Protein AF-0000000076760971 (afdb_homodimer)

Foldseek 3Di:
DQAAEEEEEEFAQLCRQVLQVLLCVVVVHAEDEVVLLVVLCVVVVHDSVVLVVQLLVQDDALVVLVVCVPDVDDDVLVPDRPNVNSLVSSLVVLVVSSVVHYYYYYASCSLVSCVPGQNYAYEYGYADPVSSLVSCCPPVVDDSVCSSVVSCSVVVSSQSSNCSNRVDGSPDCVSHPYYDHCSVQPSVRSSVVSNVVSVVRRD/DQAAEEEEEEFAQLCRQVLQVLLCVVVVHAEDEVVLLVVLCVVVVHDSVVLVVQLLVQDDALVVLVVCVPDVDDDVLVPDRPNVNSLVSSLVSLVVVSVVHYYYYYASCSLVSCVPGQNYAYEYGYADPVSSLVSCCPPVVDDSVCSSVVSCSVVVSSQSSNCSNRVDGSPDCVSHPYYDHCSVQPSVRSSVVSNVVSVVRRD

pLDDT: mean 87.45, std 17.47, range [37.47, 98.94]

Nearest PDB structures (foldseek):
  3hdt-assembly1_B  TM=9.175E-01  e=8.389E-13  [Clostridium] symbiosum ATCC 14940
  3fdi-assembly1_A  TM=9.090E-01  e=4.815E-12  Eubacterium ventriosum ATCC 27560
  3fdi-assembly1_B  TM=8.509E-01  e=5.353E-12  Eubacterium ventriosum ATCC 27560
  2f6r-assembly1_A  TM=5.759E-01  e=5.386E-04  Mus musculus
  1jjv-assembly1_A  TM=5.891E-01  e=8.914E-03  Haemophilus influenzae

InterPro domains:
  IPR027417 P-loop containing nucleoside triphosphate hydrolase [G3DSA:3.40.50.300] (1-201)
  IPR027417 P-loop containing nucleoside triphosphate hydrolase [SSF52540] (1-198)

Secondary structure (DSSP, 8-state):
----EEEEEE-TTSSHHHHHHHHHHHHT--EESHHHHHHHHHHHT--HHHHHHHHHS--S-SHHHHHHHH---GGGGTTS-HHHHHHHHHHHHHHHHHHHS-EEEESTTHHHHTTT-TTEEEEEEE--HHHHHHHHHHHH---GGGHHHHHHHHHHHHHHHHHHHHSS-TT-GGG-SEEEEHHHH-HHHHHHHHHHHHHHHT-/----EEEEEE-TTSSHHHHHHHHHHHHT--EESHHHHHHHHHHHT--HHHHHHHHHS----SHHHHHHHH---GGGGTTS-HHHHHHHHHHHHHHHHHHHS-EEEESTTHHHHTTT-TTEEEEEEE--HHHHHHHHHHHH---GGGHHHHHHHHHHHHHHHHHHHHSS-TT-GGG-SEEEEHHHH-HHHHHHHHHHHHHHHT-

Organism: NCBI:txid411473

Radius of gyration: 23.27 Å; Cα contacts (8 Å, |Δi|>4): 644; chains: 2; bounding box: 52×71×53 Å

Sequence (406 aa):
MSHRIITIEREYASGGREIGEMIAERLGIPCYNREILQMASERCNVSMDYLETAEEAAPKSFLYTLMLTSSPTRTIEENLPLSDKVYIIETNIIRELAEKGDCVIVGRCASYILRDLENLFNVFIYADTKSRSERAVQEYHVDERRVEAMLRKIDKRRETFYSINTGGNWYDKDNYHLCLNSGALGLELCADIVVETAKKTIYMSHRIITIEREYASGGREIGEMIAERLGIPCYNREILQMASERCNVSMDYLETAEEAAPKSFLYTLMLTSSPTRTIEENLPLSDKVYIIETNIIRELAEKGDCVIVGRCASYILRDLENLFNVFIYADTKSRSERAVQEYHVDERRVEAMLRKIDKRRETFYSINTGGNWYDKDNYHLCLNSGALGLELCADIVVETAKKTIY

Solvent-accessible surface area (backbone atoms only — not comparable to full-atom values): 21547 Å² total; per-residue (Å²): 131,88,36,40,35,36,24,35,41,55,40,63,50,28,49,39,68,59,26,40,45,50,34,13,62,75,70,72,35,53,60,42,46,70,58,50,52,49,51,37,18,63,73,67,72,40,59,51,67,56,49,56,53,34,60,68,45,64,60,85,67,43,69,56,51,60,49,52,75,72,59,79,70,77,74,66,64,79,79,45,58,66,34,55,51,50,50,53,46,42,50,52,49,51,52,50,51,48,70,73,36,50,33,28,36,47,39,90,54,42,50,66,74,49,58,84,49,85,30,56,48,28,33,34,30,32,47,47,68,68,51,19,43,52,38,28,35,72,77,66,65,40,57,74,94,47,33,68,62,48,41,52,52,54,38,49,48,52,35,48,52,34,25,37,62,68,72,47,62,68,81,44,65,84,72,30,46,35,36,39,20,25,57,78,60,31,54,68,51,49,23,49,53,50,49,56,50,42,50,74,68,52,94,130,88,39,40,37,36,23,36,42,57,41,62,50,30,49,40,67,60,27,42,46,50,35,13,60,76,69,72,36,52,59,42,49,72,57,49,51,49,51,36,17,62,72,66,72,40,58,50,67,56,50,55,51,34,62,69,46,67,58,83,67,45,68,55,49,60,49,52,75,71,58,78,72,77,76,66,64,81,80,45,58,66,35,53,51,50,49,54,46,41,50,51,48,52,52,50,51,48,70,73,37,50,32,27,37,47,41,91,52,42,50,64,75,49,60,84,50,84,30,57,48,28,32,34,30,31,47,48,67,67,51,19,42,52,39,29,35,72,75,67,64,40,55,76,94,47,34,69,60,48,40,51,51,53,37,48,49,52,35,49,52,33,25,37,64,67,72,48,61,66,82,44,62,84,73,30,47,34,36,41,20,25,57,80,60,31,54,67,51,49,24,49,52,51,49,56,50,42,50,72,68,51,94

Structure (mmCIF, N/CA/C/O backbone):
data_AF-0000000076760971-model_v1
#
loop_
_entity.id
_entity.type
_entity.pdbx_description
1 polymer 'Cytidylate kinase'
#
loop_
_atom_site.group_PDB
_atom_site.id
_atom_site.type_symbol
_atom_site.label_atom_id
_atom_site.label_alt_id
_atom_site.label_comp_id
_atom_site.label_asym_id
_atom_site.label_entity_id
_atom_site.label_seq_id
_atom_site.pdbx_PDB_ins_code
_atom_site.Cartn_x
_atom_site.Cartn_y
_atom_site.Cartn_z
_atom_site.occupancy
_atom_site.B_iso_or_equiv
_atom_site.auth_seq_id
_atom_site.auth_comp_id
_atom_site.auth_asym_id
_atom_site.auth_atom_id
_atom_site.pdbx_PDB_model_num
ATOM 1 N N . MET A 1 1 ? -8.703 -28.734 6.965 1 53.41 1 MET A N 1
ATOM 2 C CA . MET A 1 1 ? -8.133 -27.656 7.766 1 53.41 1 MET A CA 1
ATOM 3 C C . MET A 1 1 ? -7.566 -26.562 6.871 1 53.41 1 MET A C 1
ATOM 5 O O . MET A 1 1 ? -6.93 -26.844 5.855 1 53.41 1 MET A O 1
ATOM 9 N N . SER A 1 2 ? -8.016 -25.328 6.926 1 79.31 2 SER A N 1
ATOM 10 C CA . SER A 1 2 ? -7.664 -24.266 5.984 1 79.31 2 SER A CA 1
ATOM 11 C C . SER A 1 2 ? -6.223 -23.812 6.176 1 79.31 2 SER A C 1
ATOM 13 O O . SER A 1 2 ? -5.758 -23.656 7.309 1 79.31 2 SER A O 1
ATOM 15 N N . HIS A 1 3 ? -5.363 -24.125 5.141 1 93.38 3 HIS A N 1
ATOM 16 C CA . HIS A 1 3 ? -3.939 -23.797 5.168 1 93.38 3 HIS A CA 1
ATOM 17 C C . HIS A 1 3 ? -3.713 -22.297 5.109 1 93.38 3 HIS A C 1
ATOM 19 O O . HIS A 1 3 ? -4.602 -21.547 4.699 1 93.38 3 HIS A O 1
ATOM 25 N N . ARG A 1 4 ? -2.584 -22.016 5.695 1 97.12 4 ARG A N 1
ATOM 26 C CA . ARG A 1 4 ? -2.207 -20.594 5.684 1 97.12 4 ARG A CA 1
ATOM 27 C C . ARG A 1 4 ? -1.41 -20.25 4.43 1 97.12 4 ARG A C 1
ATOM 29 O O . ARG A 1 4 ? -0.337 -20.812 4.199 1 97.12 4 ARG A O 1
ATOM 36 N N . ILE A 1 5 ? -1.946 -19.297 3.695 1 98.62 5 ILE A N 1
ATOM 37 C CA . ILE A 1 5 ? -1.324 -18.969 2.418 1 98.62 5 ILE A CA 1
ATOM 38 C C . ILE A 1 5 ? -0.935 -17.5 2.4 1 98.62 5 ILE A C 1
ATOM 40 O O . ILE A 1 5 ? -1.746 -16.625 2.736 1 98.62 5 ILE A O 1
ATOM 44 N N . ILE A 1 6 ? 0.295 -17.203 2.061 1 98.81 6 ILE A N 1
ATOM 45 C CA . ILE A 1 6 ? 0.765 -15.844 1.809 1 98.81 6 ILE A CA 1
ATOM 46 C C . ILE A 1 6 ? 0.992 -15.641 0.312 1 98.81 6 ILE A C 1
ATOM 48 O O . ILE A 1 6 ? 1.713 -16.422 -0.321 1 98.81 6 ILE A O 1
ATOM 52 N N . THR A 1 7 ? 0.343 -14.711 -0.308 1 98.75 7 THR A N 1
ATOM 53 C CA . THR A 1 7 ? 0.592 -14.383 -1.708 1 98.75 7 THR A CA 1
ATOM 54 C C . THR A 1 7 ? 1.334 -13.055 -1.828 1 98.75 7 THR A C 1
ATOM 56 O O . THR A 1 7 ? 1.112 -12.141 -1.033 1 98.75 7 THR A O 1
ATOM 59 N N . ILE A 1 8 ? 2.199 -12.961 -2.789 1 98.81 8 ILE A N 1
ATOM 60 C CA . ILE A 1 8 ? 2.975 -11.75 -3.027 1 98.81 8 ILE A CA 1
ATOM 61 C C . ILE A 1 8 ? 2.867 -11.352 -4.496 1 98.81 8 ILE A C 1
ATOM 63 O O . ILE A 1 8 ? 3.285 -12.102 -5.383 1 98.81 8 ILE A O 1
ATOM 67 N N . GLU A 1 9 ? 2.242 -10.273 -4.77 1 98.38 9 GLU A N 1
ATOM 68 C CA . GLU A 1 9 ? 2.428 -9.547 -6.02 1 98.38 9 GLU A CA 1
ATOM 69 C C . GLU A 1 9 ? 3.494 -8.461 -5.875 1 98.38 9 GLU A C 1
ATOM 71 O O . GLU A 1 9 ? 3.707 -7.934 -4.785 1 98.38 9 GLU A O 1
ATOM 76 N N . ARG A 1 10 ? 4.148 -8.18 -7.016 1 98.62 10 ARG A N 1
ATOM 77 C CA . ARG A 1 10 ? 5.312 -7.316 -6.848 1 98.62 10 ARG A CA 1
ATOM 78 C C . ARG A 1 10 ? 5.668 -6.609 -8.148 1 98.62 10 ARG A C 1
ATOM 80 O O . ARG A 1 10 ? 5.473 -7.164 -9.234 1 98.62 10 ARG A O 1
ATOM 87 N N . GLU A 1 11 ? 6.199 -5.48 -8.039 1 98.44 11 GLU A N 1
ATOM 88 C CA . GLU A 1 11 ? 6.809 -4.793 -9.172 1 98.44 11 GLU A CA 1
ATOM 89 C C . GLU A 1 11 ? 8.141 -5.43 -9.555 1 98.44 11 GLU A C 1
ATOM 91 O O . GLU A 1 11 ? 8.852 -5.957 -8.695 1 98.44 11 GLU A O 1
ATOM 96 N N . TYR A 1 12 ? 8.438 -5.344 -10.859 1 97.5 12 TYR A N 1
ATOM 97 C CA . TYR A 1 12 ? 9.711 -5.867 -11.328 1 97.5 12 TYR A CA 1
ATOM 98 C C . TYR A 1 12 ? 10.875 -5.168 -10.633 1 97.5 12 TYR A C 1
ATOM 100 O O . TYR A 1 12 ? 10.875 -3.943 -10.484 1 97.5 12 TYR A O 1
ATOM 108 N N . ALA A 1 13 ? 11.82 -5.961 -10.102 1 98.38 13 ALA A N 1
ATOM 109 C CA . ALA A 1 13 ? 13.07 -5.523 -9.484 1 98.38 13 ALA A CA 1
ATOM 110 C C . ALA A 1 13 ? 12.82 -4.879 -8.125 1 98.38 13 ALA A C 1
ATOM 112 O O . ALA A 1 13 ? 13.664 -4.137 -7.617 1 98.38 13 ALA A O 1
ATOM 113 N N . SER A 1 14 ? 11.648 -5.121 -7.539 1 98.56 14 SER A N 1
ATOM 114 C CA . SER A 1 14 ? 11.375 -4.66 -6.184 1 98.56 14 SER A CA 1
ATOM 115 C C . SER A 1 14 ? 11.969 -5.609 -5.148 1 98.56 14 SER A C 1
ATOM 117 O O . SER A 1 14 ? 12.055 -5.273 -3.965 1 98.56 14 SER A O 1
ATOM 119 N N . GLY A 1 15 ? 12.336 -6.766 -5.578 1 98.44 15 GLY A N 1
ATOM 120 C CA . GLY A 1 15 ? 12.859 -7.77 -4.668 1 98.44 15 GLY A CA 1
ATOM 121 C C . GLY A 1 15 ? 11.781 -8.672 -4.098 1 98.44 15 GLY A C 1
ATOM 122 O O . GLY A 1 15 ? 12.031 -9.422 -3.152 1 98.44 15 GLY A O 1
ATOM 123 N N . GLY A 1 16 ? 10.586 -8.664 -4.664 1 98.38 16 GLY A N 1
ATOM 124 C CA . GLY A 1 16 ? 9.445 -9.406 -4.148 1 98.38 16 GLY A CA 1
ATOM 125 C C . GLY A 1 16 ? 9.688 -10.906 -4.113 1 98.38 16 GLY A C 1
ATOM 126 O O . GLY A 1 16 ? 9.242 -11.594 -3.188 1 98.38 16 GLY A O 1
ATOM 127 N N . ARG A 1 17 ? 10.359 -11.438 -5.109 1 97.5 17 ARG A N 1
ATOM 128 C CA . ARG A 1 17 ? 10.672 -12.867 -5.137 1 97.5 17 ARG A CA 1
ATOM 129 C C . ARG A 1 17 ? 11.57 -13.25 -3.965 1 97.5 17 ARG A C 1
ATOM 131 O O . ARG A 1 17 ? 11.297 -14.227 -3.264 1 97.5 17 ARG A O 1
ATOM 138 N N . GLU A 1 18 ? 12.602 -12.492 -3.75 1 98.31 18 GLU A N 1
ATOM 139 C CA . GLU A 1 18 ? 13.531 -12.758 -2.66 1 98.31 18 GLU A CA 1
ATOM 140 C C . GLU A 1 18 ? 12.852 -12.625 -1.302 1 98.31 18 GLU A C 1
ATOM 142 O O . GLU A 1 18 ? 13.078 -13.43 -0.401 1 98.31 18 GLU A O 1
ATOM 147 N N . ILE A 1 19 ? 12.031 -11.617 -1.181 1 98.88 19 ILE A N 1
ATOM 148 C CA . ILE A 1 19 ? 11.266 -11.43 0.049 1 98.88 19 ILE A CA 1
ATOM 149 C C . ILE A 1 19 ? 10.383 -12.648 0.302 1 98.88 19 ILE A C 1
ATOM 151 O O . ILE A 1 19 ? 10.312 -13.148 1.429 1 98.88 19 ILE A O 1
ATOM 155 N N . GLY A 1 20 ? 9.695 -13.148 -0.76 1 98.75 20 GLY A N 1
ATOM 156 C CA . GLY A 1 20 ? 8.898 -14.359 -0.636 1 98.75 20 GLY A CA 1
ATOM 157 C C . GLY A 1 20 ? 9.703 -15.555 -0.15 1 98.75 20 GLY A C 1
ATOM 158 O O . GLY A 1 20 ? 9.242 -16.297 0.712 1 98.75 20 GLY A O 1
ATOM 159 N N . GLU A 1 21 ? 10.891 -15.703 -0.662 1 98.56 21 GLU A N 1
ATOM 160 C CA . GLU A 1 21 ? 11.773 -16.781 -0.255 1 98.56 21 GLU A CA 1
ATOM 161 C C . GLU A 1 21 ? 12.18 -16.656 1.209 1 98.56 21 GLU A C 1
ATOM 163 O O . GLU A 1 21 ? 12.203 -17.641 1.947 1 98.56 21 GLU A O 1
ATOM 168 N N . MET A 1 22 ? 12.508 -15.43 1.617 1 98.81 22 MET A N 1
ATOM 169 C CA . MET A 1 22 ? 12.883 -15.172 3.006 1 98.81 22 MET A CA 1
ATOM 170 C C . MET A 1 22 ? 11.734 -15.5 3.949 1 98.81 22 MET A C 1
ATOM 172 O O . MET A 1 22 ? 11.938 -16.109 5 1 98.81 22 MET A O 1
ATOM 176 N N . ILE A 1 23 ? 10.516 -15.102 3.559 1 98.81 23 ILE A N 1
ATOM 177 C CA . ILE A 1 23 ? 9.328 -15.367 4.363 1 98.81 23 ILE A CA 1
ATOM 178 C C . ILE A 1 23 ? 9.148 -16.875 4.531 1 98.81 23 ILE A C 1
ATOM 180 O O . ILE A 1 23 ? 8.938 -17.359 5.645 1 98.81 23 ILE A O 1
ATOM 184 N N . ALA A 1 24 ? 9.227 -17.609 3.414 1 98.75 24 ALA A N 1
ATOM 185 C CA . ALA A 1 24 ? 9.055 -19.047 3.412 1 98.75 24 ALA A CA 1
ATOM 186 C C . ALA A 1 24 ? 10.086 -19.734 4.305 1 98.75 24 ALA A C 1
ATOM 188 O O . ALA A 1 24 ? 9.758 -20.641 5.07 1 98.75 24 ALA A O 1
ATOM 189 N N . GLU A 1 25 ? 11.336 -19.266 4.199 1 98.62 25 GLU A N 1
ATOM 190 C CA . GLU A 1 25 ? 12.414 -19.812 5.008 1 98.62 25 GLU A CA 1
ATOM 191 C C . GLU A 1 25 ? 12.164 -19.594 6.496 1 98.62 25 GLU A C 1
ATOM 193 O O . GLU A 1 25 ? 12.312 -20.5 7.305 1 98.62 25 GLU A O 1
ATOM 198 N N . ARG A 1 26 ? 11.742 -18.453 6.859 1 98.25 26 ARG A N 1
ATOM 199 C CA . ARG A 1 26 ? 11.523 -18.078 8.258 1 98.25 26 ARG A CA 1
ATOM 200 C C . ARG A 1 26 ? 10.352 -18.859 8.852 1 98.25 26 ARG A C 1
ATOM 202 O O . ARG A 1 26 ? 10.352 -19.172 10.039 1 98.25 26 ARG A O 1
ATOM 209 N N . LEU A 1 27 ? 9.406 -19.156 8.008 1 98.38 27 LEU A N 1
ATOM 210 C CA . LEU A 1 27 ? 8.203 -19.844 8.477 1 98.38 27 LEU A CA 1
ATOM 211 C C . LEU A 1 27 ? 8.336 -21.359 8.32 1 98.38 27 LEU A C 1
ATOM 213 O O . LEU A 1 27 ? 7.5 -22.109 8.82 1 98.38 27 LEU A O 1
ATOM 217 N N . GLY A 1 28 ? 9.312 -21.812 7.629 1 98.06 28 GLY A N 1
ATOM 218 C CA . GLY A 1 28 ? 9.516 -23.234 7.387 1 98.06 28 GLY A CA 1
ATOM 219 C C . GLY A 1 28 ? 8.5 -23.812 6.426 1 98.06 28 GLY A C 1
ATOM 220 O O . GLY A 1 28 ? 8.016 -24.938 6.637 1 98.06 28 GLY A O 1
ATOM 221 N N . ILE A 1 29 ? 8.102 -23.078 5.422 1 98.25 29 ILE A N 1
ATOM 222 C CA . ILE A 1 29 ? 7.113 -23.531 4.445 1 98.25 29 ILE A CA 1
ATOM 223 C C . ILE A 1 29 ? 7.656 -23.328 3.031 1 98.25 29 ILE A C 1
ATOM 225 O O . ILE A 1 29 ? 8.617 -22.578 2.828 1 98.25 29 ILE A O 1
ATOM 229 N N . PRO A 1 30 ? 7.105 -23.969 1.982 1 98.25 30 PRO A N 1
ATOM 230 C CA . PRO A 1 30 ? 7.594 -23.797 0.612 1 98.25 30 PRO A CA 1
ATOM 231 C C . PRO A 1 30 ? 7.215 -22.438 0.014 1 98.25 30 PRO A C 1
ATOM 233 O O . PRO A 1 30 ? 6.238 -21.828 0.448 1 98.25 30 PRO A O 1
ATOM 236 N N . CYS A 1 31 ? 7.992 -22.047 -0.921 1 98.44 31 CYS A N 1
ATOM 237 C CA . CYS A 1 31 ? 7.734 -20.875 -1.747 1 98.44 31 CYS A CA 1
ATOM 238 C C . CYS A 1 31 ? 7.629 -21.25 -3.219 1 98.44 31 CYS A C 1
ATOM 240 O O . CYS A 1 31 ? 8.523 -21.906 -3.762 1 98.44 31 CYS A O 1
ATOM 242 N N . TYR A 1 32 ? 6.488 -20.875 -3.842 1 97.81 32 TYR A N 1
ATOM 243 C CA . TYR A 1 32 ? 6.289 -21.188 -5.25 1 97.81 32 TYR A CA 1
ATOM 244 C C . TYR A 1 32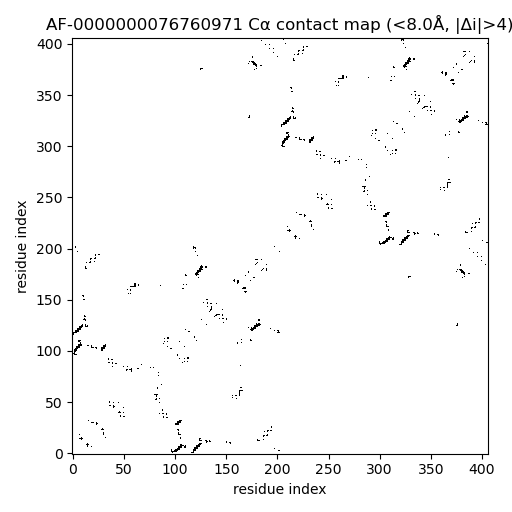 ? 6.266 -19.922 -6.098 1 97.81 32 TYR A C 1
ATOM 246 O O . TYR A 1 32 ? 5.559 -18.969 -5.777 1 97.81 32 TYR A O 1
ATOM 254 N N . ASN A 1 33 ? 7.07 -19.859 -7.07 1 92.88 33 ASN A N 1
ATOM 255 C CA . ASN A 1 33 ? 7.113 -18.797 -8.07 1 92.88 33 ASN A CA 1
ATOM 256 C C . ASN A 1 33 ? 7.258 -19.375 -9.484 1 92.88 33 ASN A C 1
ATOM 258 O O . ASN A 1 33 ? 6.266 -19.766 -10.102 1 92.88 33 ASN A O 1
ATOM 262 N N . ARG A 1 34 ? 8.453 -19.672 -9.984 1 86.06 34 ARG A N 1
ATOM 263 C CA . ARG A 1 34 ? 8.719 -20.234 -11.305 1 86.06 34 ARG A CA 1
ATOM 264 C C . ARG A 1 34 ? 8.289 -21.688 -11.375 1 86.06 34 ARG A C 1
ATOM 266 O O . ARG A 1 34 ? 7.984 -22.203 -12.453 1 86.06 34 ARG A O 1
ATOM 273 N N . GLU A 1 35 ? 8.219 -22.297 -10.234 1 89.62 35 GLU A N 1
ATOM 274 C CA . GLU A 1 35 ? 7.844 -23.719 -10.156 1 89.62 35 GLU A CA 1
ATOM 275 C C . GLU A 1 35 ? 6.43 -23.938 -10.695 1 89.62 35 GLU A C 1
ATOM 277 O O . GLU A 1 35 ? 6.133 -25 -11.25 1 89.62 35 GLU A O 1
ATOM 282 N N . ILE A 1 36 ? 5.629 -22.953 -10.531 1 90.94 36 ILE A N 1
ATOM 283 C CA . ILE A 1 36 ? 4.25 -23.062 -10.992 1 90.94 36 ILE A CA 1
ATOM 284 C C . ILE A 1 36 ? 4.215 -23.156 -12.516 1 90.94 36 ILE A C 1
ATOM 286 O O . ILE A 1 36 ? 3.484 -23.984 -13.078 1 90.94 36 ILE A O 1
ATOM 290 N N . LEU A 1 37 ? 5.008 -22.312 -13.125 1 84.38 37 LEU A N 1
ATOM 291 C CA . LEU A 1 37 ? 5.109 -22.359 -14.578 1 84.38 37 LEU A CA 1
ATOM 292 C C . LEU A 1 37 ? 5.648 -23.719 -15.039 1 84.38 37 LEU A C 1
ATOM 294 O O . LEU A 1 37 ? 5.203 -24.25 -16.047 1 84.38 37 LEU A O 1
ATOM 298 N N . GLN A 1 38 ? 6.602 -24.188 -14.312 1 89.56 38 GLN A N 1
ATOM 299 C CA . GLN A 1 38 ? 7.176 -25.5 -14.625 1 89.56 38 GLN A CA 1
ATOM 300 C C . GLN A 1 38 ? 6.133 -26.609 -14.508 1 89.56 38 GLN A C 1
ATOM 302 O O . GLN A 1 38 ? 6.039 -27.469 -15.375 1 89.56 38 GLN A O 1
ATOM 307 N N . MET A 1 39 ? 5.398 -26.562 -13.484 1 90.94 39 MET A N 1
ATOM 308 C CA . MET A 1 39 ? 4.336 -27.531 -13.281 1 90.94 39 MET A CA 1
ATOM 309 C C . MET A 1 39 ? 3.283 -27.438 -14.383 1 90.94 39 MET A C 1
ATOM 311 O O . MET A 1 39 ? 2.779 -28.453 -14.859 1 90.94 39 MET A O 1
ATOM 315 N N . ALA A 1 40 ? 3.006 -26.203 -14.719 1 86.62 40 ALA A N 1
ATOM 316 C CA . ALA A 1 40 ? 2.039 -25.984 -15.797 1 86.62 40 ALA A CA 1
ATOM 317 C C . ALA A 1 40 ? 2.555 -26.562 -17.109 1 86.62 40 ALA A C 1
ATOM 319 O O . ALA A 1 40 ? 1.803 -27.188 -17.859 1 86.62 40 ALA A O 1
ATOM 320 N N . SER A 1 41 ? 3.791 -26.281 -17.391 1 85.06 41 SER A N 1
ATOM 321 C CA . SER A 1 41 ? 4.41 -26.797 -18.609 1 85.06 41 SER A CA 1
ATOM 322 C C . SER A 1 41 ? 4.359 -28.328 -18.656 1 85.06 41 SER A C 1
ATOM 324 O O . SER A 1 41 ? 4.105 -28.906 -19.703 1 85.06 41 SER A O 1
ATOM 326 N N . GLU A 1 42 ? 4.613 -28.953 -17.562 1 88.31 42 GLU A N 1
ATOM 327 C CA . GLU A 1 42 ? 4.609 -30.406 -17.453 1 88.31 42 GLU A CA 1
ATOM 328 C C . GLU A 1 42 ? 3.201 -30.969 -17.641 1 88.31 42 GLU A C 1
ATOM 330 O O . GLU A 1 42 ? 3.018 -31.984 -18.312 1 88.31 42 GLU A O 1
ATOM 335 N N . ARG A 1 43 ? 2.277 -30.297 -17.141 1 84.62 43 ARG A N 1
ATOM 336 C CA . ARG A 1 43 ? 0.894 -30.75 -17.234 1 84.62 43 ARG A CA 1
ATOM 337 C C . ARG A 1 43 ? 0.364 -30.594 -18.656 1 84.62 43 ARG A C 1
ATOM 339 O O . ARG A 1 43 ? -0.426 -31.422 -19.125 1 84.62 43 ARG A O 1
ATOM 346 N N . CYS A 1 44 ? 0.734 -29.516 -19.297 1 78.25 44 CYS A N 1
ATOM 347 C CA . CYS A 1 44 ? 0.264 -29.25 -20.656 1 78.25 44 CYS A CA 1
ATOM 348 C C . CYS A 1 44 ? 1.172 -29.906 -21.688 1 78.25 44 CYS A C 1
ATOM 350 O O . CYS A 1 44 ? 0.846 -29.938 -22.875 1 78.25 44 CYS A O 1
ATOM 352 N N . ASN A 1 45 ? 2.193 -30.469 -21.219 1 80.75 45 ASN A N 1
ATOM 353 C CA . ASN A 1 45 ? 3.195 -31.047 -22.109 1 80.75 45 ASN A CA 1
ATOM 354 C C . ASN A 1 45 ? 3.688 -30.016 -23.141 1 80.75 45 ASN A C 1
ATOM 356 O O . ASN A 1 45 ? 3.721 -30.297 -24.328 1 80.75 45 ASN A O 1
ATOM 360 N N . VAL A 1 46 ? 3.812 -28.828 -22.672 1 78.12 46 VAL A N 1
ATOM 361 C CA . VAL A 1 46 ? 4.363 -27.719 -23.469 1 78.12 46 VAL A CA 1
ATOM 362 C C . VAL A 1 46 ? 5.605 -27.172 -22.766 1 78.12 46 VAL A C 1
ATOM 364 O O . VAL A 1 46 ? 5.688 -27.156 -21.547 1 78.12 46 VAL A O 1
ATOM 367 N N . SER A 1 47 ? 6.629 -26.828 -23.625 1 78.94 47 SER A N 1
ATOM 368 C CA . SER A 1 47 ? 7.859 -26.297 -23.047 1 78.94 47 SER A CA 1
ATOM 369 C C . SER A 1 47 ? 7.59 -25.016 -22.25 1 78.94 47 SER A C 1
ATOM 371 O O . SER A 1 47 ? 6.688 -24.25 -22.594 1 78.94 47 SER A O 1
ATOM 373 N N . MET A 1 48 ? 8.359 -24.875 -21.234 1 77.44 48 MET A N 1
ATOM 374 C CA . MET A 1 48 ? 8.258 -23.688 -20.375 1 77.44 48 MET A CA 1
ATOM 375 C C . MET A 1 48 ? 8.484 -22.422 -21.188 1 77.44 48 MET A C 1
ATOM 377 O O . MET A 1 48 ? 7.812 -21.406 -20.953 1 77.44 48 MET A O 1
ATOM 381 N N . ASP A 1 49 ? 9.398 -22.516 -22.062 1 75.5 49 ASP A N 1
ATOM 382 C CA . ASP A 1 49 ? 9.703 -21.359 -22.906 1 75.5 49 ASP A CA 1
ATOM 383 C C . ASP A 1 49 ? 8.484 -20.938 -23.734 1 75.5 49 ASP A C 1
ATOM 385 O O . ASP A 1 49 ? 8.219 -19.75 -23.891 1 75.5 49 ASP A O 1
ATOM 389 N N . TYR A 1 50 ? 7.887 -21.938 -24.156 1 72.75 50 TYR A N 1
ATOM 390 C CA . TYR A 1 50 ? 6.699 -21.656 -24.969 1 72.75 50 TYR A CA 1
ATOM 391 C C . TYR A 1 50 ? 5.594 -21.047 -24.109 1 72.75 50 TYR A C 1
ATOM 393 O O . TYR A 1 50 ? 4.906 -20.125 -24.547 1 72.75 50 TYR A O 1
ATOM 401 N N . LEU A 1 51 ? 5.496 -21.516 -22.938 1 75.06 51 LEU A N 1
ATOM 402 C CA . LEU A 1 51 ? 4.469 -21 -22.047 1 75.06 51 LEU A CA 1
ATOM 403 C C . LEU A 1 51 ? 4.781 -19.562 -21.625 1 75.06 51 LEU A C 1
ATOM 405 O O . LEU A 1 51 ? 3.881 -18.734 -21.531 1 75.06 51 LEU A O 1
ATOM 409 N N . GLU A 1 52 ? 6.031 -19.312 -21.391 1 72.56 52 GLU A N 1
ATOM 410 C CA . GLU A 1 52 ? 6.461 -17.969 -21.016 1 72.56 52 GLU A CA 1
ATOM 411 C C . GLU A 1 52 ? 6.156 -16.953 -22.125 1 72.56 52 GLU A C 1
ATOM 413 O O . GLU A 1 52 ? 5.719 -15.836 -21.844 1 72.56 52 GLU A O 1
ATOM 418 N N . THR A 1 53 ? 6.367 -17.422 -23.328 1 68.25 53 THR A N 1
ATOM 419 C CA . THR A 1 53 ? 6.105 -16.578 -24.484 1 68.25 53 THR A CA 1
ATOM 420 C C . THR A 1 53 ? 4.605 -16.359 -24.656 1 68.25 53 THR A C 1
ATOM 422 O O . THR A 1 53 ? 4.172 -15.258 -25.031 1 68.25 53 THR A O 1
ATOM 425 N N . ALA A 1 54 ? 3.912 -17.406 -24.375 1 65.12 54 ALA A N 1
ATOM 426 C CA . ALA A 1 54 ? 2.461 -17.328 -24.516 1 65.12 54 ALA A CA 1
ATOM 427 C C . ALA A 1 54 ? 1.862 -16.375 -23.469 1 65.12 54 ALA A C 1
ATOM 429 O O . ALA A 1 54 ? 0.903 -15.656 -23.766 1 65.12 54 ALA A O 1
ATOM 430 N N . GLU A 1 55 ? 2.357 -16.422 -22.266 1 65.19 55 GLU A N 1
ATOM 431 C CA . GLU A 1 55 ? 1.905 -15.508 -21.219 1 65.19 55 GLU A CA 1
ATOM 432 C C . GLU A 1 55 ? 2.145 -14.055 -21.594 1 65.19 55 GLU A C 1
ATOM 434 O O . GLU A 1 55 ? 1.38 -13.164 -21.203 1 65.19 55 GLU A O 1
ATOM 439 N N . GLU A 1 56 ? 3.205 -13.961 -22.281 1 61.69 56 GLU A N 1
ATOM 440 C CA . GLU A 1 56 ? 3.562 -12.609 -22.719 1 61.69 56 GLU A CA 1
ATOM 441 C C . GLU A 1 56 ? 2.631 -12.125 -23.828 1 61.69 56 GLU A C 1
ATOM 443 O O . GLU A 1 56 ? 2.445 -10.922 -24 1 61.69 56 GLU A O 1
ATOM 448 N N . ALA A 1 57 ? 2.109 -13.188 -24.484 1 56.22 57 ALA A N 1
ATOM 449 C CA . ALA A 1 57 ? 1.198 -12.859 -25.578 1 56.22 57 ALA A CA 1
ATOM 450 C C . ALA A 1 57 ? -0.223 -12.656 -25.062 1 56.22 57 ALA A C 1
ATOM 452 O O . ALA A 1 57 ? -0.813 -13.562 -24.469 1 56.22 57 ALA A O 1
ATOM 453 N N . ALA A 1 58 ? -0.525 -11.664 -24.328 1 50.69 58 ALA A N 1
ATOM 454 C CA . ALA A 1 58 ? -1.763 -11.391 -23.609 1 50.69 58 ALA A CA 1
ATOM 455 C C . ALA A 1 58 ? -2.982 -11.805 -24.422 1 50.69 58 ALA A C 1
ATOM 457 O O . ALA A 1 58 ? -3.152 -11.367 -25.562 1 50.69 58 ALA A O 1
ATOM 458 N N . PRO A 1 59 ? -3.633 -12.867 -23.922 1 46.09 59 PRO A N 1
ATOM 459 C CA . PRO A 1 59 ? -4.902 -13.094 -24.625 1 46.09 59 PRO A CA 1
ATOM 460 C C . PRO A 1 59 ? -5.926 -11.992 -24.359 1 46.09 59 PRO A C 1
ATOM 462 O O . PRO A 1 59 ? -5.871 -11.336 -23.312 1 46.09 59 PRO A O 1
ATOM 465 N N . LYS A 1 60 ? -6.625 -11.609 -25.391 1 45.25 60 LYS A N 1
ATOM 466 C CA . LYS A 1 60 ? -7.68 -10.602 -25.406 1 45.25 60 LYS A CA 1
ATOM 467 C C . LYS A 1 60 ? -8.852 -11.016 -24.516 1 45.25 60 LYS A C 1
ATOM 469 O O . LYS A 1 60 ? -9.789 -10.242 -24.312 1 45.25 60 LYS A O 1
ATOM 474 N N . SER A 1 61 ? -9.266 -12.219 -24.094 1 42.78 61 SER A N 1
ATOM 475 C CA . SER A 1 61 ? -10.695 -12.344 -23.812 1 42.78 61 SER A CA 1
ATOM 476 C C . SER A 1 61 ? -10.953 -12.578 -22.328 1 42.78 61 SER A C 1
ATOM 478 O O . SER A 1 61 ? -10.484 -13.57 -21.766 1 42.78 61 SER A O 1
ATOM 480 N N . PHE A 1 62 ? -11.312 -11.781 -21.375 1 45.19 62 PHE A N 1
ATOM 481 C CA . PHE A 1 62 ? -11.914 -11.711 -20.047 1 45.19 62 PHE A CA 1
ATOM 482 C C . PHE A 1 62 ? -13.031 -12.734 -19.906 1 45.19 62 PHE A C 1
ATOM 484 O O . PHE A 1 62 ? -13.156 -13.383 -18.859 1 45.19 62 PHE A O 1
ATOM 491 N N . LEU A 1 63 ? -13.812 -12.789 -20.828 1 43.62 63 LEU A N 1
ATOM 492 C CA . LEU A 1 63 ? -15.055 -13.547 -20.844 1 43.62 63 LEU A CA 1
ATOM 493 C C . LEU A 1 63 ? -14.797 -15.008 -20.5 1 43.62 63 LEU A C 1
ATOM 495 O O . LEU A 1 63 ? -15.609 -15.648 -19.812 1 43.62 63 LEU A O 1
ATOM 499 N N . TYR A 1 64 ? -13.742 -15.492 -20.812 1 43.38 64 TYR A N 1
ATOM 500 C CA . TYR A 1 64 ? -13.523 -16.922 -20.625 1 43.38 64 TYR A CA 1
ATOM 501 C C . TYR A 1 64 ? -13.242 -17.234 -19.156 1 43.38 64 TYR A C 1
ATOM 503 O O . TYR A 1 64 ? -13.734 -18.234 -18.625 1 43.38 64 TYR A O 1
ATOM 511 N N . THR A 1 65 ? -12.57 -16.328 -18.438 1 44.31 65 THR A N 1
ATOM 512 C CA . THR A 1 65 ? -12.297 -16.547 -17.016 1 44.31 65 THR A CA 1
ATOM 513 C C . THR A 1 65 ? -13.602 -16.656 -16.219 1 44.31 65 THR A C 1
ATOM 515 O O . THR A 1 65 ? -13.719 -17.5 -15.336 1 44.31 65 THR A O 1
ATOM 518 N N . LEU A 1 66 ? -14.508 -15.859 -16.578 1 45.72 66 LEU A N 1
ATOM 519 C CA . LEU A 1 66 ? -15.82 -15.93 -15.953 1 45.72 66 LEU A CA 1
ATOM 520 C C . LEU A 1 66 ? -16.469 -17.281 -16.203 1 45.72 66 LEU A C 1
ATOM 522 O O . LEU A 1 66 ? -17.141 -17.828 -15.328 1 45.72 66 LEU A O 1
ATOM 526 N N . MET A 1 67 ? -16.344 -17.781 -17.328 1 43.62 67 MET A N 1
ATOM 527 C CA . MET A 1 67 ? -17 -19.016 -17.703 1 43.62 67 MET A CA 1
ATOM 528 C C . MET A 1 67 ? -16.422 -20.203 -16.938 1 43.62 67 MET A C 1
ATOM 530 O O . MET A 1 67 ? -17.141 -21.156 -16.641 1 43.62 67 MET A O 1
ATOM 534 N N . LEU A 1 68 ? -15.148 -20.141 -16.625 1 45.25 68 LEU A N 1
ATOM 535 C CA . LEU A 1 68 ? -14.5 -21.266 -15.961 1 45.25 68 LEU A CA 1
ATOM 536 C C . LEU A 1 68 ? -14.938 -21.359 -14.5 1 45.25 68 LEU A C 1
ATOM 538 O O . LEU A 1 68 ? -14.898 -22.453 -13.914 1 45.25 68 LEU A O 1
ATOM 542 N N . THR A 1 69 ? -15.141 -20.266 -13.812 1 44.5 69 THR A N 1
ATOM 543 C CA . THR A 1 69 ? -15.586 -20.359 -12.43 1 44.5 69 THR A CA 1
ATOM 544 C C . THR A 1 69 ? -16.969 -21.031 -12.352 1 44.5 69 THR A C 1
ATOM 546 O O . THR A 1 69 ? -17.359 -21.516 -11.289 1 44.5 69 THR A O 1
ATOM 549 N N . SER A 1 70 ? -17.859 -20.781 -13.32 1 44.16 70 SER A N 1
ATOM 550 C CA . SER A 1 70 ? -19.203 -21.312 -13.172 1 44.16 70 SER A CA 1
ATOM 551 C C . SER A 1 70 ? -19.25 -22.812 -13.422 1 44.16 70 SER A C 1
ATOM 553 O O . SER A 1 70 ? -20.047 -23.531 -12.805 1 44.16 70 SER A O 1
ATOM 555 N N . SER A 1 71 ? -19.094 -23.438 -14.68 1 39.78 71 SER A N 1
ATOM 556 C CA . SER A 1 71 ? -19.219 -24.859 -14.945 1 39.78 71 SER A CA 1
ATOM 557 C C . SER A 1 71 ? -17.953 -25.422 -15.555 1 39.78 71 SER A C 1
ATOM 559 O O . SER A 1 71 ? -17.578 -25.078 -16.688 1 39.78 71 SER A O 1
ATOM 561 N N . PRO A 1 72 ? -17.062 -26.109 -14.758 1 40.34 72 PRO A N 1
ATOM 562 C CA . PRO A 1 72 ? -15.789 -26.734 -15.156 1 40.34 72 PRO A CA 1
ATOM 563 C C . PRO A 1 72 ? -15.945 -27.672 -16.344 1 40.34 72 PRO A C 1
ATOM 565 O O . PRO A 1 72 ? -15.117 -28.562 -16.547 1 40.34 72 PRO A O 1
ATOM 568 N N . THR A 1 73 ? -17 -27.75 -17.172 1 37.56 73 THR A N 1
ATOM 569 C CA . THR A 1 73 ? -17.062 -28.875 -18.109 1 37.56 73 THR A CA 1
ATOM 570 C C . THR A 1 73 ? -15.922 -28.797 -19.109 1 37.56 73 THR A C 1
ATOM 572 O O . THR A 1 73 ? -15.484 -27.703 -19.469 1 37.56 73 THR A O 1
ATOM 575 N N . ARG A 1 74 ? -15.344 -29.953 -19.688 1 40.31 74 ARG A N 1
ATOM 576 C CA . ARG A 1 74 ? -14.273 -30.5 -20.516 1 40.31 74 ARG A CA 1
ATOM 577 C C . ARG A 1 74 ? -14.117 -29.703 -21.812 1 40.31 74 ARG A C 1
ATOM 579 O O . ARG A 1 74 ? -13.016 -29.594 -22.344 1 40.31 74 ARG A O 1
ATOM 586 N N . THR A 1 75 ? -15.195 -29.484 -22.594 1 38.5 75 THR A N 1
ATOM 587 C CA . THR A 1 75 ? -15.102 -29.281 -24.031 1 38.5 75 THR A CA 1
ATOM 588 C C . THR A 1 75 ? -14.547 -27.906 -24.359 1 38.5 75 THR A C 1
ATOM 590 O O . THR A 1 75 ? -14.289 -27.578 -25.516 1 38.5 75 THR A O 1
ATOM 593 N N . ILE A 1 76 ? -14.688 -26.922 -23.578 1 41.91 76 ILE A N 1
ATOM 594 C CA . ILE A 1 76 ? -14.406 -25.547 -23.969 1 41.91 76 ILE A CA 1
ATOM 595 C C . ILE A 1 76 ? -12.891 -25.344 -24.062 1 41.91 76 ILE A C 1
ATOM 597 O O . ILE A 1 76 ? -12.43 -24.281 -24.484 1 41.91 76 ILE A O 1
ATOM 601 N N . GLU A 1 77 ? -12.062 -26.234 -23.531 1 46.53 77 GLU A N 1
ATOM 602 C CA . GLU A 1 77 ? -10.609 -26.156 -23.5 1 46.53 77 GLU A CA 1
ATOM 603 C C . GLU A 1 77 ? -10.031 -26.141 -24.922 1 46.53 77 GLU A C 1
ATOM 605 O O . GLU A 1 77 ? -9.008 -25.516 -25.172 1 46.53 77 GLU A O 1
ATOM 610 N N . GLU A 1 78 ? -10.688 -26.891 -25.828 1 47.25 78 GLU A N 1
ATOM 611 C CA . GLU A 1 78 ? -10.047 -27.109 -27.109 1 47.25 78 GLU A CA 1
ATOM 612 C C . GLU A 1 78 ? -9.875 -25.797 -27.875 1 47.25 78 GLU A C 1
ATOM 614 O O . GLU A 1 78 ? -8.922 -25.641 -28.641 1 47.25 78 GLU A O 1
ATOM 619 N N . ASN A 1 79 ? -10.805 -24.812 -27.734 1 51.81 79 ASN A N 1
ATOM 620 C CA . ASN A 1 79 ? -10.719 -23.672 -28.625 1 51.81 79 ASN A CA 1
ATOM 621 C C . ASN A 1 79 ? -10.227 -22.422 -27.906 1 51.81 79 ASN A C 1
ATOM 623 O O . ASN A 1 79 ? -10.461 -21.297 -28.359 1 51.81 79 ASN A O 1
ATOM 627 N N . LEU A 1 80 ? -9.602 -22.641 -26.781 1 59.25 80 LEU A N 1
ATOM 628 C CA . LEU A 1 80 ? -9.164 -21.438 -26.078 1 59.25 80 LEU A CA 1
ATOM 629 C C . LEU A 1 80 ? -7.777 -21.016 -26.547 1 59.25 80 LEU A C 1
ATOM 631 O O . LEU A 1 80 ? -6.926 -21.859 -26.828 1 59.25 80 LEU A O 1
ATOM 635 N N . PRO A 1 81 ? -7.652 -19.688 -26.688 1 69.25 81 PRO A N 1
ATOM 636 C CA . PRO A 1 81 ? -6.273 -19.234 -26.875 1 69.25 81 PRO A CA 1
ATOM 637 C C . PRO A 1 81 ? -5.316 -19.812 -25.828 1 69.25 81 PRO A C 1
ATOM 639 O O . PRO A 1 81 ? -5.723 -20.078 -24.703 1 69.25 81 PRO A O 1
ATOM 642 N N . LEU A 1 82 ? -4.188 -20.141 -26.234 1 70 82 LEU A N 1
ATOM 643 C CA . LEU A 1 82 ? -3.178 -20.797 -25.406 1 70 82 LEU A CA 1
ATOM 644 C C . LEU A 1 82 ? -2.994 -20.062 -24.078 1 70 82 LEU A C 1
ATOM 646 O O . LEU A 1 82 ? -2.836 -20.688 -23.031 1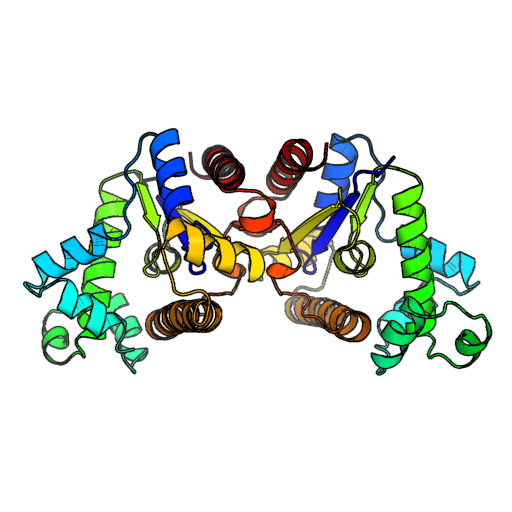 70 82 LEU A O 1
ATOM 650 N N . SER A 1 83 ? -3.08 -18.719 -24.109 1 73.31 83 SER A N 1
ATOM 651 C CA . SER A 1 83 ? -2.926 -17.906 -22.891 1 73.31 83 SER A CA 1
ATOM 652 C C . SER A 1 83 ? -4.008 -18.25 -21.859 1 73.31 83 SER A C 1
ATOM 654 O O . SER A 1 83 ? -3.727 -18.344 -20.672 1 73.31 83 SER A O 1
ATOM 656 N N . ASP A 1 84 ? -5.133 -18.516 -22.328 1 76.62 84 ASP A N 1
ATOM 657 C CA . ASP A 1 84 ? -6.238 -18.844 -21.438 1 76.62 84 ASP A CA 1
ATOM 658 C C . ASP A 1 84 ? -6.062 -20.234 -20.828 1 76.62 84 ASP A C 1
ATOM 660 O O . ASP A 1 84 ? -6.355 -20.453 -19.656 1 76.62 84 ASP A O 1
ATOM 664 N N . LYS A 1 85 ? -5.645 -21.094 -21.703 1 76.88 85 LYS A N 1
ATOM 665 C CA . LYS A 1 85 ? -5.398 -22.453 -21.234 1 76.88 85 LYS A CA 1
ATOM 666 C C . LYS A 1 85 ? -4.332 -22.469 -20.141 1 76.88 85 LYS A C 1
ATOM 668 O O . LYS A 1 85 ? -4.484 -23.141 -19.125 1 76.88 85 LYS A O 1
ATOM 673 N N . VAL A 1 86 ? -3.344 -21.703 -20.312 1 79.75 86 VAL A N 1
ATOM 674 C CA . VAL A 1 86 ? -2.244 -21.625 -19.359 1 79.75 86 VAL A CA 1
ATOM 675 C C . VAL A 1 86 ? -2.746 -21.078 -18.031 1 79.75 86 VAL A C 1
ATOM 677 O O . VAL A 1 86 ? -2.428 -21.609 -16.969 1 79.75 86 VAL A O 1
ATOM 680 N N . TYR A 1 87 ? -3.557 -20.078 -18.062 1 85.25 87 TYR A N 1
ATOM 681 C CA . TYR A 1 87 ? -4.098 -19.484 -16.844 1 85.25 87 TYR A CA 1
ATOM 682 C C . TYR A 1 87 ? -4.949 -20.484 -16.078 1 85.25 87 TYR A C 1
ATOM 684 O O . TYR A 1 87 ? -4.887 -20.547 -14.852 1 85.25 87 TYR A O 1
ATOM 692 N N . ILE A 1 88 ? -5.699 -21.203 -16.812 1 87.06 88 ILE A N 1
ATOM 693 C CA . ILE A 1 88 ? -6.566 -22.203 -16.188 1 87.06 88 ILE A CA 1
ATOM 694 C C . ILE A 1 88 ? -5.719 -23.266 -15.492 1 87.06 88 ILE A C 1
ATOM 696 O O . ILE A 1 88 ? -6 -23.625 -14.344 1 87.06 88 ILE A O 1
ATOM 700 N N . ILE A 1 89 ? -4.766 -23.656 -16.172 1 87.38 89 ILE A N 1
ATOM 701 C CA . ILE A 1 89 ? -3.889 -24.688 -15.625 1 87.38 89 ILE A CA 1
ATOM 702 C C . ILE A 1 89 ? -3.162 -24.141 -14.398 1 87.38 89 ILE A C 1
ATOM 704 O O . ILE A 1 89 ? -3.082 -24.812 -13.367 1 87.38 89 ILE A O 1
ATOM 708 N N . GLU A 1 90 ? -2.605 -22.938 -14.469 1 90.88 90 GLU A N 1
ATOM 709 C CA . GLU A 1 90 ? -1.937 -22.312 -13.336 1 90.88 90 GLU A CA 1
ATOM 710 C C . GLU A 1 90 ? -2.895 -22.141 -12.156 1 90.88 90 GLU A C 1
ATOM 712 O O . GLU A 1 90 ? -2.514 -22.328 -11 1 90.88 90 GLU A O 1
ATOM 717 N N . THR A 1 91 ? -4.129 -21.734 -12.445 1 93.5 91 THR A N 1
ATOM 718 C CA . THR A 1 91 ? -5.156 -21.578 -11.422 1 93.5 91 THR A CA 1
ATOM 719 C C . THR A 1 91 ? -5.344 -22.875 -10.641 1 93.5 91 THR A C 1
ATOM 721 O O . THR A 1 91 ? -5.367 -22.875 -9.414 1 93.5 91 THR A O 1
ATOM 724 N N . ASN A 1 92 ? -5.457 -23.969 -11.43 1 93.56 92 ASN A N 1
ATOM 725 C CA . ASN A 1 92 ? -5.637 -25.266 -10.797 1 93.56 92 ASN A CA 1
ATOM 726 C C . ASN A 1 92 ? -4.426 -25.656 -9.953 1 93.56 92 ASN A C 1
ATOM 728 O O . ASN A 1 92 ? -4.57 -26.188 -8.852 1 93.56 92 ASN A O 1
ATOM 732 N N . ILE A 1 93 ? -3.285 -25.406 -10.43 1 94.94 93 ILE A N 1
ATOM 733 C CA . ILE A 1 93 ? -2.049 -25.719 -9.719 1 94.94 93 ILE A CA 1
ATOM 734 C C . ILE A 1 93 ? -1.977 -24.922 -8.422 1 94.94 93 ILE A C 1
ATOM 736 O O . ILE A 1 93 ? -1.672 -25.469 -7.363 1 94.94 93 ILE A O 1
ATOM 740 N N . ILE A 1 94 ? -2.248 -23.656 -8.484 1 96.56 94 ILE A N 1
ATOM 741 C CA . ILE A 1 94 ? -2.195 -22.781 -7.324 1 96.56 94 ILE A CA 1
ATOM 742 C C . ILE A 1 94 ? -3.188 -23.25 -6.266 1 96.56 94 ILE A C 1
ATOM 744 O O . ILE A 1 94 ? -2.854 -23.312 -5.082 1 96.56 94 ILE A O 1
ATOM 748 N N . ARG A 1 95 ? -4.355 -23.625 -6.672 1 96.31 95 ARG A N 1
ATOM 749 C CA . ARG A 1 95 ? -5.359 -24.125 -5.742 1 96.31 95 ARG A CA 1
ATOM 750 C C . ARG A 1 95 ? -4.898 -25.438 -5.102 1 96.31 95 ARG A C 1
ATOM 752 O O . ARG A 1 95 ? -5.074 -25.641 -3.896 1 96.31 95 ARG A O 1
ATOM 759 N N . GLU A 1 96 ? -4.32 -26.297 -5.922 1 95.62 96 GLU A N 1
ATOM 760 C CA . GLU A 1 96 ? -3.807 -27.578 -5.418 1 95.62 96 GLU A CA 1
ATOM 761 C C . GLU A 1 96 ? -2.691 -27.359 -4.398 1 95.62 96 GLU A C 1
ATOM 763 O O . GLU A 1 96 ? -2.645 -28.031 -3.365 1 95.62 96 GLU A O 1
ATOM 768 N N . LEU A 1 97 ? -1.758 -26.438 -4.707 1 96.56 97 LEU A N 1
ATOM 769 C CA . LEU A 1 97 ? -0.667 -26.125 -3.789 1 96.56 97 LEU A CA 1
ATOM 770 C C . LEU A 1 97 ? -1.205 -25.609 -2.461 1 96.56 97 LEU A C 1
ATOM 772 O O . LEU A 1 97 ? -0.708 -25.984 -1.396 1 96.56 97 LEU A O 1
ATOM 776 N N . ALA A 1 98 ? -2.227 -24.734 -2.529 1 96.44 98 ALA A N 1
ATOM 777 C CA . ALA A 1 98 ? -2.832 -24.156 -1.335 1 96.44 98 ALA A CA 1
ATOM 778 C C . ALA A 1 98 ? -3.551 -25.219 -0.508 1 96.44 98 ALA A C 1
ATOM 780 O O . ALA A 1 98 ? -3.682 -25.078 0.711 1 96.44 98 ALA A O 1
ATOM 781 N N . GLU A 1 99 ? -4.008 -26.281 -1.15 1 95.81 99 GLU A N 1
ATOM 782 C CA . GLU A 1 99 ? -4.684 -27.375 -0.467 1 95.81 99 GLU A CA 1
ATOM 783 C C . GLU A 1 99 ? -3.684 -28.344 0.158 1 95.81 99 GLU A C 1
ATOM 785 O O . GLU A 1 99 ? -4.008 -29.047 1.112 1 95.81 99 GLU A O 1
ATOM 790 N N . LYS A 1 100 ? -2.549 -28.375 -0.392 1 95.94 100 LYS A N 1
ATOM 791 C CA . LYS A 1 100 ? -1.536 -29.328 0.055 1 95.94 100 LYS A CA 1
ATOM 792 C C . LYS A 1 100 ? -0.936 -28.906 1.393 1 95.94 100 LYS A C 1
ATOM 794 O O . LYS A 1 100 ? -0.566 -29.75 2.209 1 95.94 100 LYS A O 1
ATOM 799 N N . GLY A 1 101 ? -0.735 -27.562 1.625 1 96.88 101 GLY A N 1
ATOM 800 C CA . GLY A 1 101 ? -0.142 -27.078 2.863 1 96.88 101 GLY A CA 1
ATOM 801 C C . GLY A 1 101 ? 0.121 -25.578 2.861 1 96.88 101 GLY A C 1
ATOM 802 O O . GLY A 1 101 ? -0.169 -24.906 1.879 1 96.88 101 GLY A O 1
ATOM 803 N N . ASP A 1 102 ? 0.626 -25.141 4.004 1 98.31 102 ASP A N 1
ATOM 804 C CA . ASP A 1 102 ? 1.049 -23.75 4.109 1 98.31 102 ASP A CA 1
ATOM 805 C C . ASP A 1 102 ? 2.109 -23.422 3.062 1 98.31 102 ASP A C 1
ATOM 807 O O . ASP A 1 102 ? 3.014 -24.219 2.811 1 98.31 102 ASP A O 1
ATOM 811 N N . CYS A 1 103 ? 1.986 -22.281 2.426 1 98.5 103 CYS A N 1
ATOM 812 C CA . CYS A 1 103 ? 3.006 -21.922 1.444 1 98.5 103 CYS A CA 1
ATOM 813 C C . CYS A 1 103 ? 2.969 -20.438 1.134 1 98.5 103 CYS A C 1
ATOM 815 O O . CYS A 1 103 ? 2.037 -19.734 1.537 1 98.5 103 CYS A O 1
ATOM 817 N N . VAL A 1 104 ? 3.996 -19.953 0.524 1 98.75 104 VAL A N 1
ATOM 818 C CA . VAL A 1 104 ? 4.09 -18.625 -0.081 1 98.75 104 VAL A CA 1
ATOM 819 C C . VAL A 1 104 ? 4.004 -18.734 -1.601 1 98.75 104 VAL A C 1
ATOM 821 O O . VAL A 1 104 ? 4.684 -19.578 -2.203 1 98.75 104 VAL A O 1
ATOM 824 N N . ILE A 1 105 ? 3.148 -18.016 -2.219 1 98.62 105 ILE A N 1
ATOM 825 C CA . ILE A 1 105 ? 3.027 -18 -3.672 1 98.62 105 ILE A CA 1
ATOM 826 C C . ILE A 1 105 ? 3.32 -16.609 -4.203 1 98.62 105 ILE A C 1
ATOM 828 O O . ILE A 1 105 ? 2.695 -15.625 -3.777 1 98.62 105 ILE A O 1
ATOM 832 N N . VAL A 1 106 ? 4.27 -16.5 -5.129 1 98.19 106 VAL A N 1
ATOM 833 C CA . VAL A 1 106 ? 4.668 -15.203 -5.68 1 98.19 106 VAL A CA 1
ATOM 834 C C . VAL A 1 106 ? 4.133 -15.055 -7.098 1 98.19 106 VAL A C 1
ATOM 836 O O . VAL A 1 106 ? 4.52 -15.805 -8 1 98.19 106 VAL A O 1
ATOM 839 N N . GLY A 1 107 ? 3.244 -14.125 -7.246 1 96.19 107 GLY A N 1
ATOM 840 C CA . GLY A 1 107 ? 2.773 -13.773 -8.578 1 96.19 107 GLY A CA 1
ATOM 841 C C . GLY A 1 107 ? 1.62 -14.641 -9.047 1 96.19 107 GLY A C 1
ATOM 842 O O . GLY A 1 107 ? 0.954 -15.289 -8.242 1 96.19 107 GLY A O 1
ATOM 843 N N . ARG A 1 108 ? 1.223 -14.352 -10.383 1 93 108 ARG A N 1
ATOM 844 C CA . ARG A 1 108 ? 0.319 -15.172 -11.18 1 93 108 ARG A CA 1
ATOM 845 C C . ARG A 1 108 ? -1.119 -15.039 -10.695 1 93 108 ARG A C 1
ATOM 847 O O . ARG A 1 108 ? -1.869 -16.016 -10.688 1 93 108 ARG A O 1
ATOM 854 N N . CYS A 1 109 ? -1.413 -13.93 -10.133 1 94.44 109 CYS A N 1
ATOM 855 C CA . CYS A 1 109 ? -2.773 -13.617 -9.711 1 94.44 109 CYS A CA 1
ATOM 856 C C . CYS A 1 109 ? -3.201 -14.508 -8.547 1 94.44 109 CYS A C 1
ATOM 858 O O . CYS A 1 109 ? -4.395 -14.719 -8.336 1 94.44 109 CYS A O 1
ATOM 860 N N . ALA A 1 110 ? -2.238 -14.977 -7.809 1 97 110 ALA A N 1
ATOM 861 C CA . ALA A 1 110 ? -2.57 -15.898 -6.727 1 97 110 ALA A CA 1
ATOM 862 C C . ALA A 1 110 ? -3.49 -15.242 -5.703 1 97 110 ALA A C 1
ATOM 864 O O . ALA A 1 110 ? -4.367 -15.898 -5.133 1 97 110 ALA A O 1
ATOM 865 N N . SER A 1 111 ? -3.279 -13.938 -5.453 1 96.38 111 SER A N 1
ATOM 866 C CA . SER A 1 111 ? -4.117 -13.211 -4.508 1 96.38 111 SER A CA 1
ATOM 867 C C . SER A 1 111 ? -5.582 -13.242 -4.934 1 96.38 111 SER A C 1
ATOM 869 O O . SER A 1 111 ? -6.477 -13.336 -4.086 1 96.38 111 SER A O 1
ATOM 871 N N . TYR A 1 112 ? -5.82 -13.148 -6.219 1 96.19 112 TYR A N 1
ATOM 872 C CA . TYR A 1 112 ? -7.176 -13.188 -6.754 1 96.19 112 TYR A CA 1
ATOM 873 C C . TYR A 1 112 ? -7.699 -14.617 -6.809 1 96.19 112 TYR A C 1
ATOM 875 O O . TYR A 1 112 ? -8.852 -14.875 -6.457 1 96.19 112 TYR A O 1
ATOM 883 N N . ILE A 1 113 ? -6.871 -15.516 -7.316 1 95.88 113 ILE A N 1
ATOM 884 C CA . ILE A 1 113 ? -7.262 -16.906 -7.5 1 95.88 113 ILE A CA 1
ATOM 885 C C . ILE A 1 113 ? -7.723 -17.5 -6.168 1 95.88 113 ILE A C 1
ATOM 887 O O . ILE A 1 113 ? -8.688 -18.266 -6.121 1 95.88 113 ILE A O 1
ATOM 891 N N . LEU A 1 114 ? -7.031 -17.125 -5.078 1 97.25 114 LEU A N 1
ATOM 892 C CA . LEU A 1 114 ? -7.27 -17.75 -3.781 1 97.25 114 LEU A CA 1
ATOM 893 C C . LEU A 1 114 ? -8.109 -16.844 -2.889 1 97.25 114 LEU A C 1
ATOM 895 O O . LEU A 1 114 ? -8.148 -17.016 -1.671 1 97.25 114 LEU A O 1
ATOM 899 N N . ARG A 1 115 ? -8.812 -15.828 -3.42 1 95.12 115 ARG A N 1
ATOM 900 C CA . ARG A 1 115 ? -9.43 -14.711 -2.703 1 95.12 115 ARG A CA 1
ATOM 901 C C . ARG A 1 115 ? -10.508 -15.211 -1.743 1 95.12 115 ARG A C 1
ATOM 903 O O . ARG A 1 115 ? -10.852 -14.523 -0.782 1 95.12 115 ARG A O 1
ATOM 910 N N . ASP A 1 116 ? -10.984 -16.453 -1.878 1 93 116 ASP A N 1
ATOM 911 C CA . ASP A 1 116 ? -12.086 -16.953 -1.063 1 93 116 ASP A CA 1
ATOM 912 C C . ASP A 1 116 ? -11.57 -17.734 0.148 1 93 116 ASP A C 1
ATOM 914 O O . ASP A 1 116 ? -12.344 -18.141 1.01 1 93 116 ASP A O 1
ATOM 918 N N . LEU A 1 117 ? -10.289 -17.859 0.247 1 94.25 117 LEU A N 1
ATOM 919 C CA . LEU A 1 117 ? -9.711 -18.562 1.393 1 94.25 117 LEU A CA 1
ATOM 920 C C . LEU A 1 117 ? -9.719 -17.672 2.631 1 94.25 117 LEU A C 1
ATOM 922 O O . LEU A 1 117 ? -9.461 -16.469 2.539 1 94.25 117 LEU A O 1
ATOM 926 N N . GLU A 1 118 ? -9.992 -18.203 3.746 1 91 118 GLU A N 1
ATOM 927 C CA . GLU A 1 118 ? -10.07 -17.469 5.004 1 91 118 GLU A CA 1
ATOM 928 C C . GLU A 1 118 ? -8.68 -17.109 5.523 1 91 118 GLU A C 1
ATOM 930 O O . GLU A 1 118 ? -8.477 -16.016 6.062 1 91 118 GLU A O 1
ATOM 935 N N . ASN A 1 119 ? -7.746 -18.062 5.398 1 95.81 119 ASN A N 1
ATOM 936 C CA . ASN A 1 119 ? -6.398 -17.844 5.918 1 95.81 119 ASN A CA 1
ATOM 937 C C . ASN A 1 119 ? -5.434 -17.422 4.816 1 95.81 119 ASN A C 1
ATOM 939 O O . ASN A 1 119 ? -4.387 -18.047 4.629 1 95.81 119 ASN A O 1
ATOM 943 N N . LEU A 1 120 ? -5.84 -16.391 4.168 1 97.69 120 LEU A N 1
ATOM 944 C CA . LEU A 1 120 ? -5.062 -15.812 3.074 1 97.69 120 LEU A CA 1
ATOM 945 C C . LEU A 1 120 ? -4.496 -14.453 3.467 1 97.69 120 LEU A C 1
ATOM 947 O O . LEU A 1 120 ? -5.211 -13.617 4.027 1 97.69 120 LEU A O 1
ATOM 951 N N . PHE A 1 121 ? -3.221 -14.242 3.275 1 98.44 121 PHE A N 1
ATOM 952 C CA . PHE A 1 121 ? -2.543 -12.977 3.527 1 98.44 121 PHE A CA 1
ATOM 953 C C . PHE A 1 121 ? -1.876 -12.453 2.26 1 98.44 121 PHE A C 1
ATOM 955 O O . PHE A 1 121 ? -0.837 -12.969 1.844 1 98.44 121 PHE A O 1
ATOM 962 N N . ASN A 1 122 ? -2.49 -11.445 1.613 1 98.5 122 ASN A N 1
ATOM 963 C CA . ASN A 1 122 ? -2.047 -10.883 0.341 1 98.5 122 ASN A CA 1
ATOM 964 C C . ASN A 1 122 ? -1.142 -9.672 0.545 1 98.5 122 ASN A C 1
ATOM 966 O O . ASN A 1 122 ? -1.529 -8.711 1.206 1 98.5 122 ASN A O 1
ATOM 970 N N . VAL A 1 123 ? 0.011 -9.695 -0.092 1 98.88 123 VAL A N 1
ATOM 971 C CA . VAL A 1 123 ? 1.005 -8.641 0.068 1 98.88 123 VAL A CA 1
ATOM 972 C C . VAL A 1 123 ? 1.42 -8.109 -1.303 1 98.88 123 VAL A C 1
ATOM 974 O O . VAL A 1 123 ? 1.492 -8.867 -2.273 1 98.88 123 VAL A O 1
ATOM 977 N N . PHE A 1 124 ? 1.667 -6.809 -1.366 1 98.94 124 PHE A N 1
ATOM 978 C CA . PHE A 1 124 ? 2.229 -6.184 -2.559 1 98.94 124 PHE A CA 1
ATOM 979 C C . PHE A 1 124 ? 3.564 -5.523 -2.246 1 98.94 124 PHE A C 1
ATOM 981 O O . PHE A 1 124 ? 3.66 -4.703 -1.329 1 98.94 124 PHE A O 1
ATOM 988 N N . ILE A 1 125 ? 4.582 -5.902 -3.029 1 98.94 125 ILE A N 1
ATOM 989 C CA . ILE A 1 125 ? 5.91 -5.324 -2.848 1 98.94 125 ILE A CA 1
ATOM 990 C C . ILE A 1 125 ? 6.219 -4.367 -3.996 1 98.94 125 ILE A C 1
ATOM 992 O O . ILE A 1 125 ? 6.113 -4.738 -5.168 1 98.94 125 ILE A O 1
ATOM 996 N N . TYR A 1 126 ? 6.598 -3.146 -3.637 1 98.81 126 TYR A N 1
ATOM 997 C CA . TYR A 1 126 ? 6.934 -2.125 -4.621 1 98.81 126 TYR A CA 1
ATOM 998 C C . TYR A 1 126 ? 8.172 -1.349 -4.203 1 98.81 126 TYR A C 1
ATOM 1000 O O . TYR A 1 126 ? 8.703 -1.561 -3.109 1 98.81 126 TYR A O 1
ATOM 1008 N N . ALA A 1 127 ? 8.727 -0.586 -5.109 1 98.44 127 ALA A N 1
ATOM 1009 C CA . ALA A 1 127 ? 9.844 0.316 -4.832 1 98.44 127 ALA A CA 1
ATOM 1010 C C . ALA A 1 127 ? 9.914 1.436 -5.867 1 98.44 127 ALA A C 1
ATOM 1012 O O . ALA A 1 127 ? 9.32 1.33 -6.945 1 98.44 127 ALA A O 1
ATOM 1013 N N . ASP A 1 128 ? 10.648 2.479 -5.465 1 96.56 128 ASP A N 1
ATOM 1014 C CA . ASP A 1 128 ? 10.82 3.588 -6.398 1 96.56 128 ASP A CA 1
ATOM 1015 C C . ASP A 1 128 ? 11.695 3.178 -7.582 1 96.56 128 ASP A C 1
ATOM 1017 O O . ASP A 1 128 ? 12.453 2.209 -7.496 1 96.56 128 ASP A O 1
ATOM 1021 N N . THR A 1 129 ? 11.57 3.914 -8.633 1 96.81 129 THR A N 1
ATOM 1022 C CA . THR A 1 129 ? 12.25 3.605 -9.891 1 96.81 129 THR A CA 1
ATOM 1023 C C . THR A 1 129 ? 13.766 3.537 -9.68 1 96.81 129 THR A C 1
ATOM 1025 O O . THR A 1 129 ? 14.43 2.664 -10.234 1 96.81 129 THR A O 1
ATOM 1028 N N . LYS A 1 130 ? 14.297 4.418 -8.906 1 96.81 130 LYS A N 1
ATOM 1029 C CA . LYS A 1 130 ? 15.734 4.449 -8.672 1 96.81 130 LYS A CA 1
ATOM 1030 C C . LYS A 1 130 ? 16.219 3.152 -8.023 1 96.81 130 LYS A C 1
ATOM 1032 O O . LYS A 1 130 ? 17.141 2.514 -8.508 1 96.81 130 LYS A O 1
ATOM 1037 N N . SER A 1 131 ? 15.562 2.785 -6.949 1 97.69 131 SER A N 1
ATOM 1038 C CA . SER A 1 131 ? 15.922 1.563 -6.238 1 97.69 131 SER A CA 1
ATOM 1039 C C . SER A 1 131 ? 15.773 0.338 -7.133 1 97.69 131 SER A C 1
ATOM 1041 O O . SER A 1 131 ? 16.641 -0.546 -7.133 1 97.69 131 SER A O 1
ATOM 1043 N N . ARG A 1 132 ? 14.734 0.272 -7.895 1 98.44 132 ARG A N 1
ATOM 1044 C CA . ARG A 1 132 ? 14.484 -0.862 -8.781 1 98.44 132 ARG A CA 1
ATOM 1045 C C . ARG A 1 132 ? 15.508 -0.921 -9.906 1 98.44 132 ARG A C 1
ATOM 1047 O O . ARG A 1 132 ? 15.984 -2 -10.258 1 98.44 132 ARG A O 1
ATOM 1054 N N . SER A 1 133 ? 15.812 0.245 -10.453 1 98.19 133 SER A N 1
ATOM 1055 C CA . SER A 1 133 ? 16.812 0.3 -11.523 1 98.19 133 SER A CA 1
ATOM 1056 C C . SER A 1 133 ? 18.172 -0.19 -11.031 1 98.19 133 SER A C 1
ATOM 1058 O O . SER A 1 133 ? 18.844 -0.96 -11.727 1 98.19 133 SER A O 1
ATOM 1060 N N . GLU A 1 134 ? 18.547 0.261 -9.93 1 98.12 134 GLU A N 1
ATOM 1061 C CA . GLU A 1 134 ? 19.812 -0.155 -9.352 1 98.12 134 GLU A CA 1
ATOM 1062 C C . GLU A 1 134 ? 19.859 -1.665 -9.133 1 98.12 134 GLU A C 1
ATOM 1064 O O . GLU A 1 134 ? 20.844 -2.322 -9.484 1 98.12 134 GLU A O 1
ATOM 1069 N N . ARG A 1 135 ? 18.797 -2.172 -8.617 1 97.88 135 ARG A N 1
ATOM 1070 C CA . ARG A 1 135 ? 18.734 -3.607 -8.367 1 97.88 135 ARG A CA 1
ATOM 1071 C C . ARG A 1 135 ? 18.766 -4.395 -9.672 1 97.88 135 ARG A C 1
ATOM 1073 O O . ARG A 1 135 ? 19.453 -5.402 -9.781 1 97.88 135 ARG A O 1
ATOM 1080 N N . ALA A 1 136 ? 17.984 -3.965 -10.641 1 97.88 136 ALA A N 1
ATOM 1081 C CA . ALA A 1 136 ? 17.906 -4.648 -11.93 1 97.88 136 ALA A CA 1
ATOM 1082 C C . ALA A 1 136 ? 19.281 -4.719 -12.586 1 97.88 136 ALA A C 1
ATOM 1084 O O . ALA A 1 136 ? 19.672 -5.754 -13.133 1 97.88 136 ALA A O 1
ATOM 1085 N N . VAL A 1 137 ? 20.031 -3.635 -12.492 1 97.75 137 VAL A N 1
ATOM 1086 C CA . VAL A 1 137 ? 21.359 -3.566 -13.109 1 97.75 137 VAL A CA 1
ATOM 1087 C C . VAL A 1 137 ? 22.344 -4.426 -12.312 1 97.75 137 VAL A C 1
ATOM 1089 O O . VAL A 1 137 ? 23.062 -5.23 -12.891 1 97.75 137 VAL A O 1
ATOM 1092 N N . GLN A 1 138 ? 22.281 -4.355 -11.039 1 97.44 138 GLN A N 1
ATOM 1093 C CA . GLN A 1 138 ? 23.281 -4.977 -10.188 1 97.44 138 GLN A CA 1
ATOM 1094 C C . GLN A 1 138 ? 23 -6.465 -9.984 1 97.44 138 GLN A C 1
ATOM 1096 O O . GLN A 1 138 ? 23.922 -7.285 -9.977 1 97.44 138 GLN A O 1
ATOM 1101 N N . GLU A 1 139 ? 21.734 -6.793 -9.828 1 95.75 139 GLU A N 1
ATOM 1102 C CA . GLU A 1 139 ? 21.375 -8.148 -9.422 1 95.75 139 GLU A CA 1
ATOM 1103 C C . GLU A 1 139 ? 20.922 -8.977 -10.617 1 95.75 139 GLU A C 1
ATOM 1105 O O . GLU A 1 139 ? 21.125 -10.195 -10.656 1 95.75 139 GLU A O 1
ATOM 1110 N N . TYR A 1 140 ? 20.234 -8.297 -11.57 1 94 140 TYR A N 1
ATOM 1111 C CA . TYR A 1 140 ? 19.688 -9.055 -12.688 1 94 140 TYR A CA 1
ATOM 1112 C C . TYR A 1 140 ? 20.484 -8.82 -13.961 1 94 140 TYR A C 1
ATOM 1114 O O . TYR A 1 140 ? 20.172 -9.383 -15.008 1 94 140 TYR A O 1
ATOM 1122 N N . HIS A 1 141 ? 21.438 -7.926 -13.922 1 95 141 HIS A N 1
ATOM 1123 C CA . HIS A 1 141 ? 22.375 -7.66 -15.008 1 95 141 HIS A CA 1
ATOM 1124 C C . HIS A 1 141 ? 21.641 -7.117 -16.234 1 95 141 HIS A C 1
ATOM 1126 O O . HIS A 1 141 ? 21.953 -7.512 -17.359 1 95 141 HIS A O 1
ATOM 1132 N N . VAL A 1 142 ? 20.734 -6.352 -15.93 1 94.31 142 VAL A N 1
ATOM 1133 C CA . VAL A 1 142 ? 20.031 -5.637 -17 1 94.31 142 VAL A CA 1
ATOM 1134 C C . VAL A 1 142 ? 20.906 -4.477 -17.484 1 94.31 142 VAL A C 1
ATOM 1136 O O . VAL A 1 142 ? 21.578 -3.826 -16.688 1 94.31 142 VAL A O 1
ATOM 1139 N N . ASP A 1 143 ? 20.844 -4.223 -18.797 1 95.75 143 ASP A N 1
ATOM 1140 C CA . ASP A 1 143 ? 21.562 -3.082 -19.375 1 95.75 143 ASP A CA 1
ATOM 1141 C C . ASP A 1 143 ? 21.016 -1.765 -18.828 1 95.75 143 ASP A C 1
ATOM 1143 O O . ASP A 1 143 ? 19.812 -1.496 -18.922 1 95.75 143 ASP A O 1
ATOM 1147 N N . GLU A 1 144 ? 21.953 -0.954 -18.312 1 94.94 144 GLU A N 1
ATOM 1148 C CA . GLU A 1 144 ? 21.562 0.303 -17.672 1 94.94 144 GLU A CA 1
ATOM 1149 C C . GLU A 1 144 ? 20.797 1.195 -18.625 1 94.94 144 GLU A C 1
ATOM 1151 O O . GLU A 1 144 ? 19.891 1.931 -18.219 1 94.94 144 GLU A O 1
ATOM 1156 N N . ARG A 1 145 ? 21.219 1.176 -19.875 1 95.06 145 ARG A N 1
ATOM 1157 C CA . ARG A 1 145 ? 20.609 2.025 -20.891 1 95.06 145 ARG A CA 1
ATOM 1158 C C . ARG A 1 145 ? 19.172 1.604 -21.156 1 95.06 145 ARG A C 1
ATOM 1160 O O . ARG A 1 145 ? 18.375 2.375 -21.703 1 95.06 145 ARG A O 1
ATOM 1167 N N . ARG A 1 146 ? 18.703 0.431 -20.719 1 96.44 146 ARG A N 1
ATOM 1168 C CA . ARG A 1 146 ? 17.391 -0.118 -21.062 1 96.44 146 ARG A CA 1
ATOM 1169 C C . ARG A 1 146 ? 16.578 -0.419 -19.797 1 96.44 146 ARG A C 1
ATOM 1171 O O . ARG A 1 146 ? 15.461 -0.934 -19.875 1 96.44 146 ARG A O 1
ATOM 1178 N N . VAL A 1 147 ? 17.078 -0.125 -18.703 1 97 147 VAL A N 1
ATOM 1179 C CA . VAL A 1 147 ? 16.547 -0.614 -17.453 1 97 147 VAL A CA 1
ATOM 1180 C C . VAL A 1 147 ? 15.148 -0.031 -17.219 1 97 147 VAL A C 1
ATOM 1182 O O . VAL A 1 147 ? 14.219 -0.753 -16.859 1 97 147 VAL A O 1
ATOM 1185 N N . GLU A 1 148 ? 14.93 1.23 -17.391 1 96 148 GLU A N 1
ATOM 1186 C CA . GLU A 1 148 ? 13.633 1.856 -17.156 1 96 148 GLU A CA 1
ATOM 1187 C C . GLU A 1 148 ? 12.57 1.294 -18.094 1 96 148 GLU A C 1
ATOM 1189 O O . GLU A 1 148 ? 11.43 1.076 -17.688 1 96 148 GLU A O 1
ATOM 1194 N N . ALA A 1 149 ? 12.977 1.137 -19.312 1 96.12 149 ALA A N 1
ATOM 1195 C CA . ALA A 1 149 ? 12.062 0.543 -20.281 1 96.12 149 ALA A CA 1
ATOM 1196 C C . ALA A 1 149 ? 11.672 -0.875 -19.875 1 96.12 149 ALA A C 1
ATOM 1198 O O . ALA A 1 149 ? 10.516 -1.277 -20.016 1 96.12 149 ALA A O 1
ATOM 1199 N N . MET A 1 150 ? 12.594 -1.587 -19.391 1 96.25 150 MET A N 1
ATOM 1200 C CA . MET A 1 150 ? 12.344 -2.961 -18.969 1 96.25 150 MET A CA 1
ATOM 1201 C C . MET A 1 150 ? 11.422 -2.998 -17.766 1 96.25 150 MET A C 1
ATOM 1203 O O . MET A 1 150 ? 10.523 -3.84 -17.688 1 96.25 150 MET A O 1
ATOM 1207 N N . LEU A 1 151 ? 11.656 -2.117 -16.766 1 97.69 151 LEU A N 1
ATOM 1208 C CA . LEU A 1 151 ? 10.781 -2.021 -15.602 1 97.69 151 LEU A CA 1
ATOM 1209 C C . LEU A 1 151 ? 9.336 -1.793 -16.031 1 97.69 151 LEU A C 1
ATOM 1211 O O . LEU A 1 151 ? 8.43 -2.504 -15.586 1 97.69 151 LEU A O 1
ATOM 1215 N N . ARG A 1 152 ? 9.141 -0.856 -16.891 1 96.62 152 ARG A N 1
ATOM 1216 C CA . ARG A 1 152 ? 7.805 -0.497 -17.359 1 96.62 152 ARG A CA 1
ATOM 1217 C C . ARG A 1 152 ? 7.172 -1.649 -18.141 1 96.62 152 ARG A C 1
ATOM 1219 O O . ARG A 1 152 ? 5.988 -1.943 -17.969 1 96.62 152 ARG A O 1
ATOM 1226 N N . LYS A 1 153 ? 7.941 -2.254 -19.016 1 95.19 153 LYS A N 1
ATOM 1227 C CA . LYS A 1 153 ? 7.453 -3.338 -19.859 1 95.19 153 LYS A CA 1
ATOM 1228 C C . LYS A 1 153 ? 6.961 -4.516 -19.016 1 95.19 153 LYS A C 1
ATOM 1230 O O . LYS A 1 153 ? 5.855 -5.016 -19.234 1 95.19 153 LYS A O 1
ATOM 1235 N N . ILE A 1 154 ? 7.73 -4.934 -18.094 1 94.94 154 ILE A N 1
ATOM 1236 C CA . ILE A 1 154 ? 7.402 -6.102 -17.281 1 94.94 154 ILE A CA 1
ATOM 1237 C C . ILE A 1 154 ? 6.211 -5.789 -16.375 1 94.94 154 ILE A C 1
ATOM 1239 O O . ILE A 1 154 ? 5.297 -6.602 -16.25 1 94.94 154 ILE A O 1
ATOM 1243 N N . ASP A 1 155 ? 6.219 -4.609 -15.758 1 96.81 155 ASP A N 1
ATOM 1244 C CA . ASP A 1 155 ? 5.102 -4.234 -14.898 1 96.81 155 ASP A CA 1
ATOM 1245 C C . ASP A 1 155 ? 3.807 -4.113 -15.703 1 96.81 155 ASP A C 1
ATOM 1247 O O . ASP A 1 155 ? 2.738 -4.504 -15.234 1 96.81 155 ASP A O 1
ATOM 1251 N N . LYS A 1 156 ? 3.906 -3.537 -16.844 1 95.94 156 LYS A N 1
ATOM 1252 C CA . LYS A 1 156 ? 2.732 -3.424 -17.703 1 95.94 156 LYS A CA 1
ATOM 1253 C C . LYS A 1 156 ? 2.197 -4.801 -18.094 1 95.94 156 LYS A C 1
ATOM 1255 O O . LYS A 1 156 ? 0.983 -5 -18.172 1 95.94 156 LYS A O 1
ATOM 1260 N N . ARG A 1 157 ? 3.068 -5.684 -18.391 1 92.31 157 ARG A N 1
ATOM 1261 C CA . ARG A 1 157 ? 2.67 -7.051 -18.688 1 92.31 157 ARG A CA 1
ATOM 1262 C C . ARG A 1 157 ? 1.924 -7.684 -17.516 1 92.31 157 ARG A C 1
ATOM 1264 O O . ARG A 1 157 ? 0.894 -8.328 -17.719 1 92.31 157 ARG A O 1
ATOM 1271 N N . ARG A 1 158 ? 2.445 -7.5 -16.328 1 93.94 158 ARG A N 1
ATOM 1272 C CA . ARG A 1 158 ? 1.8 -8.023 -15.133 1 93.94 158 ARG A CA 1
ATOM 1273 C C . ARG A 1 158 ? 0.434 -7.383 -14.914 1 93.94 158 ARG A C 1
ATOM 1275 O O . ARG A 1 158 ? -0.533 -8.07 -14.578 1 93.94 158 ARG A O 1
ATOM 1282 N N . GLU A 1 159 ? 0.422 -6.094 -15.102 1 95.5 159 GLU A N 1
ATOM 1283 C CA . GLU A 1 159 ? -0.831 -5.355 -14.984 1 95.5 159 GLU A CA 1
ATOM 1284 C C . GLU A 1 159 ? -1.865 -5.859 -15.984 1 95.5 159 GLU A C 1
ATOM 1286 O O . GLU A 1 159 ? -3.021 -6.09 -15.625 1 95.5 159 GLU A O 1
ATOM 1291 N N . THR A 1 160 ? -1.472 -6.008 -17.219 1 92 160 THR A N 1
ATOM 1292 C CA . THR A 1 160 ? -2.354 -6.469 -18.281 1 92 160 THR A CA 1
ATOM 1293 C C . THR A 1 160 ? -2.83 -7.891 -18.016 1 92 160 THR A C 1
ATOM 1295 O O . THR A 1 160 ? -4.02 -8.188 -18.141 1 92 160 THR A O 1
ATOM 1298 N N . PHE A 1 161 ? -1.912 -8.727 -17.672 1 88.31 161 PHE A N 1
ATOM 1299 C CA . PHE A 1 161 ? -2.248 -10.109 -17.328 1 88.31 161 PHE A CA 1
ATOM 1300 C C . PHE A 1 161 ? -3.301 -10.148 -16.219 1 88.31 161 PHE A C 1
ATOM 1302 O O . PHE A 1 161 ? -4.289 -10.875 -16.328 1 88.31 161 PHE A O 1
ATOM 1309 N N . TYR A 1 162 ? -3.094 -9.367 -15.234 1 92.81 162 TYR A N 1
ATOM 1310 C CA . TYR A 1 162 ? -4.012 -9.305 -14.102 1 92.81 162 TYR A CA 1
ATOM 1311 C C . TYR A 1 162 ? -5.387 -8.812 -14.539 1 92.81 162 TYR A C 1
ATOM 1313 O O . TYR A 1 162 ? -6.41 -9.391 -14.172 1 92.81 162 TYR A O 1
ATOM 1321 N N . SER A 1 163 ? -5.391 -7.785 -15.312 1 94.12 163 SER A N 1
ATOM 1322 C CA . SER A 1 163 ? -6.637 -7.168 -15.742 1 94.12 163 SER A CA 1
ATOM 1323 C C . SER A 1 163 ? -7.445 -8.109 -16.625 1 94.12 163 SER A C 1
ATOM 1325 O O . SER A 1 163 ? -8.656 -8.25 -16.453 1 94.12 163 SER A O 1
ATOM 1327 N N . ILE A 1 164 ? -6.832 -8.773 -17.516 1 88.56 164 ILE A N 1
ATOM 1328 C CA . ILE A 1 164 ? -7.492 -9.656 -18.469 1 88.56 164 ILE A CA 1
ATOM 1329 C C . ILE A 1 164 ? -8.102 -10.852 -17.734 1 88.56 164 ILE A C 1
ATOM 1331 O O . ILE A 1 164 ? -9.211 -11.281 -18.062 1 88.56 164 ILE A O 1
ATOM 1335 N N . ASN A 1 165 ? -7.414 -11.281 -16.75 1 89.62 165 ASN A N 1
ATOM 1336 C CA . ASN A 1 165 ? -7.828 -12.539 -16.125 1 89.62 165 ASN A CA 1
ATOM 1337 C C . ASN A 1 165 ? -8.75 -12.297 -14.938 1 89.62 165 ASN A C 1
ATOM 1339 O O . ASN A 1 165 ? -9.547 -13.172 -14.578 1 89.62 165 ASN A O 1
ATOM 1343 N N . THR A 1 166 ? -8.648 -11.102 -14.297 1 92.5 166 THR A N 1
ATOM 1344 C CA . THR A 1 166 ? -9.391 -10.883 -13.062 1 92.5 166 THR A CA 1
ATOM 1345 C C . THR A 1 166 ? -10.414 -9.766 -13.234 1 92.5 166 THR A C 1
ATOM 1347 O O . THR A 1 166 ? -11.336 -9.633 -12.422 1 92.5 166 THR A O 1
ATOM 1350 N N . GLY A 1 167 ? -10.211 -8.977 -14.281 1 92.56 167 GLY A N 1
ATOM 1351 C CA . GLY A 1 167 ? -11.031 -7.789 -14.445 1 92.56 167 GLY A CA 1
ATOM 1352 C C . GLY A 1 167 ? -10.656 -6.672 -13.484 1 92.56 167 GLY A C 1
ATOM 1353 O O . GLY A 1 167 ? -11.289 -5.613 -13.484 1 92.56 167 GLY A O 1
ATOM 1354 N N . GLY A 1 168 ? -9.656 -6.883 -12.695 1 94.56 168 GLY A N 1
ATOM 1355 C CA . GLY A 1 168 ? -9.289 -5.91 -11.672 1 94.56 168 GLY A CA 1
ATOM 1356 C C . GLY A 1 168 ? -8.031 -5.137 -12.016 1 94.56 168 GLY A C 1
ATOM 1357 O O . GLY A 1 168 ? -7.492 -5.266 -13.109 1 94.56 168 GLY A O 1
ATOM 1358 N N . ASN A 1 169 ? -7.637 -4.289 -11.117 1 95.56 169 ASN A N 1
ATOM 1359 C CA . ASN A 1 169 ? -6.438 -3.467 -11.219 1 95.56 169 ASN A CA 1
ATOM 1360 C C . ASN A 1 169 ? -5.32 -3.986 -10.32 1 95.56 169 ASN A C 1
ATOM 1362 O O . ASN A 1 169 ? -5.445 -3.98 -9.102 1 95.56 169 ASN A O 1
ATOM 1366 N N . TRP A 1 170 ? -4.238 -4.391 -10.938 1 95.94 170 TRP A N 1
ATOM 1367 C CA . TRP A 1 170 ? -3.084 -4.992 -10.281 1 95.94 170 TRP A CA 1
ATOM 1368 C C . TRP A 1 170 ? -2.51 -4.062 -9.219 1 95.94 170 TRP A C 1
ATOM 1370 O O . TRP A 1 170 ? -2.043 -4.516 -8.172 1 95.94 170 TRP A O 1
ATOM 1380 N N . TYR A 1 171 ? -2.619 -2.803 -9.422 1 96.5 171 TYR A N 1
ATOM 1381 C CA . TYR A 1 171 ? -2.01 -1.813 -8.539 1 96.5 171 TYR A CA 1
ATOM 1382 C C . TYR A 1 171 ? -2.971 -1.406 -7.43 1 96.5 171 TYR A C 1
ATOM 1384 O O . TYR A 1 171 ? -2.59 -0.687 -6.504 1 96.5 171 TYR A O 1
ATOM 1392 N N . ASP A 1 172 ? -4.195 -1.843 -7.523 1 95.31 172 ASP A N 1
ATOM 1393 C CA . ASP A 1 172 ? -5.191 -1.44 -6.535 1 95.31 172 ASP A CA 1
ATOM 1394 C C . ASP A 1 172 ? -4.871 -2.018 -5.16 1 95.31 172 ASP A C 1
ATOM 1396 O O . ASP A 1 172 ? -4.93 -3.232 -4.961 1 95.31 172 ASP A O 1
ATOM 1400 N N . LYS A 1 173 ? -4.648 -1.157 -4.211 1 96.31 173 LYS A N 1
ATOM 1401 C CA . LYS A 1 173 ? -4.277 -1.574 -2.863 1 96.31 173 LYS A CA 1
ATOM 1402 C C . LYS A 1 173 ? -5.371 -2.43 -2.23 1 96.31 173 LYS A C 1
ATOM 1404 O O . LYS A 1 173 ? -5.094 -3.258 -1.361 1 96.31 173 LYS A O 1
ATOM 1409 N N . ASP A 1 174 ? -6.59 -2.305 -2.709 1 94.25 174 ASP A N 1
ATOM 1410 C CA . ASP A 1 174 ? -7.715 -3.027 -2.127 1 94.25 174 ASP A CA 1
ATOM 1411 C C . ASP A 1 174 ? -7.555 -4.535 -2.311 1 94.25 174 ASP A C 1
ATOM 1413 O O . ASP A 1 174 ? -8.234 -5.32 -1.648 1 94.25 174 ASP A O 1
ATOM 1417 N N . ASN A 1 175 ? -6.684 -4.91 -3.225 1 95.62 175 ASN A N 1
ATOM 1418 C CA . ASN A 1 175 ? -6.441 -6.328 -3.475 1 95.62 175 ASN A CA 1
ATOM 1419 C C . ASN A 1 175 ? -5.543 -6.941 -2.404 1 95.62 175 ASN A C 1
ATOM 1421 O O . ASN A 1 175 ? -5.422 -8.164 -2.316 1 95.62 175 ASN A O 1
ATOM 1425 N N . TYR A 1 176 ? -4.957 -6.098 -1.538 1 97.88 176 TYR A N 1
ATOM 1426 C CA . TYR A 1 176 ? -3.885 -6.562 -0.667 1 97.88 176 TYR A CA 1
ATOM 1427 C C . TYR A 1 176 ? -4.137 -6.152 0.779 1 97.88 176 TYR A C 1
ATOM 1429 O O . TYR A 1 176 ? -4.848 -5.18 1.038 1 97.88 176 TYR A O 1
ATOM 1437 N N . HIS A 1 177 ? -3.564 -6.93 1.706 1 98.19 177 HIS A N 1
ATOM 1438 C CA . HIS A 1 177 ? -3.65 -6.617 3.129 1 98.19 177 HIS A CA 1
ATOM 1439 C C . HIS A 1 177 ? -2.561 -5.633 3.543 1 98.19 177 HIS A C 1
ATOM 1441 O O . HIS A 1 177 ? -2.736 -4.871 4.496 1 98.19 177 HIS A O 1
ATOM 1447 N N . LEU A 1 178 ? -1.508 -5.75 2.768 1 98.25 178 LEU A N 1
ATOM 1448 C CA . LEU A 1 178 ? -0.29 -5.023 3.109 1 98.25 178 LEU A CA 1
ATOM 1449 C C . LEU A 1 178 ? 0.517 -4.695 1.856 1 98.25 178 LEU A C 1
ATOM 1451 O O . LEU A 1 178 ? 0.709 -5.555 0.994 1 98.25 178 LEU A O 1
ATOM 1455 N N . CYS A 1 179 ? 0.923 -3.42 1.687 1 98.81 179 CYS A N 1
ATOM 1456 C CA . CYS A 1 179 ? 1.854 -3.01 0.641 1 98.81 179 CYS A CA 1
ATOM 1457 C C . CYS A 1 179 ? 3.121 -2.412 1.242 1 98.81 179 CYS A C 1
ATOM 1459 O O . CYS A 1 179 ? 3.051 -1.546 2.115 1 98.81 179 CYS A O 1
ATOM 1461 N N . LEU A 1 180 ? 4.293 -2.871 0.77 1 98.88 180 LEU A N 1
ATOM 1462 C CA . LEU A 1 180 ? 5.562 -2.498 1.386 1 98.88 180 LEU A CA 1
ATOM 1463 C C . LEU A 1 180 ? 6.523 -1.929 0.349 1 98.88 180 LEU A C 1
ATOM 1465 O O . LEU A 1 180 ? 6.707 -2.514 -0.721 1 98.88 180 LEU A O 1
ATOM 1469 N N . ASN A 1 181 ? 7.137 -0.814 0.686 1 98.75 181 ASN A N 1
ATOM 1470 C CA . ASN A 1 181 ? 8.188 -0.211 -0.129 1 98.75 181 ASN A CA 1
ATOM 1471 C C . ASN A 1 181 ? 9.555 -0.803 0.195 1 98.75 181 ASN A C 1
ATOM 1473 O O . ASN A 1 181 ? 10.25 -0.314 1.086 1 98.75 181 ASN A O 1
ATOM 1477 N N . SER A 1 182 ? 9.93 -1.731 -0.606 1 98.75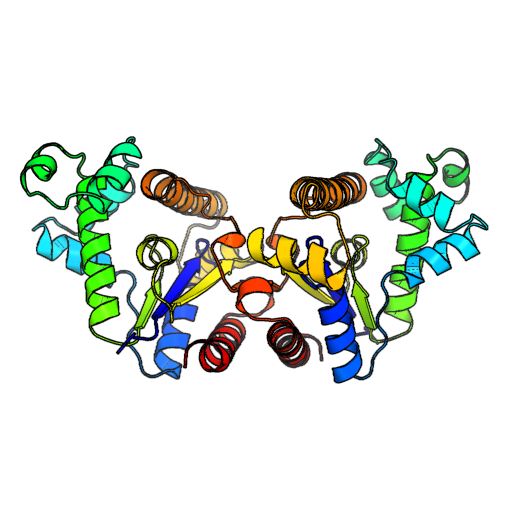 182 SER A N 1
ATOM 1478 C CA . SER A 1 182 ? 11.164 -2.451 -0.319 1 98.75 182 SER A CA 1
ATOM 1479 C C . SER A 1 182 ? 12.383 -1.562 -0.537 1 98.75 182 SER A C 1
ATOM 1481 O O . SER A 1 182 ? 13.453 -1.812 0.032 1 98.75 182 SER A O 1
ATOM 1483 N N . GLY A 1 183 ? 12.266 -0.538 -1.451 1 97.75 183 GLY A N 1
ATOM 1484 C CA . GLY A 1 183 ? 13.359 0.397 -1.644 1 97.75 183 GLY A CA 1
ATOM 1485 C C . GLY A 1 183 ? 13.68 1.213 -0.403 1 97.75 183 GLY A C 1
ATOM 1486 O O . GLY A 1 183 ? 14.836 1.525 -0.137 1 97.75 183 GLY A O 1
ATOM 1487 N N . ALA A 1 184 ? 12.68 1.518 0.369 1 96.69 184 ALA A N 1
ATOM 1488 C CA . ALA A 1 184 ? 12.836 2.332 1.571 1 96.69 184 ALA A CA 1
ATOM 1489 C C . ALA A 1 184 ? 13.094 1.461 2.795 1 96.69 184 ALA A C 1
ATOM 1491 O O . ALA A 1 184 ? 13.922 1.804 3.645 1 96.69 184 ALA A O 1
ATOM 1492 N N . LEU A 1 185 ? 12.406 0.27 2.881 1 98 185 LEU A N 1
ATOM 1493 C CA . LEU A 1 185 ? 12.406 -0.543 4.09 1 98 185 LEU A CA 1
ATOM 1494 C C . LEU A 1 185 ? 13.523 -1.581 4.047 1 98 185 LEU A C 1
ATOM 1496 O O . LEU A 1 185 ? 13.992 -2.043 5.09 1 98 185 LEU A O 1
ATOM 1500 N N . GLY A 1 186 ? 13.938 -1.927 2.783 1 98 186 GLY A N 1
ATOM 1501 C CA . GLY A 1 186 ? 14.844 -3.057 2.631 1 98 186 GLY A CA 1
ATOM 1502 C C . GLY A 1 186 ? 14.125 -4.395 2.605 1 98 186 GLY A C 1
ATOM 1503 O O . GLY A 1 186 ? 13.031 -4.527 3.156 1 98 186 GLY A O 1
ATOM 1504 N N . LEU A 1 187 ? 14.781 -5.391 2.031 1 98.62 187 LEU A N 1
ATOM 1505 C CA . LEU A 1 187 ? 14.148 -6.688 1.814 1 98.62 187 LEU A CA 1
ATOM 1506 C C . LEU A 1 187 ? 13.961 -7.426 3.135 1 98.62 187 LEU A C 1
ATOM 1508 O O . LEU A 1 187 ? 12.898 -8 3.381 1 98.62 187 LEU A O 1
ATOM 1512 N N . GLU A 1 188 ? 14.953 -7.383 3.988 1 98.56 188 GLU A N 1
ATOM 1513 C CA . GLU A 1 188 ? 14.914 -8.117 5.246 1 98.56 188 GLU A CA 1
ATOM 1514 C C . GLU A 1 188 ? 13.789 -7.621 6.145 1 98.56 188 GLU A C 1
ATOM 1516 O O . GLU A 1 188 ? 13.031 -8.422 6.703 1 98.56 188 GLU A O 1
ATOM 1521 N N . LEU A 1 189 ? 13.68 -6.332 6.234 1 98.62 189 LEU A N 1
ATOM 1522 C CA . LEU A 1 189 ? 12.633 -5.766 7.074 1 98.62 189 LEU A CA 1
ATOM 1523 C C . LEU A 1 189 ? 11.25 -6.047 6.488 1 98.62 189 LEU A C 1
ATOM 1525 O O . LEU A 1 189 ? 10.305 -6.312 7.227 1 98.62 189 LEU A O 1
ATOM 1529 N N . CYS A 1 190 ? 11.133 -5.957 5.18 1 98.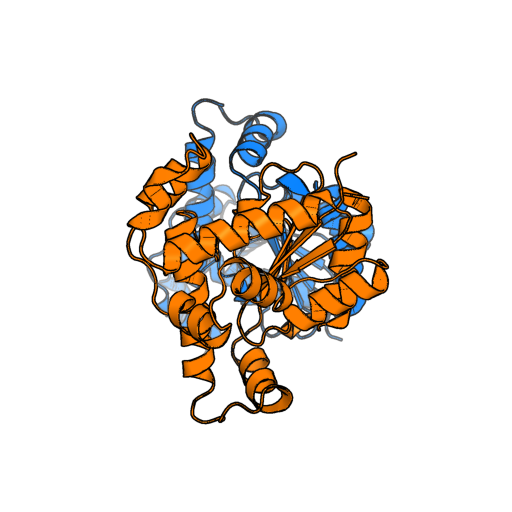81 190 CYS A N 1
ATOM 1530 C CA . CYS A 1 190 ? 9.867 -6.316 4.543 1 98.81 190 CYS A CA 1
ATOM 1531 C C . CYS A 1 190 ? 9.469 -7.746 4.895 1 98.81 190 CYS A C 1
ATOM 1533 O O . CYS A 1 190 ? 8.312 -7.996 5.254 1 98.81 190 CYS A O 1
ATOM 1535 N N . ALA A 1 191 ? 10.43 -8.656 4.828 1 98.88 191 ALA A N 1
ATOM 1536 C CA . ALA A 1 191 ? 10.141 -10.047 5.16 1 98.88 191 ALA A CA 1
ATOM 1537 C C . ALA A 1 191 ? 9.711 -10.18 6.621 1 98.88 191 ALA A C 1
ATOM 1539 O O . ALA A 1 191 ? 8.758 -10.898 6.926 1 98.88 191 ALA A O 1
ATOM 1540 N N . ASP A 1 192 ? 10.391 -9.461 7.496 1 98.62 192 ASP A N 1
ATOM 1541 C CA . ASP A 1 192 ? 10.062 -9.508 8.914 1 98.62 192 ASP A CA 1
ATOM 1542 C C . ASP A 1 192 ? 8.633 -9.023 9.172 1 98.62 192 ASP A C 1
ATOM 1544 O O . ASP A 1 192 ? 7.891 -9.641 9.93 1 98.62 192 ASP A O 1
ATOM 1548 N N . ILE A 1 193 ? 8.297 -7.93 8.547 1 98.62 193 ILE A N 1
ATOM 1549 C CA . ILE A 1 193 ? 6.977 -7.34 8.734 1 98.62 193 ILE A CA 1
ATOM 1550 C C . ILE A 1 193 ? 5.902 -8.336 8.289 1 98.62 193 ILE A C 1
ATOM 1552 O O . ILE A 1 193 ? 4.914 -8.547 9 1 98.62 193 ILE A O 1
ATOM 1556 N N . VAL A 1 194 ? 6.105 -9 7.121 1 98.81 194 VAL A N 1
ATOM 1557 C CA . VAL A 1 194 ? 5.117 -9.93 6.582 1 98.81 194 VAL A CA 1
ATOM 1558 C C . VAL A 1 194 ? 4.984 -11.133 7.508 1 98.81 194 VAL A C 1
ATOM 1560 O O . VAL A 1 194 ? 3.873 -11.555 7.836 1 98.81 194 VAL A O 1
ATOM 1563 N N . VAL A 1 195 ? 6.125 -11.648 7.957 1 98.69 195 VAL A N 1
ATOM 1564 C CA . VAL A 1 195 ? 6.113 -12.836 8.812 1 98.69 195 VAL A CA 1
ATOM 1565 C C . VAL A 1 195 ? 5.387 -12.523 10.117 1 98.69 195 VAL A C 1
ATOM 1567 O O . VAL A 1 195 ? 4.492 -13.266 10.531 1 98.69 195 VAL A O 1
ATOM 1570 N N . GLU A 1 196 ? 5.719 -11.414 10.734 1 97.94 196 GLU A N 1
ATOM 1571 C CA . GLU A 1 196 ? 5.129 -11.055 12.016 1 97.94 196 GLU A CA 1
ATOM 1572 C C . GLU A 1 196 ? 3.639 -10.758 11.875 1 97.94 196 GLU A C 1
ATOM 1574 O O . GLU A 1 196 ? 2.84 -11.125 12.742 1 97.94 196 GLU A O 1
ATOM 1579 N N . THR A 1 197 ? 3.285 -10.07 10.828 1 98.25 197 THR A N 1
ATOM 1580 C CA . THR A 1 197 ? 1.881 -9.758 10.602 1 98.25 197 THR A CA 1
ATOM 1581 C C . THR A 1 197 ? 1.08 -11.023 10.32 1 98.25 197 THR A C 1
ATOM 1583 O O . THR A 1 197 ? -0.032 -11.188 10.828 1 98.25 197 THR A O 1
ATOM 1586 N N . ALA A 1 198 ? 1.645 -11.922 9.461 1 97.75 198 ALA A N 1
ATOM 1587 C CA . ALA A 1 198 ? 0.975 -13.18 9.148 1 97.75 198 ALA A CA 1
ATOM 1588 C C . ALA A 1 198 ? 0.729 -14 10.414 1 97.75 198 ALA A C 1
ATOM 1590 O O . ALA A 1 198 ? -0.341 -14.586 10.578 1 97.75 198 ALA A O 1
ATOM 1591 N N . LYS A 1 199 ? 1.688 -14.016 11.336 1 96.6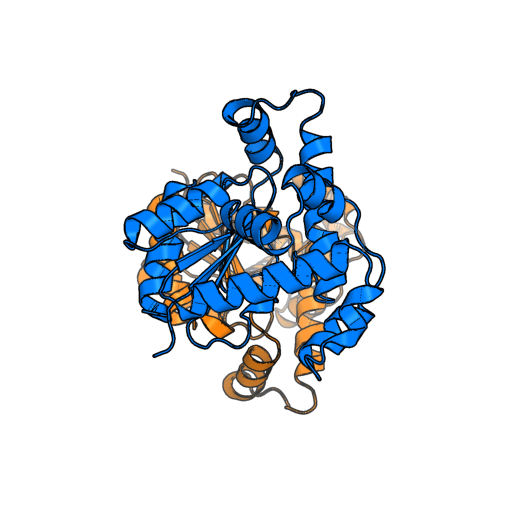9 199 LYS A N 1
ATOM 1592 C CA . LYS A 1 199 ? 1.563 -14.766 12.578 1 96.69 199 LYS A CA 1
ATOM 1593 C C . LYS A 1 199 ? 0.399 -14.25 13.422 1 96.69 199 LYS A C 1
ATOM 1595 O O . LYS A 1 199 ? -0.236 -15.016 14.148 1 96.69 199 LYS A O 1
ATOM 1600 N N . LYS A 1 200 ? 0.103 -12.984 13.281 1 95.62 200 LYS A N 1
ATOM 1601 C CA . LYS A 1 200 ? -0.939 -12.359 14.086 1 95.62 200 LYS A CA 1
ATOM 1602 C C . LYS A 1 200 ? -2.293 -12.422 13.383 1 95.62 200 LYS A C 1
ATOM 1604 O O . LYS A 1 200 ? -3.32 -12.078 13.969 1 95.62 200 LYS A O 1
ATOM 1609 N N . THR A 1 201 ? -2.322 -12.852 12.141 1 94.12 201 THR A N 1
ATOM 1610 C CA . THR A 1 201 ? -3.566 -12.805 11.383 1 94.12 201 THR A CA 1
ATOM 1611 C C . THR A 1 201 ? -3.998 -14.203 10.953 1 94.12 201 THR A C 1
ATOM 1613 O O . THR A 1 201 ? -5.133 -14.609 11.211 1 94.12 201 THR A O 1
ATOM 1616 N N . ILE A 1 202 ? -3.049 -14.984 10.406 1 92.31 202 ILE A N 1
ATOM 1617 C CA . ILE A 1 202 ? -3.521 -16.203 9.781 1 92.31 202 ILE A CA 1
ATOM 1618 C C . ILE A 1 202 ? -2.926 -17.422 10.492 1 92.31 202 ILE A C 1
ATOM 1620 O O . ILE A 1 202 ? -3.266 -18.562 10.188 1 92.31 202 ILE A O 1
ATOM 1624 N N . TYR A 1 203 ? -1.985 -17.188 11.391 1 89.88 203 TYR A N 1
ATOM 1625 C CA . TYR A 1 203 ? -1.45 -18.312 12.141 1 89.88 203 TYR A CA 1
ATOM 1626 C C . TYR A 1 203 ? -2.039 -18.359 13.547 1 89.88 203 TYR A C 1
ATOM 1628 O O . TYR A 1 203 ? -2.361 -17.328 14.125 1 89.88 203 TYR A O 1
ATOM 1636 N N . MET B 1 1 ? 19.266 18.047 15.711 1 53.56 1 MET B N 1
ATOM 1637 C CA . MET B 1 1 ? 19.047 16.594 15.688 1 53.56 1 MET B CA 1
ATOM 1638 C C . MET B 1 1 ? 17.75 16.25 14.969 1 53.56 1 MET B C 1
ATOM 1640 O O . MET B 1 1 ? 16.734 16.922 15.156 1 53.56 1 MET B O 1
ATOM 1644 N N . SER B 1 2 ? 17.734 15.492 13.883 1 80 2 SER B N 1
ATOM 1645 C CA . SER B 1 2 ? 16.562 15.273 13.039 1 80 2 SER B CA 1
ATOM 1646 C C . SER B 1 2 ? 15.516 14.406 13.75 1 80 2 SER B C 1
ATOM 1648 O O . SER B 1 2 ? 15.859 13.422 14.398 1 80 2 SER B O 1
ATOM 1650 N N . HIS B 1 3 ? 14.344 15.047 14.078 1 93.62 3 HIS B N 1
ATOM 1651 C CA . HIS B 1 3 ? 13.25 14.391 14.789 1 93.62 3 HIS B CA 1
ATOM 1652 C C . HIS B 1 3 ? 12.617 13.297 13.938 1 93.62 3 HIS B C 1
ATOM 1654 O O . HIS B 1 3 ? 12.781 13.281 12.711 1 93.62 3 HIS B O 1
ATOM 1660 N N . ARG B 1 4 ? 12.117 12.391 14.711 1 97.31 4 ARG B N 1
ATOM 1661 C CA . ARG B 1 4 ? 11.43 11.289 14.039 1 97.31 4 ARG B CA 1
ATOM 1662 C C . ARG B 1 4 ? 9.961 11.617 13.797 1 97.31 4 ARG B C 1
ATOM 1664 O O . ARG B 1 4 ? 9.211 11.859 14.75 1 97.31 4 ARG B O 1
ATOM 1671 N N . ILE B 1 5 ? 9.594 11.578 12.531 1 98.62 5 ILE B N 1
ATOM 1672 C CA . ILE B 1 5 ? 8.234 11.984 12.18 1 98.62 5 ILE B CA 1
ATOM 1673 C C . ILE B 1 5 ? 7.523 10.836 11.469 1 98.62 5 ILE B C 1
ATOM 1675 O O . ILE B 1 5 ? 8.062 10.25 10.531 1 98.62 5 ILE B O 1
ATOM 1679 N N . ILE B 1 6 ? 6.344 10.5 11.922 1 98.81 6 ILE B N 1
ATOM 1680 C CA . ILE B 1 6 ? 5.457 9.562 11.242 1 98.81 6 ILE B CA 1
ATOM 1681 C C . ILE B 1 6 ? 4.281 10.32 10.633 1 98.81 6 ILE B C 1
ATOM 1683 O O . ILE B 1 6 ? 3.588 11.07 11.32 1 98.81 6 ILE B O 1
ATOM 1687 N N . THR B 1 7 ? 4.078 10.242 9.344 1 98.75 7 THR B N 1
ATOM 1688 C CA . THR B 1 7 ? 2.914 10.844 8.703 1 98.75 7 THR B CA 1
ATOM 1689 C C . THR B 1 7 ? 1.924 9.766 8.273 1 98.75 7 THR B C 1
ATOM 1691 O O . THR B 1 7 ? 2.324 8.672 7.871 1 98.75 7 THR B O 1
ATOM 1694 N N . ILE B 1 8 ? 0.663 10.07 8.352 1 98.81 8 ILE B N 1
ATOM 1695 C CA . ILE B 1 8 ? -0.394 9.141 7.969 1 98.81 8 ILE B CA 1
ATOM 1696 C C . ILE B 1 8 ? -1.371 9.836 7.023 1 98.81 8 ILE B C 1
ATOM 1698 O O . ILE B 1 8 ? -2.018 10.812 7.398 1 98.81 8 ILE B O 1
ATOM 1702 N N . GLU B 1 9 ? -1.408 9.43 5.812 1 98.38 9 GLU B N 1
ATOM 1703 C CA . GLU B 1 9 ? -2.549 9.664 4.934 1 98.38 9 GLU B CA 1
ATOM 1704 C C . GLU B 1 9 ? -3.531 8.5 4.977 1 98.38 9 GLU B C 1
ATOM 1706 O O . GLU B 1 9 ? -3.139 7.355 5.227 1 98.38 9 GLU B O 1
ATOM 1711 N N . ARG B 1 10 ? -4.809 8.844 4.73 1 98.56 10 ARG B N 1
ATOM 1712 C CA . ARG B 1 10 ? -5.781 7.789 4.988 1 98.56 10 ARG B CA 1
ATOM 1713 C C . ARG B 1 10 ? -7.07 8.031 4.207 1 98.56 10 ARG B C 1
ATOM 1715 O O . ARG B 1 10 ? -7.457 9.172 3.975 1 98.56 10 ARG B O 1
ATOM 1722 N N . GLU B 1 11 ? -7.711 6.996 3.877 1 98.44 11 GLU B N 1
ATOM 1723 C CA . GLU B 1 11 ? -9.07 7.066 3.342 1 98.44 11 GLU B CA 1
ATOM 1724 C C . GLU B 1 11 ? -10.078 7.375 4.441 1 98.44 11 GLU B C 1
ATOM 1726 O O . GLU B 1 11 ? -9.883 6.988 5.598 1 98.44 11 GLU B O 1
ATOM 1731 N N . TYR B 1 12 ? -11.141 8.07 4.012 1 97.56 12 TYR B N 1
ATOM 1732 C CA . TYR B 1 12 ? -12.203 8.367 4.965 1 97.56 12 TYR B CA 1
ATOM 1733 C C . TYR B 1 12 ? -12.789 7.09 5.551 1 97.56 12 TYR B C 1
ATOM 1735 O O . TYR B 1 12 ? -13.047 6.129 4.82 1 97.56 12 TYR B O 1
ATOM 1743 N N . ALA B 1 13 ? -12.898 7.035 6.887 1 98.38 13 ALA B N 1
ATOM 1744 C CA . ALA B 1 13 ? -13.523 5.965 7.664 1 98.38 13 ALA B CA 1
ATOM 1745 C C . ALA B 1 13 ? -12.656 4.707 7.656 1 98.38 13 ALA B C 1
ATOM 1747 O O . ALA B 1 13 ? -13.148 3.607 7.926 1 98.38 13 ALA B O 1
ATOM 1748 N N . SER B 1 14 ? -11.375 4.836 7.324 1 98.62 14 SER B N 1
ATOM 1749 C CA . SER B 1 14 ? -10.453 3.711 7.422 1 98.62 14 SER B CA 1
ATOM 1750 C C . SER B 1 14 ? -9.938 3.545 8.852 1 98.62 14 SER B C 1
ATOM 1752 O O . SER B 1 14 ? -9.344 2.518 9.18 1 98.62 14 SER B O 1
ATOM 1754 N N . GLY B 1 15 ? -10.133 4.531 9.648 1 98.44 15 GLY B N 1
ATOM 1755 C CA . GLY B 1 15 ? -9.641 4.504 11.016 1 98.44 15 GLY B CA 1
ATOM 1756 C C . GLY B 1 15 ? -8.242 5.086 11.156 1 98.44 15 GLY B C 1
ATOM 1757 O O . GLY B 1 15 ? -7.602 4.934 12.195 1 98.44 15 GLY B O 1
ATOM 1758 N N . GLY B 1 16 ? -7.758 5.797 10.148 1 98.38 16 GLY B N 1
ATOM 1759 C CA . GLY B 1 16 ? -6.402 6.324 10.125 1 98.38 16 GLY B CA 1
ATOM 1760 C C . GLY B 1 16 ? -6.117 7.285 11.258 1 98.38 16 GLY B C 1
ATOM 1761 O O . GLY B 1 16 ? -5.012 7.301 11.805 1 98.38 16 GLY B O 1
ATOM 1762 N N . ARG B 1 17 ? -7.082 8.109 11.609 1 97.5 17 ARG B N 1
ATOM 1763 C CA . ARG B 1 17 ? -6.91 9.047 12.711 1 97.5 17 ARG B CA 1
ATOM 1764 C C . ARG B 1 17 ? -6.691 8.305 14.023 1 97.5 17 ARG B C 1
ATOM 1766 O O . ARG B 1 17 ? -5.766 8.617 14.781 1 97.5 17 ARG B O 1
ATOM 1773 N N . GLU B 1 18 ? -7.504 7.324 14.289 1 98.31 18 GLU B N 1
ATOM 1774 C CA . GLU B 1 18 ? -7.398 6.539 15.516 1 98.31 18 GLU B CA 1
ATOM 1775 C C . GLU B 1 18 ? -6.082 5.766 15.562 1 98.31 18 GLU B C 1
ATOM 1777 O O . GLU B 1 18 ? -5.438 5.691 16.609 1 98.31 18 GLU B O 1
ATOM 1782 N N . ILE B 1 19 ? -5.711 5.211 14.438 1 98.88 19 ILE B N 1
ATOM 1783 C CA . ILE B 1 19 ? -4.438 4.504 14.344 1 98.88 19 ILE B CA 1
ATOM 1784 C C . ILE B 1 19 ? -3.295 5.461 14.672 1 98.88 19 ILE B C 1
ATOM 1786 O O . ILE B 1 19 ? -2.381 5.109 15.422 1 98.88 19 ILE B O 1
ATOM 1790 N N . GLY B 1 20 ? -3.334 6.699 14.117 1 98.75 20 GLY B N 1
ATOM 1791 C CA . GLY B 1 20 ? -2.338 7.707 14.438 1 98.75 20 GLY B CA 1
ATOM 1792 C C . GLY B 1 20 ? -2.256 8.008 15.922 1 98.75 20 GLY B C 1
ATOM 1793 O O . GLY B 1 20 ? -1.16 8.117 16.484 1 98.75 20 GLY B O 1
ATOM 1794 N N . GLU B 1 21 ? -3.379 8.094 16.562 1 98.62 21 GLU B N 1
ATOM 1795 C CA . GLU B 1 21 ? -3.436 8.344 18 1 98.62 21 GLU B CA 1
ATOM 1796 C C . GLU B 1 21 ? -2.832 7.184 18.797 1 98.62 21 GLU B C 1
ATOM 1798 O O . GLU B 1 21 ? -2.092 7.398 19.75 1 98.62 21 GLU B O 1
ATOM 1803 N N . MET B 1 22 ? -3.162 5.969 18.375 1 98.81 22 MET B N 1
ATOM 1804 C CA . MET B 1 22 ? -2.617 4.781 19.031 1 98.81 22 MET B CA 1
ATOM 1805 C C . MET B 1 22 ? -1.098 4.742 18.922 1 98.81 22 MET B C 1
ATOM 1807 O O . MET B 1 22 ? -0.399 4.438 19.875 1 98.81 22 MET B O 1
ATOM 1811 N N . ILE B 1 23 ? -0.599 5.062 17.719 1 98.81 23 ILE B N 1
ATOM 1812 C CA . ILE B 1 23 ? 0.839 5.078 17.469 1 98.81 23 ILE B CA 1
ATOM 1813 C C . ILE B 1 23 ? 1.51 6.09 18.391 1 98.81 23 ILE B C 1
ATOM 1815 O O . ILE B 1 23 ? 2.512 5.781 19.047 1 98.81 23 ILE B O 1
ATOM 1819 N N . ALA B 1 24 ? 0.947 7.301 18.453 1 98.75 24 ALA B N 1
ATOM 1820 C CA . ALA B 1 24 ? 1.489 8.383 19.281 1 98.75 24 ALA B CA 1
ATOM 1821 C C . ALA B 1 24 ? 1.517 7.984 20.75 1 98.75 24 ALA B C 1
ATOM 1823 O O . ALA B 1 24 ? 2.506 8.227 21.438 1 98.75 24 ALA B O 1
ATOM 1824 N N . GLU B 1 25 ? 0.431 7.355 21.203 1 98.62 25 GLU B N 1
ATOM 1825 C CA . GLU B 1 25 ? 0.337 6.91 22.578 1 98.62 25 GLU B CA 1
ATOM 1826 C C . GLU B 1 25 ? 1.404 5.867 22.906 1 98.62 25 GLU B C 1
ATOM 1828 O O . GLU B 1 25 ? 2.08 5.957 23.922 1 98.62 25 GLU B O 1
ATOM 1833 N N . ARG B 1 26 ? 1.606 4.953 22.047 1 98.25 26 ARG B N 1
ATOM 1834 C CA . ARG B 1 26 ? 2.549 3.857 22.266 1 98.25 26 ARG B CA 1
ATOM 1835 C C . ARG B 1 26 ? 3.986 4.363 22.266 1 98.25 26 ARG B C 1
ATOM 1837 O O . ARG B 1 26 ? 4.84 3.82 22.969 1 98.25 26 ARG B O 1
ATOM 1844 N N . LEU B 1 27 ? 4.211 5.395 21.5 1 98.38 27 LEU B N 1
ATOM 1845 C CA . LEU B 1 27 ? 5.566 5.918 21.359 1 98.38 27 LEU B CA 1
ATOM 1846 C C . LEU B 1 27 ? 5.805 7.055 22.359 1 98.38 27 LEU B C 1
ATOM 1848 O O . LEU B 1 27 ? 6.938 7.508 22.516 1 98.38 27 LEU B O 1
ATOM 1852 N N . GLY B 1 28 ? 4.793 7.535 23 1 98.12 28 GLY B N 1
ATOM 1853 C CA . GLY B 1 28 ? 4.906 8.633 23.938 1 98.12 28 GLY B CA 1
ATOM 1854 C C . GLY B 1 28 ? 5.188 9.969 23.266 1 98.12 28 GLY B C 1
ATOM 1855 O O . GLY B 1 28 ? 5.992 10.758 23.766 1 98.12 28 GLY B O 1
ATOM 1856 N N . ILE B 1 29 ? 4.613 10.203 22.109 1 98.31 29 ILE B N 1
ATOM 1857 C CA . ILE B 1 29 ? 4.824 11.438 21.359 1 98.31 29 ILE B CA 1
ATOM 1858 C C . ILE B 1 29 ? 3.477 12.047 20.984 1 98.31 29 ILE B C 1
ATOM 1860 O O . ILE B 1 29 ? 2.447 11.375 21.031 1 98.31 29 ILE B O 1
ATOM 1864 N N . PRO B 1 30 ? 3.389 13.336 20.594 1 98.25 30 PRO B N 1
ATOM 1865 C CA . PRO B 1 30 ? 2.117 13.961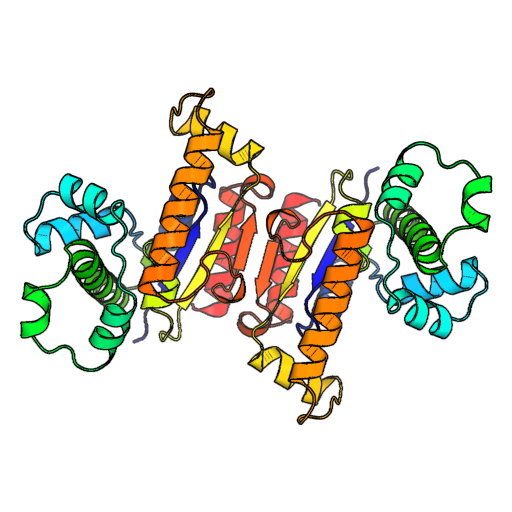 20.219 1 98.25 30 PRO B CA 1
ATOM 1866 C C . PRO B 1 30 ? 1.616 13.5 18.859 1 98.25 30 PRO B C 1
ATOM 1868 O O . PRO B 1 30 ? 2.41 13.062 18.016 1 98.25 30 PRO B O 1
ATOM 1871 N N . CYS B 1 31 ? 0.35 13.609 18.719 1 98.44 31 CYS B N 1
ATOM 1872 C CA . CYS B 1 31 ? -0.334 13.383 17.453 1 98.44 31 CYS B CA 1
ATOM 1873 C C . CYS B 1 31 ? -1.089 14.633 17 1 98.44 31 CYS B C 1
ATOM 1875 O O . CYS B 1 31 ? -1.89 15.18 17.766 1 98.44 31 CYS B O 1
ATOM 1877 N N . TYR B 1 32 ? -0.777 15.086 15.766 1 97.88 32 TYR B N 1
ATOM 1878 C CA . TYR B 1 32 ? -1.441 16.281 15.25 1 97.88 32 TYR B CA 1
ATOM 1879 C C . TYR B 1 32 ? -2.334 15.938 14.062 1 97.88 32 TYR B C 1
ATOM 1881 O O . TYR B 1 32 ? -1.901 15.266 13.125 1 97.88 32 TYR B O 1
ATOM 1889 N N . ASN B 1 33 ? -3.555 16.281 14.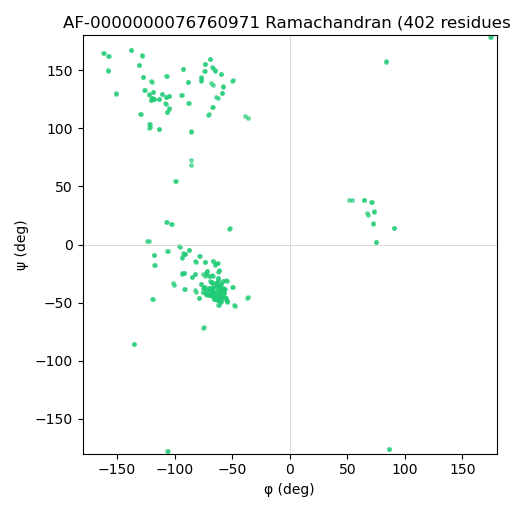133 1 93 33 ASN B N 1
ATOM 1890 C CA . ASN B 1 33 ? -4.535 16.172 13.055 1 93 33 ASN B CA 1
ATOM 1891 C C . ASN B 1 33 ? -5.371 17.438 12.93 1 93 33 ASN B C 1
ATOM 1893 O O . ASN B 1 33 ? -4.949 18.406 12.289 1 93 33 ASN B O 1
ATOM 1897 N N . ARG B 1 34 ? -6.457 17.625 13.672 1 86.06 34 ARG B N 1
ATOM 1898 C CA . ARG B 1 34 ? -7.328 18.797 13.656 1 86.06 34 ARG B CA 1
ATOM 1899 C C . ARG B 1 34 ? -6.637 20 14.297 1 86.06 34 ARG B C 1
ATOM 1901 O O . ARG B 1 34 ? -6.953 21.141 13.977 1 86.06 34 ARG B O 1
ATOM 1908 N N . GLU B 1 35 ? -5.68 19.719 15.117 1 89.81 35 GLU B N 1
ATOM 1909 C CA . GLU B 1 35 ? -4.953 20.766 15.82 1 89.81 35 GLU B CA 1
ATOM 1910 C C . GLU B 1 35 ? -4.223 21.688 14.836 1 89.81 35 GLU B C 1
ATOM 1912 O O . GLU B 1 35 ? -4.062 22.875 15.094 1 89.81 35 GLU B O 1
ATOM 1917 N N . ILE B 1 36 ? -3.828 21.125 13.758 1 91 36 ILE B N 1
ATOM 1918 C CA . ILE B 1 36 ? -3.104 21.891 12.766 1 91 36 ILE B CA 1
ATOM 1919 C C . ILE B 1 36 ? -4.027 22.953 12.156 1 91 36 ILE B C 1
ATOM 1921 O O . ILE B 1 36 ? -3.631 24.109 11.984 1 91 36 ILE B O 1
ATOM 1925 N N . LEU B 1 37 ? -5.23 22.5 11.852 1 84.31 37 LEU B N 1
ATOM 1926 C CA . LEU B 1 37 ? -6.215 23.453 11.336 1 84.31 37 LEU B CA 1
ATOM 1927 C C . LEU B 1 37 ? -6.508 24.547 12.359 1 84.31 37 LEU B C 1
ATOM 1929 O O . LEU B 1 37 ? -6.688 25.703 11.992 1 84.31 37 LEU B O 1
ATOM 1933 N N . GLN B 1 38 ? -6.59 24.141 13.57 1 89.56 38 GLN B N 1
ATOM 1934 C CA . GLN B 1 38 ? -6.828 25.109 14.648 1 89.56 38 GLN B CA 1
ATOM 1935 C C . GLN B 1 38 ? -5.691 26.109 14.75 1 89.56 38 GLN B C 1
ATOM 1937 O O . GLN B 1 38 ? -5.93 27.312 14.891 1 89.56 38 GLN B O 1
ATOM 1942 N N . MET B 1 39 ? -4.52 25.625 14.695 1 90.81 39 MET B N 1
ATOM 1943 C CA . MET B 1 39 ? -3.352 26.5 14.742 1 90.81 39 MET B CA 1
ATOM 1944 C C . MET B 1 39 ? -3.334 27.453 13.539 1 90.81 39 MET B C 1
ATOM 1946 O O . MET B 1 39 ? -2.99 28.625 13.68 1 90.81 39 MET B O 1
ATOM 1950 N N . ALA B 1 40 ? -3.703 26.875 12.422 1 86.5 40 ALA B N 1
ATOM 1951 C CA . ALA B 1 40 ? -3.76 27.703 11.219 1 86.5 40 ALA B CA 1
ATOM 1952 C C . ALA B 1 40 ? -4.805 28.812 11.359 1 86.5 40 ALA B C 1
ATOM 1954 O O . ALA B 1 40 ? -4.562 29.953 10.977 1 86.5 40 ALA B O 1
ATOM 1955 N N . SER B 1 41 ? -5.941 28.438 11.852 1 84.88 41 SER B N 1
ATOM 1956 C CA . SER B 1 41 ? -7.016 29.406 12.062 1 84.88 41 SER B CA 1
ATOM 1957 C C . SER B 1 41 ? -6.57 30.516 13 1 84.88 41 SER B C 1
ATOM 1959 O O . SER B 1 41 ? -6.895 31.688 12.773 1 84.88 41 SER B O 1
ATOM 1961 N N . GLU B 1 42 ? -5.879 30.188 14.023 1 88.06 42 GLU B N 1
ATOM 1962 C CA . GLU B 1 42 ? -5.391 31.156 15.008 1 88.06 42 GLU B CA 1
ATOM 1963 C C . GLU B 1 42 ? -4.344 32.062 14.398 1 88.06 42 GLU B C 1
ATOM 1965 O O . GLU B 1 42 ? -4.348 33.281 14.656 1 88.06 42 GLU B O 1
ATOM 1970 N N . ARG B 1 43 ? -3.557 31.562 13.594 1 84.31 43 ARG B N 1
ATOM 1971 C CA . ARG B 1 43 ? -2.498 32.344 12.969 1 84.31 43 ARG B CA 1
ATOM 1972 C C . ARG B 1 43 ? -3.07 33.312 11.93 1 84.31 43 ARG B C 1
ATOM 1974 O O . ARG B 1 43 ? -2.564 34.406 11.766 1 84.31 43 ARG B O 1
ATOM 1981 N N . CYS B 1 44 ? -4.059 32.844 11.203 1 77.81 44 CYS B N 1
ATOM 1982 C CA . CYS B 1 44 ? -4.66 33.656 10.164 1 77.81 44 CYS B CA 1
ATOM 1983 C C . CYS B 1 44 ? -5.785 34.531 10.719 1 77.81 44 CYS B C 1
ATOM 1985 O O . CYS B 1 44 ? -6.309 35.406 10.031 1 77.81 44 CYS B O 1
ATOM 1987 N N . ASN B 1 45 ? -6.059 34.344 11.938 1 80.5 45 ASN B N 1
ATOM 1988 C CA . ASN B 1 45 ? -7.184 35 12.562 1 80.5 45 ASN B CA 1
ATOM 1989 C C . ASN B 1 45 ? -8.477 34.812 11.781 1 80.5 45 ASN B C 1
ATOM 1991 O O . ASN B 1 45 ? -9.188 35.75 11.484 1 80.5 45 ASN B O 1
ATOM 1995 N N . VAL B 1 46 ? -8.602 33.625 11.266 1 77.69 46 VAL B N 1
ATOM 1996 C CA . VAL B 1 46 ? -9.805 33.188 10.57 1 77.69 46 VAL B CA 1
ATOM 1997 C C . VAL B 1 46 ? -10.414 31.984 11.289 1 77.69 46 VAL B C 1
ATOM 1999 O O . VAL B 1 46 ? -9.688 31.156 11.844 1 77.69 46 VAL B O 1
ATOM 2002 N N . SER B 1 47 ? -11.805 31.984 11.375 1 78.44 47 SER B N 1
ATOM 2003 C CA . SER B 1 47 ? -12.453 30.875 12.062 1 78.44 47 SER B CA 1
ATOM 2004 C C . SER B 1 47 ? -12.125 29.547 11.406 1 78.44 47 SER B C 1
ATOM 2006 O O . SER B 1 47 ? -11.93 29.484 10.188 1 78.44 47 SER B O 1
ATOM 2008 N N . MET B 1 48 ? -12.055 28.562 12.227 1 77.25 48 MET B N 1
ATOM 2009 C CA . MET B 1 48 ? -11.781 27.203 11.758 1 77.25 48 MET B CA 1
ATOM 2010 C C . MET B 1 48 ? -12.828 26.75 10.742 1 77.25 48 MET B C 1
ATOM 2012 O O . MET B 1 48 ? -12.492 26.078 9.766 1 77.25 48 MET B O 1
ATOM 2016 N N . ASP B 1 49 ? -14.008 27.125 11.016 1 74.81 49 ASP B N 1
ATOM 2017 C CA . ASP B 1 49 ? -15.094 26.766 10.117 1 74.81 49 ASP B CA 1
ATOM 2018 C C . ASP B 1 49 ? -14.883 27.344 8.727 1 74.81 49 ASP B C 1
ATOM 2020 O O . ASP B 1 49 ? -15.133 26.672 7.723 1 74.81 49 ASP B O 1
ATOM 2024 N N . TYR B 1 50 ? -14.445 28.5 8.797 1 72.38 50 TYR B N 1
ATOM 2025 C CA . TYR B 1 50 ? -14.188 29.172 7.523 1 72.38 50 TYR B CA 1
ATOM 2026 C C . TYR B 1 50 ? -13.031 28.5 6.781 1 72.38 50 TYR B C 1
ATOM 2028 O O . TYR B 1 50 ? -13.094 28.328 5.562 1 72.38 50 TYR B O 1
ATOM 2036 N N . LEU B 1 51 ? -12.078 28.109 7.504 1 74.88 51 LEU B N 1
ATOM 2037 C CA . LEU B 1 51 ? -10.922 27.469 6.895 1 74.88 51 LEU B CA 1
ATOM 2038 C C . LEU B 1 51 ? -11.297 26.094 6.348 1 74.88 51 LEU B C 1
ATOM 2040 O O . LEU B 1 51 ? -10.844 25.703 5.27 1 74.88 51 LEU B O 1
ATOM 2044 N N . GLU B 1 52 ? -12.117 25.391 7.09 1 72.19 52 GLU B N 1
ATOM 2045 C CA . GLU B 1 52 ? -12.57 24.078 6.66 1 72.19 52 GLU B CA 1
ATOM 2046 C C . GLU B 1 52 ? -13.359 24.156 5.355 1 72.19 52 GLU B C 1
ATOM 2048 O O . GLU B 1 52 ? -13.195 23.312 4.473 1 72.19 52 GLU B O 1
ATOM 2053 N N . THR B 1 53 ? -14.133 25.203 5.285 1 68.06 53 THR B N 1
ATOM 2054 C CA . THR B 1 53 ? -14.93 25.422 4.082 1 68.06 53 THR B CA 1
ATOM 2055 C C . THR B 1 53 ? -14.039 25.812 2.908 1 68.06 53 THR B C 1
ATOM 2057 O O . THR B 1 53 ? -14.289 25.406 1.771 1 68.06 53 THR B O 1
ATOM 2060 N N . ALA B 1 54 ? -13.047 26.578 3.262 1 64.88 54 ALA B N 1
ATOM 2061 C CA . ALA B 1 54 ? -12.117 27.031 2.225 1 64.88 54 ALA B CA 1
ATOM 2062 C C . ALA B 1 54 ? -11.305 25.859 1.667 1 64.88 54 ALA B C 1
ATOM 2064 O O . ALA B 1 54 ? -11.016 25.812 0.47 1 64.88 54 ALA B O 1
ATOM 2065 N N . GLU B 1 55 ? -10.875 24.969 2.525 1 64.94 55 GLU B N 1
ATOM 2066 C CA . GLU B 1 55 ? -10.148 23.766 2.09 1 64.94 55 GLU B CA 1
ATOM 2067 C C . GLU B 1 55 ? -10.992 22.922 1.142 1 64.94 55 GLU B C 1
ATOM 2069 O O . GLU B 1 55 ? -10.461 22.266 0.251 1 64.94 55 GLU B O 1
ATOM 2074 N N . GLU B 1 56 ? -12.219 23 1.47 1 61.22 56 GLU B N 1
ATOM 2075 C CA . GLU B 1 56 ? -13.141 22.219 0.648 1 61.22 56 GLU B CA 1
ATOM 2076 C C . GLU B 1 56 ? -13.32 22.859 -0.73 1 61.22 56 GLU B C 1
ATOM 2078 O O . GLU B 1 56 ? -13.648 22.172 -1.697 1 61.22 56 GLU B O 1
ATOM 2083 N N . ALA B 1 57 ? -13.047 24.188 -0.669 1 54.16 57 ALA B N 1
ATOM 2084 C CA . ALA B 1 57 ? -13.18 24.906 -1.933 1 54.16 57 ALA B CA 1
ATOM 2085 C C . ALA B 1 57 ? -11.898 24.812 -2.754 1 54.16 57 ALA B C 1
ATOM 2087 O O . ALA B 1 57 ? -10.812 25.172 -2.27 1 54.16 57 ALA B O 1
ATOM 2088 N N . ALA B 1 58 ? -11.531 23.719 -3.359 1 50.72 58 ALA B N 1
ATOM 2089 C CA . ALA B 1 58 ? -10.297 23.375 -4.066 1 50.72 58 ALA B CA 1
ATOM 2090 C C . ALA B 1 58 ? -9.742 24.578 -4.824 1 50.72 58 ALA B C 1
ATOM 2092 O O . ALA B 1 58 ? -10.438 25.156 -5.66 1 50.72 58 ALA B O 1
ATOM 2093 N N . PRO B 1 59 ? -8.609 25.094 -4.281 1 49.91 59 PRO B N 1
ATOM 2094 C CA . PRO B 1 59 ? -8.023 26.125 -5.145 1 49.91 59 PRO B CA 1
ATOM 2095 C C . PRO B 1 59 ? -7.496 25.562 -6.461 1 49.91 59 PRO B C 1
ATOM 2097 O O . PRO B 1 59 ? -7.133 24.375 -6.527 1 49.91 59 PRO B O 1
ATOM 2100 N N . LYS B 1 60 ? -7.734 26.219 -7.527 1 45.22 60 LYS B N 1
ATOM 2101 C CA . LYS B 1 60 ? -7.309 25.953 -8.898 1 45.22 60 LYS B CA 1
ATOM 2102 C C . LYS B 1 60 ? -5.785 25.953 -9.016 1 45.22 60 LYS B C 1
ATOM 2104 O O . LYS B 1 60 ? -5.234 25.547 -10.039 1 45.22 60 LYS B O 1
ATOM 2109 N N . SER B 1 61 ? -4.777 26.688 -8.406 1 43.81 61 SER B N 1
ATOM 2110 C CA . SER B 1 61 ? -3.553 26.953 -9.156 1 43.81 61 SER B CA 1
ATOM 2111 C C . SER B 1 61 ? -2.361 26.234 -8.539 1 43.81 61 SER B C 1
ATOM 2113 O O . SER B 1 61 ? -2.033 26.438 -7.371 1 43.81 61 SER B O 1
ATOM 2115 N N . PHE B 1 62 ? -1.766 25.094 -8.891 1 44.97 62 PHE B N 1
ATOM 2116 C CA . PHE B 1 62 ? -0.507 24.375 -8.734 1 44.97 62 PHE B CA 1
ATOM 2117 C C . PHE B 1 62 ? 0.672 25.344 -8.734 1 44.97 62 PHE B C 1
ATOM 2119 O O . PHE B 1 62 ? 1.61 25.188 -7.949 1 44.97 62 PHE B O 1
ATOM 2126 N N . LEU B 1 63 ? 0.685 26.203 -9.562 1 43.66 63 LEU B N 1
ATOM 2127 C CA . LEU B 1 63 ? 1.792 27.109 -9.859 1 43.66 63 LEU B CA 1
ATOM 2128 C C . LEU B 1 63 ? 2.232 27.844 -8.602 1 43.66 63 LEU B C 1
ATOM 2130 O O . LEU B 1 63 ? 3.426 28.094 -8.398 1 43.66 63 LEU B O 1
ATOM 2134 N N . TYR B 1 64 ? 1.385 28.078 -7.746 1 42.78 64 TYR B N 1
ATOM 2135 C CA . TYR B 1 64 ? 1.741 28.906 -6.594 1 42.78 64 TYR B CA 1
ATOM 2136 C C . TYR B 1 64 ? 2.559 28.109 -5.586 1 42.78 64 TYR B C 1
ATOM 2138 O O . TYR B 1 64 ? 3.518 28.625 -5.008 1 42.78 64 TYR B O 1
ATOM 2146 N N . THR B 1 65 ? 2.271 26.781 -5.441 1 44 65 THR B N 1
ATOM 2147 C CA . THR B 1 65 ? 3.037 25.938 -4.523 1 44 65 THR B CA 1
ATOM 2148 C C . THR B 1 65 ? 4.508 25.906 -4.926 1 44 65 THR B C 1
ATOM 2150 O O . THR B 1 65 ? 5.395 25.969 -4.07 1 44 65 THR B O 1
ATOM 2153 N N . LEU B 1 66 ? 4.719 25.844 -6.168 1 45.88 66 LEU B N 1
ATOM 2154 C CA . LEU B 1 66 ? 6.086 25.875 -6.672 1 45.88 66 LEU B CA 1
ATOM 2155 C C . LEU B 1 66 ? 6.77 27.188 -6.297 1 45.88 66 LEU B C 1
ATOM 2157 O O . LEU B 1 66 ? 7.961 27.203 -5.973 1 45.88 66 LEU B O 1
ATOM 2161 N N . MET B 1 67 ? 6.102 28.219 -6.383 1 43.72 67 MET B N 1
ATOM 2162 C CA . MET B 1 67 ? 6.68 29.547 -6.152 1 43.72 67 MET B CA 1
ATOM 2163 C C . MET B 1 67 ? 7.07 29.703 -4.688 1 43.72 67 MET B C 1
ATOM 2165 O O . MET B 1 67 ? 8.039 30.406 -4.375 1 43.72 67 MET B O 1
ATOM 2169 N N . LEU B 1 68 ? 6.32 29.078 -3.807 1 45.06 68 LEU B N 1
ATOM 2170 C CA . LEU B 1 68 ? 6.578 29.266 -2.381 1 45.06 68 LEU B CA 1
ATOM 2171 C C . LEU B 1 68 ? 7.832 28.5 -1.958 1 45.06 68 LEU B C 1
ATOM 2173 O O . LEU B 1 68 ? 8.484 28.875 -0.982 1 45.06 68 LEU B O 1
ATOM 2177 N N . THR B 1 69 ? 8.086 27.344 -2.506 1 44.66 69 THR B N 1
ATOM 2178 C CA . THR B 1 69 ? 9.305 26.641 -2.121 1 44.66 69 THR B CA 1
ATOM 2179 C C . THR B 1 69 ? 10.539 27.438 -2.502 1 44.66 69 THR B C 1
ATOM 2181 O O . THR B 1 69 ? 11.625 27.203 -1.97 1 44.66 69 THR B O 1
ATOM 2184 N N . SER B 1 70 ? 10.531 28.156 -3.629 1 43.94 70 SER B N 1
ATOM 2185 C CA . SER B 1 70 ? 11.758 28.812 -4.062 1 43.94 70 SER B CA 1
ATOM 2186 C C . SER B 1 70 ? 12.047 30.047 -3.215 1 43.94 70 SER B C 1
ATOM 2188 O O . SER B 1 70 ? 13.203 30.391 -2.971 1 43.94 70 SER B O 1
ATOM 2190 N N . SER B 1 71 ? 11.312 31.266 -3.27 1 39.72 71 SER B N 1
ATOM 2191 C CA . SER B 1 71 ? 11.641 32.469 -2.533 1 39.72 71 SER B CA 1
ATOM 2192 C C . SER B 1 71 ? 10.492 32.906 -1.629 1 39.72 71 SER B C 1
ATOM 2194 O O . SER B 1 71 ? 9.43 33.312 -2.113 1 39.72 71 SER B O 1
ATOM 2196 N N . PRO B 1 72 ? 10.555 32.625 -0.282 1 40.25 72 PRO B N 1
ATOM 2197 C CA . PRO B 1 72 ? 9.562 32.938 0.743 1 40.25 72 PRO B CA 1
ATOM 2198 C C . PRO B 1 72 ? 9.18 34.406 0.745 1 40.25 72 PRO B C 1
ATOM 2200 O O . PRO B 1 72 ? 8.672 34.938 1.746 1 40.25 72 PRO B O 1
ATOM 2203 N N . THR B 1 73 ? 9.453 35.344 -0.218 1 37.47 73 THR B N 1
ATOM 2204 C CA . THR B 1 73 ? 9.211 36.75 0.082 1 37.47 73 THR B CA 1
ATOM 2205 C C . THR B 1 73 ? 7.723 37 0.288 1 37.47 73 THR B C 1
ATOM 2207 O O . THR B 1 73 ? 6.883 36.344 -0.319 1 37.47 73 THR B O 1
ATOM 2210 N N . ARG B 1 74 ? 7.258 38.031 1.158 1 40.06 74 ARG B N 1
ATOM 2211 C CA . ARG B 1 74 ? 6.109 38.656 1.827 1 40.06 74 ARG B CA 1
ATOM 2212 C C . ARG B 1 74 ? 4.965 38.875 0.848 1 40.06 74 ARG B C 1
ATOM 2214 O O . ARG B 1 74 ? 3.793 38.781 1.226 1 40.06 74 ARG B O 1
ATOM 2221 N N . THR B 1 75 ? 5.188 39.531 -0.309 1 38.16 75 THR B N 1
ATOM 2222 C CA . THR B 1 75 ? 4.156 40.312 -0.992 1 38.16 75 THR B CA 1
ATOM 2223 C C . THR B 1 75 ? 3.162 39.406 -1.692 1 38.16 75 THR B C 1
ATOM 2225 O O . THR B 1 75 ? 2.146 39.844 -2.221 1 38.16 75 THR B O 1
ATOM 2228 N N . ILE B 1 76 ? 3.482 38.25 -2.062 1 41.69 76 ILE B N 1
ATOM 2229 C CA . ILE B 1 76 ? 2.633 37.438 -2.945 1 41.69 76 ILE B CA 1
ATOM 2230 C C . ILE B 1 76 ? 1.429 36.938 -2.168 1 41.69 76 ILE B C 1
ATOM 2232 O O . ILE B 1 76 ? 0.517 36.344 -2.75 1 41.69 76 ILE B O 1
ATOM 2236 N N . GLU B 1 77 ? 1.416 37 -0.87 1 46.75 77 GLU B N 1
ATOM 2237 C CA . GLU B 1 77 ? 0.369 36.5 0.008 1 46.75 77 GLU B CA 1
ATOM 2238 C C . GLU B 1 77 ? -0.952 37.219 -0.224 1 46.75 77 GLU B C 1
ATOM 2240 O O . GLU B 1 77 ? -2.025 36.625 -0.093 1 46.75 77 GLU B O 1
ATOM 2245 N N . GLU B 1 78 ? -0.874 38.5 -0.533 1 47.06 78 GLU B N 1
ATOM 2246 C CA . GLU B 1 78 ? -2.102 39.312 -0.524 1 47.06 78 GLU B CA 1
ATOM 2247 C C . GLU B 1 78 ? -3.08 38.812 -1.588 1 47.06 78 GLU B C 1
ATOM 2249 O O . GLU B 1 78 ? -4.297 38.875 -1.405 1 47.06 78 GLU B O 1
ATOM 2254 N N . ASN B 1 79 ? -2.592 38.312 -2.764 1 51.91 79 ASN B N 1
ATOM 2255 C CA . ASN B 1 79 ? -3.549 38.031 -3.834 1 51.91 79 ASN B CA 1
ATOM 2256 C C . ASN B 1 79 ? -3.789 36.531 -4.02 1 51.91 79 ASN B C 1
ATOM 2258 O O . ASN B 1 79 ? -4.242 36.125 -5.082 1 51.91 79 ASN B O 1
ATOM 2262 N N . LEU B 1 80 ? -3.451 35.812 -3 1 59.41 80 LEU B N 1
ATOM 2263 C CA . LEU B 1 80 ? -3.656 34.375 -3.199 1 59.41 80 LEU B CA 1
ATOM 2264 C C . LEU B 1 80 ? -5.066 33.969 -2.785 1 59.41 80 LEU B C 1
ATOM 2266 O O . LEU B 1 80 ? -5.613 34.5 -1.817 1 59.41 80 LEU B O 1
ATOM 2270 N N . PRO B 1 81 ? -5.613 33.062 -3.625 1 69.44 81 PRO B N 1
ATOM 2271 C CA . PRO B 1 81 ? -6.848 32.438 -3.119 1 69.44 81 PRO B CA 1
ATOM 2272 C C . PRO B 1 81 ? -6.699 31.922 -1.696 1 69.44 81 PRO B C 1
ATOM 2274 O O . PRO B 1 81 ? -5.609 31.5 -1.298 1 69.44 81 PRO B O 1
ATOM 2277 N N . LEU B 1 82 ? -7.672 32.062 -0.936 1 69.81 82 LEU B N 1
ATOM 2278 C CA . LEU B 1 82 ? -7.684 31.703 0.477 1 69.81 82 LEU B CA 1
ATOM 2279 C C . LEU B 1 82 ? -7.176 30.281 0.677 1 69.81 82 LEU B C 1
ATOM 2281 O O . LEU B 1 82 ? -6.441 30.016 1.627 1 69.81 82 LEU B O 1
ATOM 2285 N N . SER B 1 83 ? -7.508 29.375 -0.25 1 73.31 83 SER B N 1
ATOM 2286 C CA . SER B 1 83 ? -7.07 27.984 -0.154 1 73.31 83 SER B CA 1
ATOM 2287 C C . SER B 1 83 ? -5.547 27.875 -0.193 1 73.31 83 SER B C 1
ATOM 2289 O O . SER B 1 83 ? -4.953 27.094 0.547 1 73.31 83 SER B O 1
ATOM 2291 N N . ASP B 1 84 ? -4.965 28.688 -0.935 1 76.56 84 ASP B N 1
ATOM 2292 C CA . ASP B 1 84 ? -3.512 28.672 -1.05 1 76.56 84 ASP B CA 1
ATOM 2293 C C . ASP B 1 84 ? -2.855 29.219 0.216 1 76.56 84 ASP B C 1
ATOM 2295 O O . ASP B 1 84 ? -1.835 28.703 0.668 1 76.56 84 ASP B O 1
ATOM 2299 N N . LYS B 1 85 ? -3.463 30.281 0.674 1 77 85 LYS B N 1
ATOM 2300 C CA . LYS B 1 85 ? -2.943 30.859 1.907 1 77 85 LYS B CA 1
ATOM 2301 C C . LYS B 1 85 ? -3.004 29.859 3.057 1 77 85 LYS B C 1
ATOM 2303 O O . LYS B 1 85 ? -2.047 29.734 3.826 1 77 85 LYS B O 1
ATOM 2308 N N . VAL B 1 86 ? -4.055 29.141 3.109 1 79.69 86 VAL B N 1
ATOM 2309 C CA . VAL B 1 86 ? -4.246 28.172 4.172 1 79.69 86 VAL B CA 1
ATOM 2310 C C . VAL B 1 86 ? -3.197 27.062 4.051 1 79.69 86 VAL B C 1
ATOM 2312 O O . VAL B 1 86 ? -2.588 26.656 5.047 1 79.69 86 VAL B O 1
ATOM 2315 N N . TYR B 1 87 ? -2.932 26.609 2.871 1 85.19 87 TYR B N 1
ATOM 2316 C CA . TYR B 1 87 ? -1.94 25.562 2.656 1 85.19 87 TYR B CA 1
ATOM 2317 C C . TYR B 1 87 ? -0.553 26.031 3.082 1 85.19 87 TYR B C 1
ATOM 2319 O O . TYR B 1 87 ? 0.206 25.266 3.684 1 85.19 87 TYR B O 1
ATOM 2327 N N . ILE B 1 88 ? -0.271 27.234 2.766 1 86.94 88 ILE B N 1
ATOM 2328 C CA . ILE B 1 88 ? 1.034 27.781 3.115 1 86.94 88 ILE B CA 1
ATOM 2329 C C . ILE B 1 88 ? 1.182 27.828 4.633 1 86.94 88 ILE B C 1
ATOM 2331 O O . ILE B 1 88 ? 2.217 27.438 5.176 1 86.94 88 ILE B O 1
ATOM 2335 N N . ILE B 1 89 ? 0.171 28.281 5.211 1 87.31 89 ILE B N 1
ATOM 2336 C CA . ILE B 1 89 ? 0.196 28.391 6.668 1 87.31 89 ILE B CA 1
ATOM 2337 C C . ILE B 1 89 ? 0.302 27.016 7.293 1 87.31 89 ILE B C 1
ATOM 2339 O O . ILE B 1 89 ? 1.097 26.797 8.211 1 87.31 89 ILE B O 1
ATOM 2343 N N . GLU B 1 90 ? -0.478 26.047 6.84 1 90.88 90 GLU B N 1
ATOM 2344 C CA . GLU B 1 90 ? -0.41 24.672 7.336 1 90.88 90 GLU B CA 1
ATOM 2345 C C . GLU B 1 90 ? 0.971 24.062 7.102 1 90.88 90 GLU B C 1
ATOM 2347 O O . GLU B 1 90 ? 1.493 23.344 7.957 1 90.88 90 GLU B O 1
ATOM 2352 N N . THR B 1 91 ? 1.555 24.312 5.938 1 93.44 91 THR B N 1
ATOM 2353 C CA . THR B 1 91 ? 2.898 23.859 5.617 1 93.44 91 THR B CA 1
ATOM 2354 C C . THR B 1 91 ? 3.9 24.328 6.664 1 93.44 91 THR B C 1
ATOM 2356 O O . THR B 1 91 ? 4.703 23.531 7.168 1 93.44 91 THR B O 1
ATOM 2359 N N . ASN B 1 92 ? 3.795 25.641 6.961 1 93.5 92 ASN B N 1
ATOM 2360 C CA . ASN B 1 92 ? 4.699 26.203 7.953 1 93.5 92 ASN B CA 1
ATOM 2361 C C . ASN B 1 92 ? 4.484 25.578 9.328 1 93.5 92 ASN B C 1
ATOM 2363 O O . ASN B 1 92 ? 5.445 25.297 10.047 1 93.5 92 ASN B O 1
ATOM 2367 N N . ILE B 1 93 ? 3.285 25.391 9.703 1 94.88 93 ILE B N 1
ATOM 2368 C CA . ILE B 1 93 ? 2.947 24.797 10.992 1 94.88 93 ILE B CA 1
ATOM 2369 C C . ILE B 1 93 ? 3.496 23.375 11.062 1 94.88 93 ILE B C 1
ATOM 2371 O O . ILE B 1 93 ? 4.113 22.984 12.062 1 94.88 93 ILE B O 1
ATOM 2375 N N . ILE B 1 94 ? 3.299 22.594 10.047 1 96.62 94 ILE B N 1
ATOM 2376 C CA . ILE B 1 94 ? 3.746 21.203 9.992 1 96.62 94 ILE B CA 1
ATOM 2377 C C . ILE B 1 94 ? 5.266 21.156 10.117 1 96.62 94 ILE B C 1
ATOM 2379 O O . ILE B 1 94 ? 5.809 20.344 10.867 1 96.62 94 ILE B O 1
ATOM 2383 N N . ARG B 1 95 ? 5.941 22.016 9.43 1 96.25 95 ARG B N 1
ATOM 2384 C CA . ARG B 1 95 ? 7.398 22.062 9.508 1 96.25 95 ARG B CA 1
ATOM 2385 C C . ARG B 1 95 ? 7.855 22.438 10.922 1 96.25 95 ARG B C 1
ATOM 2387 O O . ARG B 1 95 ? 8.812 21.859 11.438 1 96.25 95 ARG B O 1
ATOM 2394 N N . GLU B 1 96 ? 7.168 23.422 11.508 1 95.62 96 GLU B N 1
ATOM 2395 C CA . GLU B 1 96 ? 7.492 23.828 12.867 1 95.62 96 GLU B CA 1
ATOM 2396 C C . GLU B 1 96 ? 7.285 22.688 13.859 1 95.62 96 GLU B C 1
ATOM 2398 O O . GLU B 1 96 ? 8.109 22.484 14.758 1 95.62 96 GLU B O 1
ATOM 2403 N N . LEU B 1 97 ? 6.164 21.984 13.734 1 96.56 97 LEU B N 1
ATOM 2404 C CA . LEU B 1 97 ? 5.883 20.859 14.609 1 96.56 97 LEU B CA 1
ATOM 2405 C C . LEU B 1 97 ? 6.965 19.781 14.492 1 96.56 97 LEU B C 1
ATOM 2407 O O . LEU B 1 97 ? 7.398 19.219 15.492 1 96.56 97 LEU B O 1
ATOM 2411 N N . ALA B 1 98 ? 7.398 19.516 13.242 1 96.5 98 ALA B N 1
ATOM 2412 C CA . ALA B 1 98 ? 8.422 18.5 12.977 1 96.5 98 ALA B CA 1
ATOM 2413 C C . ALA B 1 98 ? 9.773 18.938 13.555 1 96.5 98 ALA B C 1
ATOM 2415 O O . ALA B 1 98 ? 10.609 18.078 13.891 1 96.5 98 ALA B O 1
ATOM 2416 N N . GLU B 1 99 ? 9.992 20.234 13.688 1 95.81 99 GLU B N 1
ATOM 2417 C CA . GLU B 1 99 ? 11.227 20.766 14.25 1 95.81 99 GLU B CA 1
ATOM 2418 C C . GLU B 1 99 ? 11.195 20.75 15.781 1 95.81 99 GLU B C 1
ATOM 2420 O O . GLU B 1 99 ? 12.234 20.719 16.438 1 95.81 99 GLU B O 1
ATOM 2425 N N . LYS B 1 100 ? 10.039 20.781 16.297 1 95.94 100 LYS B N 1
ATOM 2426 C CA . LYS B 1 100 ? 9.875 20.875 17.75 1 95.94 100 LYS B CA 1
ATOM 2427 C C . LYS B 1 100 ? 10.18 19.547 18.422 1 95.94 100 LYS B C 1
ATOM 2429 O O . LYS B 1 100 ? 10.695 19.5 19.531 1 95.94 100 LYS B O 1
ATOM 2434 N N . GLY B 1 101 ? 9.789 18.391 17.781 1 96.94 101 GLY B N 1
ATOM 2435 C CA . GLY B 1 101 ? 10.023 17.078 18.359 1 96.94 101 GLY B CA 1
ATOM 2436 C C . GLY B 1 101 ? 9.398 15.945 17.562 1 96.94 101 GLY B C 1
ATOM 2437 O O . GLY B 1 101 ? 8.773 16.188 16.531 1 96.94 101 GLY B O 1
ATOM 2438 N N . ASP B 1 102 ? 9.633 14.742 18.078 1 98.31 102 ASP B N 1
ATOM 2439 C CA . ASP B 1 102 ? 8.992 13.562 17.5 1 98.31 102 ASP B CA 1
ATOM 2440 C C . ASP B 1 102 ? 7.473 13.695 17.516 1 98.31 102 ASP B C 1
ATOM 2442 O O . ASP B 1 102 ? 6.902 14.164 18.516 1 98.31 102 ASP B O 1
ATOM 2446 N N . CYS B 1 103 ? 6.844 13.352 16.438 1 98.5 103 CYS B N 1
ATOM 2447 C CA . CYS B 1 103 ? 5.387 13.438 16.453 1 98.5 103 CYS B CA 1
ATOM 2448 C C . CYS B 1 103 ? 4.781 12.594 15.328 1 98.5 103 CYS B C 1
ATOM 2450 O O . CYS B 1 103 ? 5.5 12.109 14.453 1 98.5 103 CYS B O 1
ATOM 2452 N N . VAL B 1 104 ? 3.512 12.344 15.414 1 98.81 104 VAL B N 1
ATOM 2453 C CA . VAL B 1 104 ? 2.678 11.773 14.367 1 98.81 104 VAL B CA 1
ATOM 2454 C C . VAL B 1 104 ? 1.801 12.859 13.75 1 98.81 104 VAL B C 1
ATOM 2456 O O . VAL B 1 104 ? 1.17 13.641 14.469 1 98.81 104 VAL B O 1
ATOM 2459 N N . ILE B 1 105 ? 1.81 13 12.477 1 98.62 105 ILE B N 1
ATOM 2460 C CA . ILE B 1 105 ? 0.963 13.961 11.781 1 98.62 105 ILE B CA 1
ATOM 2461 C C . ILE B 1 105 ? 0.011 13.219 10.836 1 98.62 105 ILE B C 1
ATOM 2463 O O . ILE B 1 105 ? 0.446 12.438 9.992 1 98.62 105 ILE B O 1
ATOM 2467 N N . VAL B 1 106 ? -1.286 13.469 10.984 1 98.19 106 VAL B N 1
ATOM 2468 C CA . VAL B 1 106 ? -2.295 12.797 10.18 1 98.19 106 VAL B CA 1
ATOM 2469 C C . VAL B 1 106 ? -2.857 13.766 9.141 1 98.19 106 VAL B C 1
ATOM 2471 O O . VAL B 1 106 ? -3.486 14.766 9.492 1 98.19 106 VAL B O 1
ATOM 2474 N N . GLY B 1 107 ? -2.592 13.461 7.91 1 96.19 107 GLY B N 1
ATOM 2475 C CA . GLY B 1 107 ? -3.203 14.203 6.824 1 96.19 107 GLY B CA 1
ATOM 2476 C C . GLY B 1 107 ? -2.432 15.461 6.453 1 96.19 107 GLY B C 1
ATOM 2477 O O . GLY B 1 107 ? -1.255 15.594 6.789 1 96.19 107 GLY B O 1
ATOM 2478 N N . ARG B 1 108 ? -3.076 16.234 5.457 1 93 108 ARG B N 1
ATOM 2479 C CA . ARG B 1 108 ? -2.705 17.594 5.074 1 93 108 ARG B CA 1
ATOM 2480 C C . ARG B 1 108 ? -1.404 17.609 4.277 1 93 108 ARG B C 1
ATOM 2482 O O . ARG B 1 108 ? -0.578 18.5 4.441 1 93 108 ARG B O 1
ATOM 2489 N N . CYS B 1 109 ? -1.167 16.547 3.6 1 94.44 109 CYS B N 1
ATOM 2490 C CA . CYS B 1 109 ? -0.017 16.438 2.709 1 94.44 109 CYS B CA 1
ATOM 2491 C C . CYS B 1 109 ? 1.287 16.453 3.5 1 94.44 109 CYS B C 1
ATOM 2493 O O . CYS B 1 109 ? 2.338 16.812 2.967 1 94.44 109 CYS B O 1
ATOM 2495 N N . ALA B 1 110 ? 1.211 16.016 4.727 1 97 110 ALA B N 1
ATOM 2496 C CA . ALA B 1 110 ? 2.404 16.062 5.566 1 97 110 ALA B CA 1
ATOM 2497 C C . ALA B 1 110 ? 3.521 15.211 4.984 1 97 110 ALA B C 1
ATOM 2499 O O . ALA B 1 110 ? 4.699 15.555 5.086 1 97 110 ALA B O 1
ATOM 2500 N N . SER B 1 111 ? 3.146 14.07 4.383 1 96.31 111 SER B N 1
ATOM 2501 C CA . SER B 1 111 ? 4.133 13.188 3.77 1 96.31 111 SER B CA 1
ATOM 2502 C C . SER B 1 111 ? 4.918 13.906 2.682 1 96.31 111 SER B C 1
ATOM 2504 O O . SER B 1 111 ? 6.125 13.695 2.535 1 96.31 111 SER B O 1
ATOM 2506 N N . TYR B 1 112 ? 4.246 14.742 1.933 1 96.12 112 TYR B N 1
ATOM 2507 C CA . TYR B 1 112 ? 4.887 15.508 0.868 1 96.12 112 TYR B CA 1
ATOM 2508 C C . TYR B 1 112 ? 5.641 16.703 1.435 1 96.12 112 TYR B C 1
ATOM 2510 O O . TYR B 1 112 ? 6.762 17 1.016 1 96.12 112 TYR B O 1
ATOM 2518 N N . ILE B 1 113 ? 4.988 17.422 2.334 1 95.88 113 ILE B N 1
ATOM 2519 C CA . ILE B 1 113 ? 5.555 18.641 2.906 1 95.88 113 ILE B CA 1
ATOM 2520 C C . ILE B 1 113 ? 6.902 18.328 3.553 1 95.88 113 ILE B C 1
ATOM 2522 O O . ILE B 1 113 ? 7.84 19.125 3.459 1 95.88 113 ILE B O 1
ATOM 2526 N N . LEU B 1 114 ? 7.004 17.172 4.195 1 97.25 114 LEU B N 1
ATOM 2527 C CA . LEU B 1 114 ? 8.18 16.844 4.992 1 97.25 114 LEU B CA 1
ATOM 2528 C C . LEU B 1 114 ? 9.086 15.859 4.246 1 97.25 114 LEU B C 1
ATOM 2530 O O . LEU B 1 114 ? 9.945 15.219 4.852 1 97.25 114 LEU B O 1
ATOM 2534 N N . ARG B 1 115 ? 8.953 15.695 2.924 1 95.12 115 ARG B N 1
ATOM 2535 C CA . ARG B 1 115 ? 9.523 14.625 2.117 1 95.12 115 ARG B CA 1
ATOM 2536 C C . ARG B 1 115 ? 11.047 14.664 2.152 1 95.12 115 ARG B C 1
ATOM 2538 O O . ARG B 1 115 ? 11.711 13.664 1.888 1 95.12 115 ARG B O 1
ATOM 2545 N N . ASP B 1 116 ? 11.68 15.773 2.594 1 93.06 116 ASP B N 1
ATOM 2546 C CA . ASP B 1 116 ? 13.125 15.922 2.559 1 93.06 116 ASP B CA 1
ATOM 2547 C C . ASP B 1 116 ? 13.758 15.531 3.895 1 93.06 116 ASP B C 1
ATOM 2549 O O . ASP B 1 116 ? 14.977 15.5 4.027 1 93.06 116 ASP B O 1
ATOM 2553 N N . LEU B 1 117 ? 12.938 15.188 4.836 1 94.31 117 LEU B N 1
ATOM 2554 C CA . LEU B 1 117 ? 13.461 14.773 6.133 1 94.31 117 LEU B CA 1
ATOM 2555 C C . LEU B 1 117 ? 14.008 13.352 6.074 1 94.31 117 LEU B C 1
ATOM 2557 O O . LEU B 1 117 ? 13.414 12.484 5.426 1 94.31 117 LEU B O 1
ATOM 2561 N N . GLU B 1 118 ? 15.055 13.086 6.715 1 91.12 118 GLU B N 1
ATOM 2562 C CA . GLU B 1 118 ? 15.703 11.781 6.723 1 91.12 118 GLU B CA 1
ATOM 2563 C C . GLU B 1 118 ? 14.938 10.789 7.594 1 91.12 118 GLU B C 1
ATOM 2565 O O . GLU B 1 118 ? 14.828 9.609 7.25 1 91.12 118 GLU B O 1
ATOM 2570 N N . ASN B 1 119 ? 14.461 11.273 8.75 1 95.88 119 ASN B N 1
ATOM 2571 C CA . ASN B 1 119 ? 13.773 10.398 9.688 1 95.88 119 ASN B CA 1
ATOM 2572 C C . ASN B 1 119 ? 12.258 10.531 9.57 1 95.88 119 ASN B C 1
ATOM 2574 O O . ASN B 1 119 ? 11.57 10.805 10.555 1 95.88 119 ASN B O 1
ATOM 2578 N N . LEU B 1 120 ? 11.836 10.336 8.367 1 97.75 120 LEU B N 1
ATOM 2579 C CA . LEU B 1 120 ? 10.422 10.406 8.031 1 97.75 120 LEU B CA 1
ATOM 2580 C C . LEU B 1 120 ? 9.867 9.023 7.68 1 97.75 120 LEU B C 1
ATOM 2582 O O . LEU B 1 120 ? 10.5 8.281 6.922 1 97.75 120 LEU B O 1
ATOM 2586 N N . PHE B 1 121 ? 8.773 8.633 8.273 1 98.5 121 PHE B N 1
ATOM 2587 C CA . PHE B 1 121 ? 8.086 7.375 7.996 1 98.5 121 PHE B CA 1
ATOM 2588 C C . PHE B 1 121 ? 6.652 7.633 7.559 1 98.5 121 PHE B C 1
ATOM 2590 O O . PHE B 1 121 ? 5.793 7.957 8.383 1 98.5 121 PHE B O 1
ATOM 2597 N N . ASN B 1 122 ? 6.383 7.504 6.234 1 98.5 122 ASN B N 1
ATOM 2598 C CA . ASN B 1 122 ? 5.09 7.801 5.621 1 98.5 122 ASN B CA 1
ATOM 2599 C C . ASN B 1 122 ? 4.227 6.551 5.504 1 98.5 122 ASN B C 1
ATOM 2601 O O . ASN B 1 122 ? 4.645 5.555 4.91 1 98.5 122 ASN B O 1
ATOM 2605 N N . VAL B 1 123 ? 3 6.648 5.988 1 98.88 123 VAL B N 1
ATOM 2606 C CA . VAL B 1 123 ? 2.086 5.508 6.004 1 98.88 123 VAL B CA 1
ATOM 2607 C C . VAL B 1 123 ? 0.763 5.898 5.348 1 98.88 123 VAL B C 1
ATOM 2609 O O . VAL B 1 123 ? 0.311 7.039 5.477 1 98.88 123 VAL B O 1
ATOM 2612 N N . PHE B 1 124 ? 0.17 4.945 4.637 1 98.88 124 PHE B N 1
ATOM 2613 C CA . PHE B 1 124 ? -1.172 5.109 4.09 1 98.88 124 PHE B CA 1
ATOM 2614 C C . PHE B 1 124 ? -2.117 4.051 4.645 1 98.88 124 PHE B C 1
ATOM 2616 O O . PHE B 1 124 ? -1.834 2.854 4.566 1 98.88 124 PHE B O 1
ATOM 2623 N N . ILE B 1 125 ? -3.23 4.531 5.215 1 98.94 125 ILE B N 1
ATOM 2624 C CA . ILE B 1 125 ? -4.23 3.621 5.766 1 98.94 125 ILE B CA 1
ATOM 2625 C C . ILE B 1 125 ? -5.461 3.598 4.859 1 98.94 125 ILE B C 1
ATOM 2627 O O . ILE B 1 125 ? -6.023 4.648 4.539 1 98.94 125 ILE B O 1
ATOM 2631 N N . TYR B 1 126 ? -5.855 2.391 4.469 1 98.81 126 TYR B N 1
ATOM 2632 C CA . TYR B 1 126 ? -7.02 2.207 3.611 1 98.81 126 TYR B CA 1
ATOM 2633 C C . TYR B 1 126 ? -7.863 1.025 4.078 1 98.81 126 TYR B C 1
ATOM 2635 O O . TYR B 1 126 ? -7.484 0.318 5.016 1 98.81 126 TYR B O 1
ATOM 2643 N N . ALA B 1 127 ? -9.062 0.914 3.557 1 98.44 127 ALA B N 1
ATOM 2644 C CA . ALA B 1 127 ? -9.938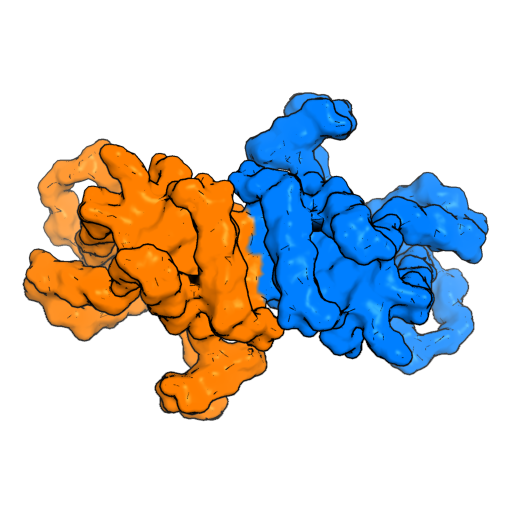 -0.227 3.803 1 98.44 127 ALA B CA 1
ATOM 2645 C C . ALA B 1 127 ? -10.969 -0.373 2.688 1 98.44 127 ALA B C 1
ATOM 2647 O O . ALA B 1 127 ? -11.211 0.567 1.926 1 98.44 127 ALA B O 1
ATOM 2648 N N . ASP B 1 128 ? -11.547 -1.587 2.658 1 96.56 128 ASP B N 1
ATOM 2649 C CA . ASP B 1 128 ? -12.578 -1.821 1.659 1 96.56 128 ASP B CA 1
ATOM 2650 C C . ASP B 1 128 ? -13.844 -1.019 1.978 1 96.56 128 ASP B C 1
ATOM 2652 O O . ASP B 1 128 ? -14.047 -0.607 3.121 1 96.56 128 ASP B O 1
ATOM 2656 N N . THR B 1 129 ? -14.641 -0.833 0.978 1 96.88 129 THR B N 1
ATOM 2657 C CA . THR B 1 129 ? -15.836 -0.002 1.083 1 96.88 129 THR B CA 1
ATOM 2658 C C . THR B 1 129 ? -16.766 -0.523 2.178 1 96.88 129 THR B C 1
ATOM 2660 O O . THR B 1 129 ? -17.344 0.26 2.934 1 96.88 129 THR B O 1
ATOM 2663 N N . LYS B 1 130 ? -16.891 -1.797 2.285 1 96.88 130 LYS B N 1
ATOM 2664 C CA . LYS B 1 130 ? -17.781 -2.385 3.285 1 96.88 130 LYS B CA 1
ATOM 2665 C C . LYS B 1 130 ? -17.328 -2.025 4.699 1 96.88 130 LYS B C 1
ATOM 2667 O O . LYS B 1 130 ? -18.125 -1.529 5.5 1 96.88 130 LYS B O 1
ATOM 2672 N N . SER B 1 131 ? -16.078 -2.268 4.973 1 97.69 131 SER B N 1
ATOM 2673 C CA . SER B 1 131 ? -15.523 -1.966 6.289 1 97.69 131 SER B CA 1
ATOM 2674 C C . SER B 1 131 ? -15.641 -0.478 6.605 1 97.69 131 SER B C 1
ATOM 2676 O O . SER B 1 131 ? -15.992 -0.102 7.727 1 97.69 131 SER B O 1
ATOM 2678 N N . ARG B 1 132 ? -15.367 0.364 5.66 1 98.44 132 ARG B N 1
ATOM 2679 C CA . ARG B 1 132 ? -15.422 1.81 5.855 1 98.44 132 ARG B CA 1
ATOM 2680 C C . ARG B 1 132 ? -16.859 2.281 6.074 1 98.44 132 ARG B C 1
ATOM 2682 O O . ARG B 1 132 ? -17.109 3.133 6.926 1 98.44 132 ARG B O 1
ATOM 2689 N N . SER B 1 133 ? -17.766 1.718 5.301 1 98.19 133 SER B N 1
ATOM 2690 C CA . SER B 1 133 ? -19.172 2.078 5.453 1 98.19 133 SER B CA 1
ATOM 2691 C C . SER B 1 133 ? -19.688 1.714 6.84 1 98.19 133 SER B C 1
ATOM 2693 O O . SER B 1 133 ? -20.375 2.506 7.477 1 98.19 133 SER B O 1
ATOM 2695 N N . GLU B 1 134 ? -19.375 0.573 7.25 1 98.12 134 GLU B N 1
ATOM 2696 C CA . GLU B 1 134 ? -19.781 0.124 8.578 1 98.12 134 GLU B CA 1
ATOM 2697 C C . GLU B 1 134 ? -19.234 1.039 9.664 1 98.12 134 GLU B C 1
ATOM 2699 O O . GLU B 1 134 ? -19.969 1.446 10.57 1 98.12 134 GLU B O 1
ATOM 2704 N N . ARG B 1 135 ? -18.016 1.378 9.539 1 97.94 135 ARG B N 1
ATOM 2705 C CA . ARG B 1 135 ? -17.391 2.252 10.531 1 97.94 135 ARG B CA 1
ATOM 2706 C C . ARG B 1 135 ? -18.016 3.643 10.5 1 97.94 135 ARG B C 1
ATOM 2708 O O . ARG B 1 135 ? -18.297 4.223 11.555 1 97.94 135 ARG B O 1
ATOM 2715 N N . ALA B 1 136 ? -18.203 4.184 9.32 1 97.88 136 ALA B N 1
ATOM 2716 C CA . ALA B 1 136 ? -18.781 5.516 9.18 1 97.88 136 ALA B CA 1
ATOM 2717 C C . ALA B 1 136 ? -20.156 5.586 9.828 1 97.88 136 ALA B C 1
ATOM 2719 O O . ALA B 1 136 ? -20.484 6.559 10.508 1 97.88 136 ALA B O 1
ATOM 2720 N N . VAL B 1 137 ? -20.953 4.547 9.633 1 97.75 137 VAL B N 1
ATOM 2721 C CA . VAL B 1 137 ? -22.312 4.508 10.172 1 97.75 137 VAL B CA 1
ATOM 2722 C C . VAL B 1 137 ? -22.25 4.312 11.688 1 97.75 137 VAL B C 1
ATOM 2724 O O . VAL B 1 137 ? -22.906 5.043 12.43 1 97.75 137 VAL B O 1
ATOM 2727 N N . GLN B 1 138 ? -21.422 3.461 12.148 1 97.5 138 GLN B N 1
ATOM 2728 C CA . GLN B 1 138 ? -21.406 3.057 13.547 1 97.5 138 GLN B CA 1
ATOM 2729 C C . GLN B 1 138 ? -20.656 4.066 14.406 1 97.5 138 GLN B C 1
ATOM 2731 O O . GLN B 1 138 ? -21.062 4.375 15.523 1 97.5 138 GLN B O 1
ATOM 2736 N N . GLU B 1 139 ? -19.547 4.57 13.883 1 95.81 139 GLU B N 1
ATOM 2737 C CA . GLU B 1 139 ? -18.656 5.375 14.711 1 95.81 139 GLU B CA 1
ATOM 2738 C C . GLU B 1 139 ? -18.844 6.863 14.445 1 95.81 139 GLU B C 1
ATOM 2740 O O . GLU B 1 139 ? -18.672 7.688 15.344 1 95.81 139 GLU B O 1
ATOM 2745 N N . TYR B 1 140 ? -19.172 7.191 13.164 1 94.06 140 TYR B N 1
ATOM 2746 C CA . TYR B 1 140 ? -19.266 8.609 12.828 1 94.06 140 TYR B CA 1
ATOM 2747 C C . TYR B 1 140 ? -20.703 9.031 12.648 1 94.06 140 TYR B C 1
ATOM 2749 O O . TYR B 1 140 ? -20.984 10.203 12.367 1 94.06 140 TYR B O 1
ATOM 2757 N N . HIS B 1 141 ? -21.625 8.109 12.695 1 95.06 141 HIS B N 1
ATOM 2758 C CA . HIS B 1 141 ? -23.062 8.352 12.656 1 95.06 141 HIS B CA 1
ATOM 2759 C C . HIS B 1 141 ? -23.484 8.969 11.328 1 95.06 141 HIS B C 1
ATOM 2761 O O . HIS B 1 141 ? -24.312 9.891 11.297 1 95.06 141 HIS B O 1
ATOM 2767 N N . VAL B 1 142 ? -22.859 8.484 10.375 1 94.38 142 VAL B N 1
ATOM 2768 C CA . VAL B 1 142 ? -23.25 8.867 9.023 1 94.38 142 VAL B CA 1
ATOM 2769 C C . VAL B 1 142 ? -24.516 8.109 8.617 1 94.38 142 VAL B C 1
ATOM 2771 O O . VAL B 1 142 ? -24.672 6.938 8.961 1 94.38 142 VAL B O 1
ATOM 2774 N N . ASP B 1 143 ? -25.391 8.789 7.883 1 95.75 143 ASP B N 1
ATOM 2775 C CA . ASP B 1 143 ? -26.594 8.148 7.355 1 95.75 143 ASP B CA 1
ATOM 2776 C C . ASP B 1 143 ? -26.234 7.023 6.387 1 95.75 143 ASP B C 1
ATOM 2778 O O . ASP B 1 143 ? -25.516 7.246 5.406 1 95.75 143 ASP B O 1
ATOM 2782 N N . GLU B 1 144 ? -26.797 5.84 6.684 1 95 144 GLU B N 1
ATOM 2783 C CA . GLU B 1 144 ? -26.484 4.652 5.895 1 95 144 GLU B CA 1
ATOM 2784 C C . GLU B 1 144 ? -26.797 4.867 4.418 1 95 144 GLU B C 1
ATOM 2786 O O . GLU B 1 144 ? -26.109 4.34 3.547 1 95 144 GLU B O 1
ATOM 2791 N N . ARG B 1 145 ? -27.891 5.566 4.184 1 95.31 145 ARG B N 1
ATOM 2792 C CA . ARG B 1 145 ? -28.328 5.797 2.814 1 95.31 145 ARG B CA 1
ATOM 2793 C C . ARG B 1 145 ? -27.359 6.684 2.057 1 95.31 145 ARG B C 1
ATOM 2795 O O . ARG B 1 145 ? -27.359 6.719 0.825 1 95.31 145 ARG B O 1
ATOM 2802 N N . ARG B 1 146 ? -26.422 7.379 2.695 1 96.38 146 ARG B N 1
ATOM 2803 C CA . ARG B 1 146 ? -25.547 8.359 2.074 1 96.38 146 ARG B CA 1
ATOM 2804 C C . ARG B 1 146 ? -24.078 7.996 2.283 1 96.38 146 ARG B C 1
ATOM 2806 O O . ARG B 1 146 ? -23.188 8.734 1.862 1 96.38 146 ARG B O 1
ATOM 2813 N N . VAL B 1 147 ? -23.828 6.938 2.871 1 97.06 147 VAL B N 1
ATOM 2814 C CA . VAL B 1 147 ? -22.484 6.625 3.375 1 97.06 147 VAL B CA 1
ATOM 2815 C C . VAL B 1 147 ? -21.516 6.469 2.207 1 97.06 147 VAL B C 1
ATOM 2817 O O . VAL B 1 147 ? -20.422 7.012 2.232 1 97.06 147 VAL B O 1
ATOM 2820 N N . GLU B 1 148 ? -21.844 5.746 1.188 1 96.06 148 GLU B N 1
ATOM 2821 C CA . GLU B 1 148 ? -20.953 5.523 0.058 1 96.06 148 GLU B CA 1
ATOM 2822 C C . GLU B 1 148 ? -20.625 6.832 -0.656 1 96.06 148 GLU B C 1
ATOM 2824 O O . GLU B 1 148 ? -19.484 7.051 -1.073 1 96.06 148 GLU B O 1
ATOM 2829 N N . ALA B 1 149 ? -21.641 7.621 -0.807 1 96.12 149 ALA B N 1
ATOM 2830 C CA . ALA B 1 149 ? -21.438 8.93 -1.418 1 96.12 149 ALA B CA 1
ATOM 2831 C C . ALA B 1 149 ? -20.484 9.781 -0.58 1 96.12 149 ALA B C 1
ATOM 2833 O O . ALA B 1 149 ? -19.641 10.5 -1.123 1 96.12 149 ALA B O 1
ATOM 2834 N N . MET B 1 150 ? -20.641 9.711 0.667 1 96.25 150 MET B N 1
ATOM 2835 C CA . MET B 1 150 ? -19.797 10.484 1.576 1 96.25 150 MET B CA 1
ATOM 2836 C C . MET B 1 150 ? -18.344 9.992 1.515 1 96.25 150 MET B C 1
ATOM 2838 O O . MET B 1 150 ? -17.422 10.805 1.512 1 96.25 150 MET B O 1
ATOM 2842 N N . LEU B 1 151 ? -18.141 8.664 1.515 1 97.69 151 LEU B N 1
ATOM 2843 C CA . LEU B 1 151 ? -16.797 8.094 1.379 1 97.69 151 LEU B CA 1
ATOM 2844 C C . LEU B 1 151 ? -16.109 8.625 0.127 1 97.69 151 LEU B C 1
ATOM 2846 O O . LEU B 1 151 ? -14.977 9.109 0.194 1 97.69 151 LEU B O 1
ATOM 2850 N N . ARG B 1 152 ? -16.797 8.586 -0.955 1 96.69 152 ARG B N 1
ATOM 2851 C CA . ARG B 1 152 ? -16.25 9.023 -2.236 1 96.69 152 ARG B CA 1
ATOM 2852 C C . ARG B 1 152 ? -15.953 10.516 -2.223 1 96.69 152 ARG B C 1
ATOM 2854 O O . ARG B 1 152 ? -14.914 10.953 -2.715 1 96.69 152 ARG B O 1
ATOM 2861 N N . LYS B 1 153 ? -16.875 11.281 -1.71 1 95.25 153 LYS B N 1
ATOM 2862 C CA . LYS B 1 153 ? -16.766 12.734 -1.679 1 95.25 153 LYS B CA 1
ATOM 2863 C C . LYS B 1 153 ? -15.539 13.164 -0.877 1 95.25 153 LYS B C 1
ATOM 2865 O O . LYS B 1 153 ? -14.734 13.977 -1.346 1 95.25 153 LYS B O 1
ATOM 2870 N N . ILE B 1 154 ? -15.375 12.648 0.268 1 95 154 ILE B N 1
ATOM 2871 C CA . ILE B 1 154 ? -14.289 13.055 1.155 1 95 154 ILE B CA 1
ATOM 2872 C C . ILE B 1 154 ? -12.953 12.594 0.575 1 95 154 ILE B C 1
ATOM 2874 O O . ILE B 1 154 ? -11.977 13.352 0.573 1 95 154 ILE B O 1
ATOM 2878 N N . ASP B 1 155 ? -12.898 11.352 0.071 1 96.81 155 ASP B N 1
ATOM 2879 C CA . ASP B 1 155 ? -11.664 10.859 -0.521 1 96.81 155 ASP B CA 1
ATOM 2880 C C . ASP B 1 155 ? -11.289 11.664 -1.762 1 96.81 155 ASP B C 1
ATOM 2882 O O . ASP B 1 155 ? -10.109 11.945 -1.994 1 96.81 155 ASP B O 1
ATOM 2886 N N . LYS B 1 156 ? -12.25 11.969 -2.545 1 95.94 156 LYS B N 1
ATOM 2887 C CA . LYS B 1 156 ? -11.992 12.781 -3.727 1 95.94 156 LYS B CA 1
ATOM 2888 C C . LYS B 1 156 ? -11.461 14.156 -3.34 1 95.94 156 LYS B C 1
ATOM 2890 O O . LYS B 1 156 ? -10.586 14.703 -4.016 1 95.94 156 LYS B O 1
ATOM 2895 N N . ARG B 1 157 ? -12.008 14.719 -2.34 1 92.31 157 ARG B N 1
ATOM 2896 C CA . ARG B 1 157 ? -11.523 16 -1.838 1 92.31 157 ARG B CA 1
ATOM 2897 C C . ARG B 1 157 ? -10.062 15.906 -1.415 1 92.31 157 ARG B C 1
ATOM 2899 O O . ARG B 1 157 ? -9.258 16.781 -1.734 1 92.31 157 ARG B O 1
ATOM 2906 N N . ARG B 1 158 ? -9.727 14.859 -0.702 1 93.94 158 ARG B N 1
ATOM 2907 C CA . ARG B 1 158 ? -8.344 14.648 -0.269 1 93.94 158 ARG B CA 1
ATOM 2908 C C . ARG B 1 158 ? -7.422 14.445 -1.466 1 93.94 158 ARG B C 1
ATOM 2910 O O . ARG B 1 158 ? -6.316 14.992 -1.499 1 93.94 158 ARG B O 1
ATOM 2917 N N . GLU B 1 159 ? -7.902 13.656 -2.377 1 95.5 159 GLU B N 1
ATOM 2918 C CA . GLU B 1 159 ? -7.148 13.422 -3.604 1 95.5 159 GLU B CA 1
ATOM 2919 C C . GLU B 1 159 ? -6.902 14.719 -4.363 1 95.5 159 GLU B C 1
ATOM 2921 O O . GLU B 1 159 ? -5.781 14.984 -4.805 1 95.5 159 GLU B O 1
ATOM 2926 N N . THR B 1 160 ? -7.926 15.516 -4.535 1 92.06 160 THR B N 1
ATOM 2927 C CA . THR B 1 160 ? -7.844 16.781 -5.25 1 92.06 160 THR B CA 1
ATOM 2928 C C . THR B 1 160 ? -6.914 17.75 -4.523 1 92.06 160 THR B C 1
ATOM 2930 O O . THR B 1 160 ? -6.062 18.391 -5.145 1 92.06 160 THR B O 1
ATOM 2933 N N . PHE B 1 161 ? -7.105 17.844 -3.248 1 88.31 161 PHE B N 1
ATOM 2934 C CA . PHE B 1 161 ? -6.25 18.703 -2.432 1 88.31 161 PHE B CA 1
ATOM 2935 C C . PHE B 1 161 ? -4.785 18.328 -2.609 1 88.31 161 PHE B C 1
ATOM 2937 O O . PHE B 1 161 ? -3.934 19.188 -2.814 1 88.31 161 PHE B O 1
ATOM 2944 N N . TYR B 1 162 ? -4.52 17.078 -2.566 1 92.88 162 TYR B N 1
ATOM 2945 C CA . TYR B 1 162 ? -3.164 16.562 -2.717 1 92.88 162 TYR B CA 1
ATOM 2946 C C . TYR B 1 162 ? -2.605 16.891 -4.098 1 92.88 162 TYR B C 1
ATOM 2948 O O . TYR B 1 162 ? -1.473 17.359 -4.219 1 92.88 162 TYR B O 1
ATOM 2956 N N . SER B 1 163 ? -3.393 16.672 -5.082 1 94.19 163 SER B N 1
ATOM 2957 C CA . SER B 1 163 ? -2.957 16.875 -6.461 1 94.19 163 SER B CA 1
ATOM 2958 C C . SER B 1 163 ? -2.674 18.344 -6.738 1 94.19 163 SER B C 1
ATOM 2960 O O . SER B 1 163 ? -1.655 18.688 -7.348 1 94.19 163 SER B O 1
ATOM 2962 N N . ILE B 1 164 ? -3.482 19.203 -6.297 1 88.62 164 ILE B N 1
ATOM 2963 C CA . ILE B 1 164 ? -3.365 20.641 -6.551 1 88.62 164 ILE B CA 1
ATOM 2964 C C . ILE B 1 164 ? -2.115 21.188 -5.863 1 88.62 164 ILE B C 1
ATOM 2966 O O . ILE B 1 164 ? -1.408 22.031 -6.426 1 88.62 164 ILE B O 1
ATOM 2970 N N . ASN B 1 165 ? -1.851 20.656 -4.727 1 89.62 165 ASN B N 1
ATOM 2971 C CA . ASN B 1 165 ? -0.799 21.266 -3.92 1 89.62 165 ASN B CA 1
ATOM 2972 C C . ASN B 1 165 ? 0.551 20.594 -4.16 1 89.62 165 ASN B C 1
ATOM 2974 O O . ASN B 1 165 ? 1.6 21.203 -3.947 1 89.62 165 ASN B O 1
ATOM 2978 N N . THR B 1 166 ? 0.537 19.312 -4.609 1 92.5 166 THR B N 1
ATOM 2979 C CA . THR B 1 166 ? 1.795 18.578 -4.699 1 92.5 166 THR B CA 1
ATOM 2980 C C . THR B 1 166 ? 2.098 18.188 -6.145 1 92.5 166 THR B C 1
ATOM 2982 O O . THR B 1 166 ? 3.232 17.844 -6.477 1 92.5 166 THR B O 1
ATOM 2985 N N . GLY B 1 167 ? 1.043 18.25 -6.965 1 92.62 167 GLY B N 1
ATOM 2986 C CA . GLY B 1 167 ? 1.188 17.75 -8.328 1 92.62 167 GLY B CA 1
ATOM 2987 C C . GLY B 1 167 ? 1.206 16.234 -8.406 1 92.62 167 GLY B C 1
ATOM 2988 O O . GLY B 1 167 ? 1.357 15.672 -9.492 1 92.62 167 GLY B O 1
ATOM 2989 N N . GLY B 1 168 ? 1.056 15.57 -7.297 1 94.62 168 GLY B N 1
ATOM 2990 C CA . GLY B 1 168 ? 1.163 14.125 -7.262 1 94.62 168 GLY B CA 1
ATOM 2991 C C . GLY B 1 168 ? -0.176 13.43 -7.098 1 94.62 168 GLY B C 1
ATOM 2992 O O . GLY B 1 168 ? -1.225 14.078 -7.129 1 94.62 168 GLY B O 1
ATOM 2993 N N . ASN B 1 169 ? -0.127 12.141 -7.02 1 95.62 169 ASN B N 1
ATOM 2994 C CA . ASN B 1 169 ? -1.29 11.281 -6.828 1 95.62 169 ASN B CA 1
ATOM 2995 C C . ASN B 1 169 ? -1.366 10.742 -5.402 1 95.62 169 ASN B C 1
ATOM 2997 O O . ASN B 1 169 ? -0.496 9.984 -4.973 1 95.62 169 ASN B O 1
ATOM 3001 N N . TRP B 1 170 ? -2.418 11.117 -4.719 1 96 170 TRP B N 1
ATOM 3002 C CA . TRP B 1 170 ? -2.652 10.789 -3.316 1 96 170 TRP B CA 1
ATOM 3003 C C . TRP B 1 170 ? -2.656 9.281 -3.104 1 96 170 TRP B C 1
ATOM 3005 O O . TRP B 1 170 ? -2.189 8.789 -2.07 1 96 170 TRP B O 1
ATOM 3015 N N . TYR B 1 171 ? -3.064 8.547 -4.062 1 96.56 171 TYR B N 1
ATOM 3016 C CA . TYR B 1 171 ? -3.223 7.102 -3.939 1 96.56 171 TYR B CA 1
ATOM 3017 C C . TYR B 1 171 ? -1.945 6.375 -4.348 1 96.56 171 TYR B C 1
ATOM 3019 O O . TYR B 1 171 ? -1.833 5.16 -4.176 1 96.56 171 TYR B O 1
ATOM 3027 N N . ASP B 1 172 ? -1.005 7.105 -4.883 1 95.44 172 ASP B N 1
ATOM 3028 C CA . ASP B 1 172 ? 0.218 6.473 -5.363 1 95.44 172 ASP B CA 1
ATOM 3029 C C . ASP B 1 172 ? 1.033 5.902 -4.207 1 95.44 172 ASP B C 1
ATOM 3031 O O . ASP B 1 172 ? 1.553 6.648 -3.377 1 95.44 172 ASP B O 1
ATOM 3035 N N . LYS B 1 173 ? 1.229 4.609 -4.227 1 96.31 173 LYS B N 1
ATOM 3036 C CA . LYS B 1 173 ? 1.946 3.926 -3.152 1 96.31 173 LYS B CA 1
ATOM 3037 C C . LYS B 1 173 ? 3.379 4.438 -3.037 1 96.31 173 LYS B C 1
ATOM 3039 O O . LYS B 1 173 ? 3.977 4.387 -1.96 1 96.31 173 LYS B O 1
ATOM 3044 N N . ASP B 1 174 ? 3.906 5.012 -4.094 1 94.38 174 ASP B N 1
ATOM 3045 C CA . ASP B 1 174 ? 5.293 5.473 -4.102 1 94.38 174 ASP B CA 1
ATOM 3046 C C . ASP B 1 174 ? 5.5 6.609 -3.105 1 94.38 174 ASP B C 1
ATOM 3048 O O . ASP B 1 174 ? 6.637 6.934 -2.752 1 94.38 174 ASP B O 1
ATOM 3052 N N . ASN B 1 175 ? 4.41 7.211 -2.684 1 95.62 175 ASN B N 1
ATOM 3053 C CA . ASN B 1 175 ? 4.492 8.305 -1.721 1 95.62 175 ASN B CA 1
ATOM 3054 C C . ASN B 1 175 ? 4.707 7.785 -0.301 1 95.62 175 ASN B C 1
ATOM 3056 O O . ASN B 1 175 ? 5.031 8.555 0.604 1 95.62 175 ASN B O 1
ATOM 3060 N N . TYR B 1 176 ? 4.594 6.469 -0.107 1 97.88 176 TYR B N 1
ATOM 3061 C CA . TYR B 1 176 ? 4.516 5.922 1.244 1 97.88 176 TYR B CA 1
ATOM 3062 C C . TYR B 1 176 ? 5.5 4.773 1.427 1 97.88 176 TYR B C 1
ATOM 3064 O O . TYR B 1 176 ? 5.887 4.117 0.455 1 97.88 176 TYR B O 1
ATOM 3072 N N . HIS B 1 177 ? 5.906 4.562 2.682 1 98.19 177 HIS B N 1
ATOM 3073 C CA . HIS B 1 177 ? 6.781 3.447 3.025 1 98.19 177 HIS B CA 1
ATOM 3074 C C . HIS B 1 177 ? 5.984 2.17 3.26 1 98.19 177 HIS B C 1
ATOM 3076 O O . HIS B 1 177 ? 6.492 1.066 3.051 1 98.19 177 HIS B O 1
ATOM 3082 N N . LEU B 1 178 ? 4.773 2.447 3.68 1 98.25 178 LEU B N 1
ATOM 3083 C CA . LEU B 1 178 ? 3.908 1.36 4.125 1 98.25 178 LEU B CA 1
ATOM 3084 C C . LEU B 1 178 ? 2.441 1.706 3.895 1 98.25 178 LEU B C 1
ATOM 3086 O O . LEU B 1 178 ? 2.004 2.818 4.203 1 98.25 178 LEU B O 1
ATOM 3090 N N . CYS B 1 179 ? 1.672 0.791 3.264 1 98.81 179 CYS B N 1
ATOM 3091 C CA . CYS B 1 179 ? 0.222 0.906 3.15 1 98.81 179 CYS B CA 1
ATOM 3092 C C . CYS B 1 179 ? -0.473 -0.271 3.824 1 98.81 179 CYS B C 1
ATOM 3094 O O . CYS B 1 179 ? -0.118 -1.426 3.588 1 98.81 179 CYS B O 1
ATOM 3096 N N . LEU B 1 180 ? -1.479 0.023 4.68 1 98.88 180 LEU B N 1
ATOM 3097 C CA . LEU B 1 180 ? -2.1 -1.006 5.508 1 98.88 180 LEU B CA 1
ATOM 3098 C C . LEU B 1 180 ? -3.611 -1.02 5.316 1 98.88 180 LEU B C 1
ATOM 3100 O O . LEU B 1 180 ? -4.258 0.03 5.363 1 98.88 180 LEU B O 1
ATOM 3104 N N . ASN B 1 181 ? -4.156 -2.201 5.125 1 98.75 181 ASN B N 1
ATOM 3105 C CA . ASN B 1 181 ? -5.598 -2.406 5.059 1 98.75 181 ASN B CA 1
ATOM 3106 C C . ASN B 1 181 ? -6.199 -2.596 6.449 1 98.75 181 ASN B C 1
ATOM 3108 O O . ASN B 1 181 ? -6.277 -3.719 6.949 1 98.75 181 ASN B O 1
ATOM 3112 N N . SER B 1 182 ? -6.695 -1.526 6.957 1 98.75 182 SER B N 1
ATOM 3113 C CA . SER B 1 182 ? -7.188 -1.561 8.328 1 98.75 182 SER B CA 1
ATOM 3114 C C . SER B 1 182 ? -8.453 -2.404 8.445 1 98.75 182 SER B C 1
ATOM 3116 O O . SER B 1 182 ? -8.773 -2.906 9.523 1 98.75 182 SER B O 1
ATOM 3118 N N . GLY B 1 183 ? -9.242 -2.506 7.324 1 97.75 183 GLY B N 1
ATOM 3119 C CA . GLY B 1 183 ? -10.422 -3.357 7.336 1 97.75 183 GLY B CA 1
ATOM 3120 C C . GLY B 1 183 ? -10.094 -4.828 7.527 1 97.75 183 GLY B C 1
ATOM 3121 O O . GLY B 1 183 ? -10.852 -5.559 8.172 1 97.75 183 GLY B O 1
ATOM 3122 N N . ALA B 1 184 ? -8.977 -5.25 7.023 1 96.69 184 ALA B N 1
ATOM 3123 C CA . ALA B 1 184 ? -8.555 -6.648 7.098 1 96.69 184 ALA B CA 1
ATOM 3124 C C . ALA B 1 184 ? -7.707 -6.898 8.344 1 96.69 184 ALA B C 1
ATOM 3126 O O . ALA B 1 184 ? -7.855 -7.926 9.008 1 96.69 184 ALA B O 1
ATOM 3127 N N . LEU B 1 185 ? -6.824 -5.918 8.711 1 98 185 LEU B N 1
ATOM 3128 C CA . LEU B 1 185 ? -5.82 -6.125 9.75 1 98 185 LEU B CA 1
ATOM 3129 C C . LEU B 1 185 ? -6.344 -5.691 11.109 1 98 185 LEU B C 1
ATOM 3131 O O . LEU B 1 185 ? -5.875 -6.172 12.148 1 98 185 LEU B O 1
ATOM 3135 N N . GLY B 1 186 ? -7.348 -4.746 11.07 1 98 186 GLY B N 1
ATOM 3136 C CA . GLY B 1 186 ? -7.762 -4.113 12.312 1 98 186 GLY B CA 1
ATOM 3137 C C . GLY B 1 186 ? -6.883 -2.943 12.711 1 98 186 GLY B C 1
ATOM 3138 O O . GLY B 1 186 ? -5.711 -2.883 12.328 1 98 186 GLY B O 1
ATOM 3139 N N . LEU B 1 187 ? -7.43 -2.062 13.516 1 98.62 187 LEU B N 1
ATOM 3140 C CA . LEU B 1 187 ? -6.746 -0.821 13.867 1 98.62 187 LEU B CA 1
ATOM 3141 C C . LEU B 1 187 ? -5.551 -1.095 14.773 1 98.62 187 LEU B C 1
ATOM 3143 O O . LEU B 1 187 ? -4.473 -0.536 14.57 1 98.62 187 LEU B O 1
ATOM 3147 N N . GLU B 1 188 ? -5.723 -1.961 15.742 1 98.56 188 GLU B N 1
ATOM 3148 C CA . GLU B 1 188 ? -4.676 -2.238 16.719 1 98.56 188 GLU B CA 1
ATOM 3149 C C . GLU B 1 188 ? -3.441 -2.84 16.062 1 98.56 188 GLU B C 1
ATOM 3151 O O . GLU B 1 188 ? -2.314 -2.416 16.328 1 98.56 188 GLU B O 1
ATOM 3156 N N . LEU B 1 189 ? -3.686 -3.781 15.188 1 98.62 189 LEU B N 1
ATOM 3157 C CA . LEU B 1 189 ? -2.564 -4.418 14.508 1 98.62 189 LEU B CA 1
ATOM 3158 C C . LEU B 1 189 ? -1.875 -3.439 13.562 1 98.62 189 LEU B C 1
ATOM 3160 O O . LEU B 1 189 ? -0.648 -3.449 13.438 1 98.62 189 LEU B O 1
ATOM 3164 N N . CYS B 1 190 ? -2.648 -2.619 12.883 1 98.81 190 CYS B N 1
ATOM 3165 C CA . CYS B 1 190 ? -2.053 -1.585 12.039 1 98.81 190 CYS B CA 1
ATOM 3166 C C . CYS B 1 190 ? -1.127 -0.689 12.859 1 98.81 190 CYS B C 1
ATOM 3168 O O . CYS B 1 190 ? -0.004 -0.405 12.438 1 98.81 190 CYS B O 1
ATOM 3170 N N . ALA B 1 191 ? -1.595 -0.279 14.031 1 98.88 191 ALA B N 1
ATOM 3171 C CA . ALA B 1 191 ? -0.775 0.571 14.891 1 98.88 191 ALA B CA 1
ATOM 3172 C C . ALA B 1 191 ? 0.502 -0.147 15.312 1 98.88 191 ALA B C 1
ATOM 3174 O O . ALA B 1 191 ? 1.587 0.439 15.297 1 98.88 191 ALA B O 1
ATOM 3175 N N . ASP B 1 192 ? 0.374 -1.42 15.648 1 98.62 192 ASP B N 1
ATOM 3176 C CA . ASP B 1 192 ? 1.527 -2.211 16.062 1 98.62 192 ASP B CA 1
ATOM 3177 C C . ASP B 1 192 ? 2.564 -2.303 14.945 1 98.62 192 ASP B C 1
ATOM 3179 O O . ASP B 1 192 ? 3.764 -2.146 15.195 1 98.62 192 ASP B O 1
ATOM 3183 N N . ILE B 1 193 ? 2.09 -2.584 13.766 1 98.62 193 ILE B N 1
ATOM 3184 C CA . ILE B 1 193 ? 2.979 -2.732 12.617 1 98.62 193 ILE B CA 1
ATOM 3185 C C . ILE B 1 193 ? 3.752 -1.436 12.391 1 98.62 193 ILE B C 1
ATOM 3187 O O . ILE B 1 193 ? 4.969 -1.456 12.195 1 98.62 193 ILE B O 1
ATOM 3191 N N . VAL B 1 194 ? 3.055 -0.268 12.461 1 98.81 194 VAL B N 1
ATOM 3192 C CA . VAL B 1 194 ? 3.688 1.021 12.203 1 98.81 194 VAL B CA 1
ATOM 3193 C C . VAL B 1 194 ? 4.723 1.316 13.289 1 98.81 194 VAL B C 1
ATOM 3195 O O . VAL B 1 194 ? 5.848 1.724 12.992 1 98.81 194 VAL B O 1
ATOM 3198 N N . VAL B 1 195 ? 4.344 1.062 14.539 1 98.69 195 VAL B N 1
ATOM 3199 C CA . VAL B 1 195 ? 5.238 1.352 15.656 1 98.69 195 VAL B CA 1
ATOM 3200 C C . VAL B 1 195 ? 6.5 0.5 15.539 1 98.69 195 VAL B C 1
ATOM 3202 O O . VAL B 1 195 ? 7.617 1.017 15.625 1 98.69 195 VAL B O 1
ATOM 3205 N N . GLU B 1 196 ? 6.336 -0.779 15.281 1 97.94 196 GLU B N 1
ATOM 3206 C CA . GLU B 1 196 ? 7.473 -1.689 15.219 1 97.94 196 GLU B CA 1
ATOM 3207 C C . GLU B 1 196 ? 8.359 -1.381 14.016 1 97.94 196 GLU B C 1
ATOM 3209 O O . GLU B 1 196 ? 9.586 -1.442 14.117 1 97.94 196 GLU B O 1
ATOM 3214 N N . THR B 1 197 ? 7.742 -1.087 12.914 1 98.31 197 THR B N 1
ATOM 3215 C CA . THR B 1 197 ? 8.508 -0.755 11.719 1 98.31 197 THR B CA 1
ATOM 3216 C C . THR B 1 197 ? 9.266 0.556 11.906 1 98.31 197 THR B C 1
ATOM 3218 O O . THR B 1 197 ? 10.43 0.667 11.523 1 98.31 197 THR B O 1
ATOM 3221 N N . ALA B 1 198 ? 8.586 1.575 12.484 1 97.75 198 ALA B N 1
ATOM 3222 C CA . ALA B 1 198 ? 9.227 2.861 12.742 1 97.75 198 ALA B CA 1
ATOM 3223 C C . ALA B 1 198 ? 10.445 2.693 13.648 1 97.75 198 ALA B C 1
ATOM 3225 O O . ALA B 1 198 ? 11.492 3.312 13.414 1 97.75 198 ALA B O 1
ATOM 3226 N N . LYS B 1 199 ? 10.359 1.833 14.656 1 96.81 199 LYS B N 1
ATOM 3227 C CA . LYS B 1 199 ? 11.453 1.596 15.586 1 96.81 199 LYS B CA 1
ATOM 3228 C C . LYS B 1 199 ? 12.672 1.025 14.867 1 96.81 199 LYS B C 1
ATOM 3230 O O . LYS B 1 199 ? 13.812 1.281 15.266 1 96.81 199 LYS B O 1
ATOM 3235 N N . LYS B 1 200 ? 12.43 0.317 13.797 1 95.75 200 LYS B N 1
ATOM 3236 C CA . LYS B 1 200 ? 13.508 -0.345 13.07 1 95.75 200 LYS B CA 1
ATOM 3237 C C . LYS B 1 200 ? 14.039 0.544 11.953 1 95.75 200 LYS B C 1
ATOM 3239 O O . LYS B 1 200 ? 15.039 0.214 11.312 1 95.75 200 LYS B O 1
ATOM 3244 N N . THR B 1 201 ? 13.398 1.665 11.688 1 94.31 201 THR B N 1
ATOM 3245 C CA . THR B 1 201 ? 13.789 2.479 10.547 1 94.31 201 THR B CA 1
ATOM 3246 C C . THR B 1 201 ? 14.227 3.869 10.992 1 94.31 201 THR B C 1
ATOM 3248 O O . THR B 1 201 ? 15.32 4.32 10.648 1 94.31 201 THR B O 1
ATOM 3251 N N . ILE B 1 202 ? 13.43 4.504 11.867 1 92.88 202 ILE B N 1
ATOM 3252 C CA . ILE B 1 202 ? 13.719 5.914 12.094 1 92.88 202 ILE B CA 1
ATOM 3253 C C . ILE B 1 202 ? 14.102 6.137 13.555 1 92.88 202 ILE B C 1
ATOM 3255 O O . ILE B 1 202 ? 14.477 7.246 13.938 1 92.88 202 ILE B O 1
ATOM 3259 N N . TYR B 1 203 ? 13.93 5.117 14.383 1 90.5 203 TYR B N 1
ATOM 3260 C CA . TYR B 1 203 ? 14.352 5.281 15.773 1 90.5 203 TYR B CA 1
ATOM 3261 C C . TYR B 1 203 ? 15.688 4.578 16.016 1 90.5 203 TYR B C 1
ATOM 3263 O O . TYR B 1 203 ? 15.992 3.572 15.383 1 90.5 203 TYR B O 1
#